Protein 6AE9 (pdb70)

Organism: Oryza sativa subsp. japonica (NCBI:txid39947)

B-factor: mean 22.37, std 12.93, range [8.94, 94.5]

Sequence (502 aa):
GLTIGTHLLIPHPRKAETGGEDAFFVNGDDGGVFAVADGVSGWAEKDVNPALFSRELMAHTSTFLKDEEVNHDPQLLLMKAHAATTSVGSATVIIAMLEKTGILKIASVGDCGLKVIRKGQVMFSTPQEHYFDPYQLSSEAIGQTYLDALVCTVNLMEGDMIVSGSDGFFDNIFDQEIVSVISESPGVDEAAKALAELARKHSVDVTFDSPYSMEARSRGFDVPSWKKFIGGKLIGGKMNDITVIVAQVKALGLTIGTHLLIPHPRKKAETGGEDAFFVNGDDGGVFAVADGVSGWAEKDVNPALFSRELMAHTSTFLKDEEVNHDPQLLLMKAHAATTSVGSATVIIAMLEKTGILKIASVGDCGLKVIRKGQVMFSTPQEHYFDPYQLSSEAIGQTYLDALVCTVNLMEGDMIVSGSDGFFDNIFDQEIVSVISESPGVDEAAKALAELARKHSVDVTFDSPYSMEARSRGFDVPSWKKFIGGKLIGGKMNDITVIVAQQVKAL

InterPro domains:
  IPR001932 PPM-type phosphatase-like domain [PS51746] (48-292)
  IPR001932 PPM-type phosphatase-like domain [SM00331] (46-292)
  IPR001932 PPM-type phosphatase-like domain [SM00332] (35-290)
  IPR036457 PPM-type phosphatase-like domain superfamily [G3DSA:3.60.40.10] (34-295)
  IPR036457 PPM-type phosphatase-like domain superfamily [SSF81606] (47-292)
  IPR039123 Protein phosphatase PTC7 homolog [PTHR12320] (38-293)

Foldseek 3Di:
DKDKAKDWDFQPVCVVVRHQKDKDWDPPPQIKMKIKGQAPPVVVVVFPSNQQNHQLRVQLVVCCPVVVPVVAQLVSQQRSLVPGQGFTKIWMKMWTADLQQKIKIKTFAPWKKFKDDPLATPDIDGADPDQRGQIRGPDPVGDHSVPIDIDIDGDDAFIKMKTKGCLQQQQDDRNRLSVLVVPAPDQNRSNVVSQVNSQVQQPFQARATNSLVVCVVVPCQPVVNQVVVPHRDGTHHRGIIMIMMIGDDDD/DKDKAKDWDFQVVCVVVPHQKDKDWDPPPQTKMKIKGWAPPCVVVVADSNLQNHQLRVQLVVCCPVVVPVVPQLVSQQRSLVPGDGFTKIWMKMWGADLQQKIKIKTFAAWKKFKDDPLATPDIDGADPDQPGQIRGPDPPGDHSVPIDIDIDGDDAFIKMKTKGCLQQQQDDRNRLSVLVVPAPDNNRSNVVSQVNSQVQQQFQQAATSSQVVCVVRPVWDDPVQCDVVRGSGGHHRGIIMIMMIGDDDD

Solvent-accessible surface area: 21679 Å² total

Secondary structure (DSSP, 8-state):
-EEEEEEEE--GGGGGGT-SEEEEEE-SSS-EEEEEEEPTTGGGGT--TTHHHHHHHHHHHHHTT-TTTTT-HHHHHHHHHHH--SS-EEEEEEEEE-TTSEEEEEEESS-EEEEEETTEEEEE----SS-----EESSTTSB-GGG-EEEEEE--TT-EEEEE-HHHHTT--HHHHHHHHHT-SSHHHHHHHHHHHHHHHHT-TT---HHHHHHHHHTTTSHHHHHHHTS---S-----EEEEEEEE---/-EEEEEEEE--GGGGGGT-SEEEEEE-SSS-EEEEEEE-GGGGGGT--HHHHHHHHHHHHHHHTT-TTTTT-HHHHHHHHHHH--SS-EEEEEEEEE-TTSEEEEEEESS-EEEEEETTEEEEE----SS-----EESSTTSB-GGG-EEEEEE--TT-EEEEE-HHHHTT--HHHHHHHHHT-SSHHHHHHHHHHHHHHHHT-TT---HHHHHHHHTT-PPPGGG--TTSSS-------EEEEEEEE---

Nearest PDB structures (foldseek):
  6ae9-assembly1_B  TM=9.694E-01  e=6.918E-51  Oryza sativa Japonica Group
  5d2u-assembly1_A  TM=7.121E-01  e=3.856E-13  Thermosynechococcus vestitus BP-1
  2j82-assembly1_A-2  TM=7.415E-01  e=1.240E-12  Synechococcus elongatus
  2j86-assembly1_A  TM=7.233E-01  e=1.906E-12  Synechococcus elongatus
  2pk0-assembly3_C  TM=6.674E-01  e=2.037E-10  Streptococcus agalactiae A909

Structure (mmCIF, N/CA/C/O backbone):
data_6AE9
#
_entry.id   6AE9
#
_cell.length_a   166.407
_cell.length_b   166.407
_cell.length_c   46.983
_cell.angle_alpha   90.00
_cell.angle_beta   90.00
_cell.angle_gamma   120.00
#
_symmetry.space_group_name_H-M   'H 3'
#
loop_
_entity.id
_entity.type
_entity.pdbx_description
1 polymer 'Probable protein phosphatase 2C 1'
2 non-polymer 'MAGNESIUM ION'
3 non-polymer 'PHOSPHATE ION'
4 non-polymer (20S)-2,5,8,11,14,17-HEXAMETHYL-3,6,9,12,15,18-HEXAOXAHENICOSANE-1,20-DIOL
5 non-polymer 'MANGANESE (II) ION'
6 water water
#
loop_
_atom_site.group_PDB
_atom_site.id
_atom_site.type_symbol
_atom_site.label_atom_id
_atom_site.label_alt_id
_atom_site.label_comp_id
_atom_site.label_asym_id
_atom_site.label_entity_id
_atom_site.label_seq_id
_atom_site.pdbx_PDB_ins_code
_atom_site.Cartn_x
_atom_site.Cartn_y
_atom_site.Cartn_z
_atom_site.occupancy
_atom_site.B_iso_or_equiv
_atom_site.auth_seq_id
_atom_site.auth_comp_id
_atom_site.auth_asym_id
_atom_site.auth_atom_id
_atom_site.pdbx_PDB_model_num
ATOM 1 N N . GLY A 1 1 ? 42.576 33.203 10.784 1.00 20.13 43 GLY A N 1
ATOM 2 C CA . GLY A 1 1 ? 43.704 32.677 10.034 1.00 17.29 43 GLY A CA 1
ATOM 3 C C . GLY A 1 1 ? 43.758 31.161 10.049 1.00 15.41 43 GLY A C 1
ATOM 4 O O . GLY A 1 1 ? 42.972 30.512 10.735 1.00 16.46 43 GLY A O 1
ATOM 5 N N . LEU A 1 2 ? 44.692 30.606 9.282 1.00 16.20 44 LEU A N 1
ATOM 6 C CA . LEU A 1 2 ? 44.906 29.170 9.207 1.00 16.26 44 LEU A CA 1
ATOM 7 C C . LEU A 1 2 ? 46.372 28.864 9.460 1.00 17.51 44 LEU A C 1
ATOM 8 O O . LEU A 1 2 ? 47.256 29.591 8.994 1.00 20.03 44 LEU A O 1
ATOM 13 N N . THR A 1 3 ? 46.623 27.784 10.193 1.00 14.97 45 THR A N 1
ATOM 14 C CA . THR A 1 3 ? 47.937 27.155 10.243 1.00 15.56 45 THR A CA 1
ATOM 15 C C . THR A 1 3 ? 47.858 25.947 9.319 1.00 15.55 45 THR A C 1
ATOM 16 O O . THR A 1 3 ? 46.999 25.079 9.512 1.00 17.10 45 THR A O 1
ATOM 20 N N . ILE A 1 4 ? 48.729 25.902 8.309 1.00 14.65 46 ILE A N 1
ATOM 21 C CA . ILE A 1 4 ? 48.575 24.995 7.172 1.00 13.10 46 ILE A CA 1
ATOM 22 C C . ILE A 1 4 ? 49.782 24.069 7.078 1.00 17.71 46 ILE A C 1
ATOM 23 O O . ILE A 1 4 ? 50.929 24.534 7.068 1.00 19.99 46 ILE A O 1
ATOM 28 N N . GLY A 1 5 ? 49.517 22.766 6.979 1.00 14.98 47 GLY A N 1
ATOM 29 C CA . GLY A 1 5 ? 50.541 21.788 6.650 1.00 15.79 47 GLY A CA 1
ATOM 30 C C . GLY A 1 5 ? 50.143 21.005 5.410 1.00 14.74 47 GLY A C 1
ATOM 31 O O . GLY A 1 5 ? 48.957 20.858 5.107 1.00 15.04 47 GLY A O 1
ATOM 32 N N . THR A 1 6 ? 51.145 20.505 4.683 1.00 13.64 48 THR A N 1
ATOM 33 C CA . THR A 1 6 ? 50.895 19.798 3.430 1.00 14.93 48 THR A CA 1
ATOM 34 C C . THR A 1 6 ? 51.812 18.586 3.318 1.00 15.00 48 THR A C 1
ATOM 35 O O . THR A 1 6 ? 52.898 18.542 3.899 1.00 17.49 48 THR A O 1
ATOM 39 N N . HIS A 1 7 ? 51.379 17.609 2.527 1.00 14.42 49 HIS A N 1
ATOM 40 C CA . HIS A 1 7 ? 52.249 16.494 2.176 1.00 14.36 49 HIS A CA 1
ATOM 41 C C . HIS A 1 7 ? 51.793 15.914 0.850 1.00 14.59 49 HIS A C 1
ATOM 42 O O . HIS A 1 7 ? 50.593 15.738 0.623 1.00 15.62 49 HIS A O 1
ATOM 49 N N . LEU A 1 8 ? 52.753 15.644 -0.032 1.00 16.06 50 LEU A N 1
ATOM 50 C CA A LEU A 1 8 ? 52.472 15.143 -1.372 0.48 14.76 50 LEU A CA 1
ATOM 51 C CA B LEU A 1 8 ? 52.470 15.138 -1.368 0.52 14.75 50 LEU A CA 1
ATOM 52 C C . LEU A 1 8 ? 53.255 13.858 -1.593 1.00 18.69 50 LEU A C 1
ATOM 53 O O . LEU A 1 8 ? 54.462 13.810 -1.327 1.00 20.53 50 LEU A O 1
ATOM 62 N N . ILE A 1 9 ? 52.570 12.827 -2.074 1.00 16.38 51 ILE A N 1
ATOM 63 C CA . ILE A 1 9 ? 53.215 11.562 -2.422 1.00 16.63 51 ILE A CA 1
ATOM 64 C C . ILE A 1 9 ? 52.815 11.213 -3.849 1.00 14.95 51 ILE A C 1
ATOM 65 O O . ILE A 1 9 ? 51.667 10.807 -4.090 1.00 17.08 51 ILE A O 1
ATOM 70 N N . PRO A 1 10 ? 53.714 11.349 -4.817 1.00 16.85 52 PRO A N 1
ATOM 71 C CA . PRO A 1 10 ? 53.365 11.004 -6.197 1.00 16.11 52 PRO A CA 1
ATOM 72 C C . PRO A 1 10 ? 53.108 9.516 -6.355 1.00 16.98 52 PRO A C 1
ATOM 73 O O . PRO A 1 10 ? 53.596 8.689 -5.579 1.00 19.51 52 PRO A O 1
ATOM 77 N N . HIS A 1 11 ? 52.316 9.188 -7.381 1.00 16.00 53 HIS A N 1
ATOM 78 C CA . HIS A 1 11 ? 52.119 7.825 -7.849 1.00 17.88 53 HIS A CA 1
ATOM 79 C C . HIS A 1 11 ? 53.487 7.160 -7.910 1.00 22.41 53 HIS A C 1
ATOM 80 O O . HIS A 1 11 ? 54.450 7.778 -8.383 1.0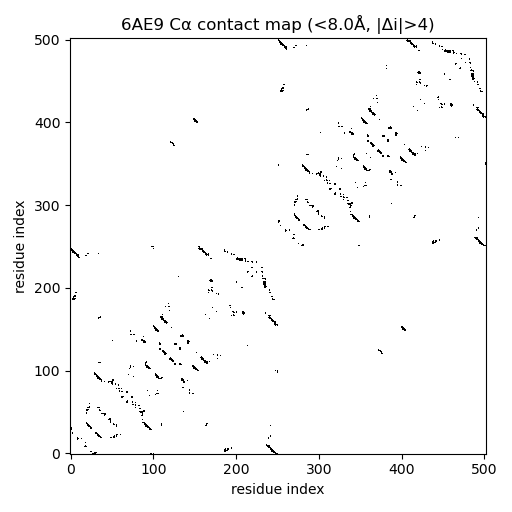0 23.49 53 HIS A O 1
ATOM 87 N N . PRO A 1 12 ? 53.621 5.928 -7.413 1.00 25.64 54 PRO A N 1
ATOM 88 C CA . PRO A 1 12 ? 54.949 5.292 -7.364 1.00 27.83 54 PRO A CA 1
ATOM 89 C C . PRO A 1 12 ? 55.699 5.307 -8.686 1.00 29.79 54 PRO A C 1
ATOM 90 O O . PRO A 1 12 ? 56.933 5.389 -8.687 1.00 35.98 54 PRO A O 1
ATOM 94 N N . ARG A 1 13 ? 54.996 5.262 -9.813 1.00 27.84 55 ARG A N 1
ATOM 95 C CA . ARG A 1 13 ? 55.636 5.244 -11.121 1.00 31.18 55 ARG A CA 1
ATOM 96 C C . ARG A 1 13 ? 55.795 6.631 -11.732 1.00 39.39 55 ARG A C 1
ATOM 97 O O . ARG A 1 13 ? 56.195 6.739 -12.896 1.00 37.27 55 ARG A O 1
ATOM 105 N N . LYS A 1 14 ? 55.490 7.693 -10.978 1.00 32.02 56 LYS A N 1
ATOM 106 C CA . LYS A 1 14 ? 55.651 9.062 -11.458 1.00 32.30 56 LYS A CA 1
ATOM 107 C C . LYS A 1 14 ? 56.443 9.917 -10.475 1.00 36.23 56 LYS A C 1
ATOM 108 O O . LYS A 1 14 ? 56.416 11.150 -10.569 1.00 37.01 56 LYS A O 1
ATOM 114 N N . ALA A 1 15 ? 57.159 9.286 -9.542 1.00 31.21 57 ALA A N 1
ATOM 115 C CA . ALA A 1 15 ? 57.853 10.036 -8.503 1.00 40.36 57 ALA A CA 1
ATOM 116 C C . ALA A 1 15 ? 59.039 10.816 -9.056 1.00 40.13 57 ALA A C 1
ATOM 117 O O . ALA A 1 15 ? 59.381 11.876 -8.521 1.00 39.86 57 ALA A O 1
ATOM 119 N N . GLU A 1 16 ? 59.672 10.317 -10.121 1.00 39.51 58 GLU A N 1
ATOM 120 C CA . GLU A 1 16 ? 60.847 10.994 -10.662 1.00 40.40 58 GLU A CA 1
ATOM 121 C C . GLU A 1 16 ? 60.512 12.393 -11.164 1.00 43.13 58 GLU A C 1
ATOM 122 O O . GLU A 1 16 ? 61.351 13.297 -11.083 1.00 42.47 58 GLU A O 1
ATOM 128 N N . THR A 1 17 ? 59.295 12.596 -11.666 1.00 40.22 59 THR A N 1
ATOM 129 C CA . THR A 1 17 ? 58.857 13.899 -12.148 1.00 40.25 59 THR A CA 1
ATOM 130 C C . THR A 1 17 ? 57.925 14.616 -11.178 1.00 34.38 59 THR A C 1
ATOM 131 O O . THR A 1 17 ? 57.445 15.709 -11.497 1.00 33.90 59 THR A O 1
ATOM 135 N N . GLY A 1 18 ? 57.655 14.031 -10.013 1.00 29.27 60 GLY A N 1
ATOM 136 C CA . GLY A 1 18 ? 56.835 14.666 -9.002 1.00 26.20 60 GLY A CA 1
ATOM 137 C C . GLY A 1 18 ? 55.341 14.476 -9.152 1.00 24.49 60 GLY A C 1
ATOM 138 O O . GLY A 1 18 ? 54.580 15.066 -8.372 1.00 27.55 60 GLY A O 1
ATOM 139 N N . GLY A 1 19 ? 54.893 13.687 -10.116 1.00 21.82 61 GLY A N 1
ATOM 140 C CA . GLY A 1 19 ? 53.478 13.464 -10.298 1.00 23.83 61 GLY A CA 1
ATOM 141 C C . GLY A 1 19 ? 52.790 14.639 -10.967 1.00 20.52 61 GLY A C 1
ATOM 142 O O . GLY A 1 19 ? 53.417 15.592 -11.443 1.00 20.86 61 GLY A O 1
ATOM 143 N N . GLU A 1 20 ? 51.459 14.563 -10.990 1.00 14.74 62 GLU A N 1
ATOM 144 C CA . GLU A 1 20 ? 50.641 15.512 -11.736 1.00 14.31 62 GLU A CA 1
ATOM 145 C C . GLU A 1 20 ? 49.633 16.254 -10.866 1.00 14.64 62 GLU A C 1
ATOM 146 O O . GLU A 1 20 ? 48.812 17.016 -11.397 1.00 15.14 62 GLU A O 1
ATOM 152 N N . ASP A 1 21 ? 49.664 16.043 -9.555 1.00 12.39 63 ASP A N 1
ATOM 153 C CA . ASP A 1 21 ? 48.962 16.911 -8.620 1.00 13.30 63 ASP A CA 1
ATOM 154 C C . ASP A 1 21 ? 49.806 18.160 -8.389 1.00 16.91 63 ASP A C 1
ATOM 155 O O . ASP A 1 21 ? 51.039 18.115 -8.424 1.00 18.79 63 ASP A O 1
ATOM 160 N N . ALA A 1 22 ? 49.136 19.282 -8.142 1.00 13.59 64 ALA A N 1
ATOM 161 C CA . ALA A 1 22 ? 49.817 20.521 -7.798 1.00 13.28 64 ALA A CA 1
ATOM 162 C C . ALA A 1 22 ? 49.015 21.234 -6.721 1.00 13.00 64 ALA A C 1
ATOM 163 O O . ALA A 1 22 ? 47.831 20.956 -6.523 1.00 13.97 64 ALA A O 1
ATOM 165 N N . PHE A 1 23 ? 49.665 22.146 -6.002 1.00 11.69 65 PHE A N 1
ATOM 166 C CA . PHE A 1 23 ? 48.957 22.858 -4.950 1.00 12.75 65 PHE A CA 1
ATOM 167 C C . PHE A 1 23 ? 49.591 24.221 -4.714 1.00 16.40 65 PHE A C 1
ATOM 168 O O . PHE A 1 23 ? 50.702 24.507 -5.164 1.00 16.20 65 PHE A O 1
ATOM 176 N N . PHE A 1 24 ? 48.859 25.059 -3.982 1.00 14.13 66 PHE A N 1
ATOM 177 C CA . PHE A 1 24 ? 49.329 26.355 -3.518 1.00 14.51 66 PHE A CA 1
ATOM 178 C C . PHE A 1 24 ? 48.758 26.577 -2.124 1.00 15.49 66 PHE A C 1
ATOM 179 O O . PHE A 1 24 ? 47.592 26.264 -1.878 1.00 15.72 66 PHE A O 1
ATOM 187 N N . VAL A 1 25 ? 49.574 27.101 -1.210 1.00 15.15 67 VAL A N 1
ATOM 188 C CA . VAL A 1 25 ? 49.106 27.463 0.124 1.00 14.58 67 VAL A CA 1
ATOM 189 C C . VAL A 1 25 ? 49.680 28.822 0.487 1.00 17.88 67 VAL A C 1
ATOM 190 O O . VAL A 1 25 ? 50.799 29.169 0.100 1.00 17.56 67 VAL A O 1
ATOM 194 N N . ASN A 1 26 ? 48.899 29.601 1.232 1.00 16.48 68 ASN A N 1
ATOM 195 C CA . ASN A 1 26 ? 49.388 30.847 1.817 1.00 16.20 68 ASN A CA 1
ATOM 196 C C . ASN A 1 26 ? 48.700 31.029 3.163 1.00 16.46 68 ASN A C 1
ATOM 197 O O . ASN A 1 26 ? 47.510 31.350 3.217 1.00 16.07 68 ASN A O 1
ATOM 202 N N . GLY A 1 27 ? 49.442 30.811 4.246 1.00 17.67 69 GLY A N 1
ATOM 203 C CA . GLY A 1 27 ? 48.892 30.980 5.578 1.00 17.91 69 GLY A CA 1
ATOM 204 C C . GLY A 1 27 ? 49.294 32.271 6.262 1.00 21.40 69 GLY A C 1
ATOM 205 O O . GLY A 1 27 ? 49.179 32.391 7.486 1.00 22.13 69 GLY A O 1
ATOM 206 N N . ASP A 1 28 ? 49.746 33.253 5.480 1.00 20.10 70 ASP A N 1
ATOM 207 C CA . ASP A 1 28 ? 50.290 34.480 6.059 1.00 25.17 70 ASP A CA 1
ATOM 208 C C . ASP A 1 28 ? 49.215 35.433 6.567 1.00 23.96 70 ASP A C 1
ATOM 209 O O . ASP A 1 28 ? 49.462 36.170 7.529 1.00 25.01 70 ASP A O 1
ATOM 214 N N . ASP A 1 29 ? 48.035 35.450 5.941 1.00 21.55 71 ASP A N 1
ATOM 215 C CA . ASP A 1 29 ? 46.977 36.385 6.318 1.00 22.28 71 ASP A CA 1
ATOM 216 C C . ASP A 1 29 ? 45.766 35.583 6.758 1.00 22.77 71 ASP A C 1
ATOM 217 O O . ASP A 1 29 ? 45.843 34.871 7.755 1.00 21.15 71 ASP A O 1
ATOM 222 N N . GLY A 1 30 ? 44.640 35.688 6.044 1.00 18.95 72 GLY A N 1
ATOM 223 C CA . GLY A 1 30 ? 43.444 34.983 6.461 1.00 19.53 72 GLY A CA 1
ATOM 224 C C . GLY A 1 30 ? 43.519 33.497 6.203 1.00 15.90 72 GLY A C 1
ATOM 225 O O . GLY A 1 30 ? 42.887 32.709 6.913 1.00 18.45 72 GLY A O 1
ATOM 226 N N . GLY A 1 31 ? 44.298 33.091 5.200 1.00 16.04 73 GLY A N 1
ATOM 227 C CA . GLY A 1 31 ? 44.472 31.687 4.888 1.00 15.02 73 GLY A CA 1
ATOM 228 C C . GLY A 1 31 ? 43.807 31.299 3.587 1.00 12.21 73 GLY A C 1
ATOM 229 O O . GLY A 1 31 ? 42.609 31.534 3.398 1.00 13.55 73 GLY A O 1
ATOM 230 N N . VAL A 1 32 ? 44.576 30.706 2.678 1.00 12.04 74 VAL A N 1
ATOM 231 C CA . VAL A 1 32 ? 44.058 30.280 1.384 1.00 12.51 74 VAL A CA 1
ATOM 232 C C . VAL A 1 32 ? 44.874 29.085 0.915 1.00 13.62 74 VAL A C 1
ATOM 233 O O . VAL A 1 32 ? 46.076 28.993 1.183 1.00 14.43 74 VAL A O 1
ATOM 237 N N . PHE A 1 33 ? 44.211 28.147 0.245 1.00 12.28 75 PHE A N 1
ATOM 238 C CA . PHE A 1 33 ? 44.935 27.063 -0.397 1.00 12.16 75 PHE A CA 1
ATOM 239 C C . PHE A 1 33 ? 44.160 26.593 -1.614 1.00 11.99 75 PHE A C 1
ATOM 240 O O . PHE A 1 33 ? 42.972 26.889 -1.781 1.00 11.84 75 PHE A O 1
ATOM 248 N N . ALA A 1 34 ? 44.858 25.853 -2.468 1.00 11.72 76 ALA A N 1
ATOM 249 C CA . ALA A 1 34 ? 44.251 25.301 -3.664 1.00 11.46 76 ALA A CA 1
ATOM 250 C C . ALA A 1 34 ? 44.981 24.018 -4.026 1.00 12.47 76 ALA A C 1
ATOM 251 O O . ALA A 1 34 ? 46.173 23.865 -3.742 1.00 13.35 76 ALA A O 1
ATOM 253 N N . VAL A 1 35 ? 44.244 23.090 -4.635 1.00 11.77 77 VAL A N 1
ATOM 254 C CA . VAL A 1 35 ? 44.787 21.833 -5.131 1.00 13.10 77 VAL A CA 1
ATOM 255 C C . VAL A 1 35 ? 44.267 21.638 -6.544 1.00 12.95 77 VAL A C 1
ATOM 256 O O . VAL A 1 35 ? 43.099 21.926 -6.829 1.00 13.22 77 VAL A O 1
ATOM 260 N N . ALA A 1 36 ? 45.129 21.147 -7.428 1.00 12.66 78 ALA A N 1
ATOM 261 C CA . ALA A 1 36 ? 44.729 20.766 -8.775 1.00 12.47 78 ALA A CA 1
ATOM 262 C C . ALA A 1 36 ? 45.310 19.401 -9.104 1.00 14.08 78 ALA A C 1
ATOM 263 O O . ALA A 1 36 ? 46.478 19.127 -8.818 1.00 18.05 78 ALA A O 1
ATOM 265 N N . ASP A 1 37 ? 44.489 18.548 -9.694 1.00 11.46 79 ASP A N 1
ATOM 266 C CA . ASP A 1 37 ? 44.871 17.179 -10.032 1.00 12.07 79 ASP A CA 1
ATOM 267 C C . ASP A 1 37 ? 44.843 17.060 -11.554 1.00 10.76 79 ASP A C 1
ATOM 268 O O . ASP A 1 37 ? 43.769 16.972 -12.156 1.00 11.88 79 ASP A O 1
ATOM 273 N N . GLY A 1 38 ? 46.024 17.041 -12.169 1.00 12.51 80 GLY A N 1
ATOM 274 C CA . GLY A 1 38 ? 46.113 16.831 -13.602 1.00 13.01 80 GLY A CA 1
ATOM 275 C C . GLY A 1 38 ? 45.562 15.472 -13.983 1.00 14.72 80 GLY A C 1
ATOM 276 O O . GLY A 1 38 ? 45.885 14.472 -13.337 1.00 15.27 80 GLY A O 1
ATOM 277 N N . VAL A 1 39 ? 44.720 15.422 -15.011 1.00 13.70 81 VAL A N 1
ATOM 278 C CA . VAL A 1 39 ? 43.958 14.213 -15.324 1.00 15.30 81 VAL A CA 1
ATOM 279 C C . VAL A 1 39 ? 44.864 13.186 -15.997 1.00 19.16 81 VAL A C 1
ATOM 280 O O . VAL A 1 39 ? 45.480 13.465 -17.033 1.00 17.42 81 VAL A O 1
ATOM 284 N N . SER A 1 40 ? 44.948 11.998 -15.401 1.00 18.48 82 SER A N 1
ATOM 285 C CA . SER A 1 40 ? 45.646 10.887 -16.030 1.00 17.82 82 SER A CA 1
ATOM 286 C C . SER A 1 40 ? 45.017 10.593 -17.383 1.00 22.00 82 SER A C 1
ATOM 287 O O . SER A 1 40 ? 43.795 10.642 -17.550 1.00 25.14 82 SER A O 1
ATOM 290 N N . GLY A 1 41 ? 45.856 10.278 -18.352 1.00 26.41 83 GLY A N 1
ATOM 291 C CA . GLY A 1 41 ? 45.409 10.002 -19.699 1.00 22.79 83 GLY A CA 1
ATOM 292 C C . GLY A 1 41 ? 45.913 10.988 -20.720 1.00 24.81 83 GLY A C 1
ATOM 293 O O . GLY A 1 41 ? 45.992 10.642 -21.904 1.00 25.40 83 GLY A O 1
ATOM 294 N N . TRP A 1 42 ? 46.272 12.208 -20.306 1.00 19.56 84 TRP A N 1
ATOM 295 C CA . TRP A 1 42 ? 46.895 13.132 -21.248 1.00 19.88 84 TRP A CA 1
ATOM 296 C C . TRP A 1 42 ? 48.230 12.608 -21.751 1.00 23.98 84 TRP A C 1
ATOM 297 O O . TRP A 1 42 ? 48.663 12.982 -22.844 1.00 20.03 84 TRP A O 1
ATOM 308 N N . ALA A 1 43 ? 48.893 11.743 -20.979 1.00 25.03 85 ALA A N 1
ATOM 309 C CA . ALA A 1 43 ? 50.130 11.134 -21.456 1.00 33.15 85 ALA A CA 1
ATOM 310 C C . ALA A 1 43 ? 49.907 10.356 -22.747 1.00 32.99 85 ALA A C 1
ATOM 311 O O . ALA A 1 43 ? 50.839 10.198 -23.545 1.00 34.13 85 ALA A O 1
ATOM 313 N N . GLU A 1 44 ? 48.681 9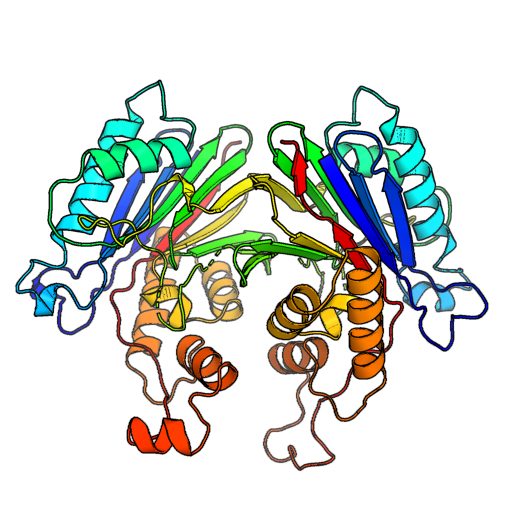.877 -22.979 1.00 33.69 86 GLU A N 1
ATOM 314 C CA . GLU A 1 44 ? 48.363 9.191 -24.228 1.00 28.29 86 GLU A CA 1
ATOM 315 C C . GLU A 1 44 ? 48.302 10.140 -25.417 1.00 34.94 86 GLU A C 1
ATOM 316 O O . GLU A 1 44 ? 48.441 9.689 -26.559 1.00 38.36 86 GLU A O 1
ATOM 322 N N . LYS A 1 45 ? 48.085 11.430 -25.184 1.00 29.03 87 LYS A N 1
ATOM 323 C CA . LYS A 1 45 ? 48.186 12.445 -26.222 1.00 28.59 87 LYS A CA 1
ATOM 324 C C . LYS A 1 45 ? 49.619 12.917 -26.420 1.00 21.69 87 LYS A C 1
ATOM 325 O O . LYS A 1 45 ? 49.859 13.845 -27.199 1.00 27.03 87 LYS A O 1
ATOM 331 N N . ASP A 1 46 ? 50.580 12.294 -25.734 1.00 21.16 88 ASP A N 1
ATOM 332 C CA . ASP A 1 46 ? 51.959 12.771 -25.739 1.00 22.34 88 ASP A CA 1
ATOM 333 C C . ASP A 1 46 ? 52.033 14.214 -25.243 1.00 24.24 88 ASP A C 1
ATOM 334 O O . ASP A 1 46 ? 52.744 15.056 -25.794 1.00 24.74 88 ASP A O 1
ATOM 339 N N . VAL A 1 47 ? 51.274 14.481 -24.183 1.00 28.62 89 VAL A N 1
ATOM 340 C CA . VAL A 1 47 ? 51.190 15.782 -23.534 1.00 31.07 89 VAL A CA 1
ATOM 341 C C . VAL A 1 47 ? 51.785 15.622 -22.143 1.00 34.10 89 VAL A C 1
ATOM 342 O O . VAL A 1 47 ? 51.462 14.655 -21.444 1.00 33.66 89 VAL A O 1
ATOM 346 N N . ASN A 1 48 ? 52.670 16.555 -21.747 1.00 30.70 90 ASN A N 1
ATOM 347 C CA . ASN A 1 48 ? 53.189 16.557 -20.380 1.00 32.00 90 ASN A CA 1
ATOM 348 C C . ASN A 1 48 ? 52.024 16.705 -19.412 1.00 26.48 90 ASN A C 1
ATOM 349 O O . ASN A 1 48 ? 51.445 17.790 -19.275 1.00 22.92 90 ASN A O 1
ATOM 354 N N . PRO A 1 49 ? 51.662 15.635 -18.712 1.00 22.34 91 PRO A N 1
ATOM 355 C CA . PRO A 1 49 ? 50.418 15.648 -17.937 1.00 18.33 91 PRO A CA 1
ATOM 356 C C . PRO A 1 49 ? 50.455 16.538 -16.694 1.00 22.72 91 PRO A C 1
ATOM 357 O O . PRO A 1 49 ? 49.397 16.796 -16.109 1.00 24.57 91 PRO A O 1
ATOM 361 N N . ALA A 1 50 ? 51.620 17.037 -16.290 1.00 21.15 92 ALA A N 1
ATOM 362 C CA . ALA A 1 50 ? 51.727 17.857 -15.090 1.00 18.61 92 ALA A CA 1
ATOM 363 C C . ALA A 1 50 ? 51.610 19.351 -15.366 1.00 15.52 92 ALA A C 1
ATOM 364 O O . ALA A 1 50 ? 51.444 20.129 -14.424 1.00 15.08 92 ALA A O 1
ATOM 366 N N . LEU A 1 51 ? 51.705 19.777 -16.625 1.00 14.15 93 LEU A N 1
ATOM 367 C CA . LEU A 1 51 ? 51.854 21.205 -16.892 1.00 14.27 93 LEU A CA 1
ATOM 368 C C . LEU A 1 51 ? 50.575 21.981 -16.603 1.00 13.12 93 LEU A C 1
ATOM 369 O O . LEU A 1 51 ? 50.634 23.087 -16.056 1.00 14.67 93 LEU A O 1
ATOM 374 N N . PHE A 1 52 ? 49.416 21.443 -16.985 1.00 13.03 94 PHE A N 1
ATOM 375 C CA . PHE A 1 52 ? 48.170 22.186 -16.802 1.00 14.32 94 PHE A CA 1
ATOM 376 C C . PHE A 1 52 ? 47.892 22.446 -15.322 1.00 12.36 94 PHE A C 1
ATOM 377 O O . PHE A 1 52 ? 47.592 23.578 -14.927 1.00 12.03 94 PHE A O 1
ATOM 385 N N . SER A 1 53 ? 48.005 21.414 -14.479 1.00 11.31 95 SER A N 1
ATOM 386 C CA . SER A 1 53 ? 47.734 21.624 -13.055 1.00 10.99 95 SER A CA 1
ATOM 387 C C . SER A 1 53 ? 48.738 22.577 -12.419 1.00 12.51 95 SER A C 1
ATOM 388 O O . SER A 1 53 ? 48.354 23.443 -11.620 1.00 12.33 95 SER A O 1
ATOM 391 N N . ARG A 1 54 ? 50.027 22.434 -12.746 1.00 11.81 96 ARG A N 1
ATOM 392 C CA . ARG A 1 54 ? 51.036 23.328 -12.185 1.00 13.74 96 ARG A CA 1
ATOM 393 C C . ARG A 1 54 ? 50.813 24.768 -12.631 1.00 12.87 96 ARG A C 1
ATOM 394 O O . ARG A 1 54 ? 50.914 25.699 -11.822 1.00 13.54 96 ARG A O 1
ATOM 402 N N . GLU A 1 55 ? 50.500 24.973 -13.911 1.00 11.75 97 GLU A N 1
ATOM 403 C CA . GLU A 1 55 ? 50.266 26.330 -14.394 1.00 13.10 97 GLU A CA 1
ATOM 404 C C . GLU A 1 55 ? 49.007 26.933 -13.776 1.00 12.90 97 GLU A C 1
ATOM 405 O O . GLU A 1 55 ? 49.002 28.108 -13.381 1.00 13.21 97 GLU A O 1
ATOM 411 N N . LEU A 1 56 ? 47.934 26.141 -13.680 1.00 11.90 98 LEU A N 1
ATOM 412 C CA . LEU A 1 56 ? 46.698 26.622 -13.071 1.00 13.29 98 LEU A CA 1
ATOM 413 C C . LEU A 1 56 ? 46.945 27.111 -11.649 1.00 11.74 98 LEU A C 1
ATOM 414 O O . LEU A 1 56 ? 46.420 28.154 -11.240 1.00 12.01 98 LEU A O 1
ATOM 419 N N . MET A 1 57 ? 47.761 26.382 -10.883 1.00 11.84 99 MET A N 1
ATOM 420 C CA . MET A 1 57 ? 48.085 26.828 -9.529 1.00 11.75 99 MET A CA 1
ATOM 421 C C . MET A 1 57 ? 48.930 28.093 -9.538 1.00 11.92 99 MET A C 1
ATOM 422 O O . MET A 1 57 ? 48.722 28.984 -8.704 1.00 13.46 99 MET A O 1
ATOM 427 N N . ALA A 1 58 ? 49.891 28.189 -10.465 1.00 12.71 100 ALA A N 1
ATOM 428 C CA . ALA A 1 58 ? 50.703 29.398 -10.558 1.00 13.81 100 ALA A CA 1
ATOM 429 C C . ALA A 1 58 ? 49.834 30.624 -10.817 1.00 12.95 100 ALA A C 1
ATOM 430 O O . ALA A 1 58 ? 49.991 31.661 -10.160 1.00 14.82 100 ALA A O 1
ATOM 432 N N . HIS A 1 59 ? 48.901 30.521 -11.766 1.00 12.59 101 HIS A N 1
ATOM 433 C CA . HIS A 1 59 ? 48.028 31.656 -12.055 1.00 10.04 101 HIS A CA 1
ATOM 434 C C . HIS A 1 59 ? 47.067 31.944 -10.912 1.00 12.62 101 HIS A C 1
ATOM 435 O O . HIS A 1 59 ? 46.710 33.106 -10.685 1.00 12.76 101 HIS A O 1
ATOM 442 N N . THR A 1 60 ? 46.630 30.908 -10.188 1.00 13.74 102 THR A N 1
ATOM 443 C CA . THR A 1 60 ? 45.805 31.139 -9.008 1.00 14.69 102 THR A CA 1
ATOM 444 C C . THR A 1 60 ? 46.525 32.043 -8.014 1.00 13.37 102 THR A C 1
ATOM 445 O O . THR A 1 60 ? 45.941 32.997 -7.486 1.00 14.50 102 THR A O 1
ATOM 449 N N . SER A 1 61 ? 47.808 31.770 -7.764 1.00 13.69 103 SER A N 1
ATOM 450 C CA . SER A 1 61 ? 48.581 32.616 -6.861 1.00 15.12 103 SER A CA 1
ATOM 451 C C . SER A 1 61 ? 48.690 34.048 -7.380 1.00 14.29 103 SER A C 1
ATOM 452 O O . SER A 1 61 ? 48.641 35.001 -6.595 1.00 16.90 103 SER A O 1
ATOM 455 N N . THR A 1 62 ? 48.838 34.225 -8.693 1.00 14.43 104 THR A N 1
ATOM 456 C CA . THR A 1 62 ? 48.929 35.573 -9.250 1.00 13.85 104 THR A CA 1
ATOM 457 C C . THR A 1 62 ? 47.607 36.318 -9.111 1.00 15.32 104 THR A C 1
ATOM 458 O O . THR A 1 62 ? 47.577 37.484 -8.693 1.00 14.11 104 THR A O 1
ATOM 462 N N . PHE A 1 63 ? 46.498 35.667 -9.467 1.00 13.26 105 PHE A N 1
ATOM 463 C CA . PHE A 1 63 ? 45.211 36.343 -9.378 1.00 14.68 105 PHE A CA 1
ATOM 464 C C . PHE A 1 63 ? 44.750 36.570 -7.943 1.00 13.18 105 PHE A C 1
ATOM 465 O O . PHE A 1 63 ? 43.838 37.378 -7.723 1.00 13.47 105 PHE A O 1
ATOM 473 N N . LEU A 1 64 ? 45.378 35.913 -6.964 1.00 14.39 106 LEU A N 1
ATOM 474 C CA . LEU A 1 64 ? 45.150 36.275 -5.572 1.00 14.77 106 LEU A CA 1
ATOM 475 C C . LEU A 1 64 ? 45.602 37.698 -5.265 1.00 14.56 106 LEU A C 1
ATOM 476 O O . LEU A 1 64 ? 45.239 38.238 -4.213 1.00 16.69 106 LEU A O 1
ATOM 481 N N . LYS A 1 65 ? 46.353 38.331 -6.169 1.00 12.75 107 LYS A N 1
ATOM 482 C CA . LYS A 1 65 ? 46.726 39.731 -6.038 1.00 13.96 107 LYS A CA 1
ATOM 483 C C . LYS A 1 65 ? 45.898 40.642 -6.940 1.00 15.84 107 LYS A C 1
ATOM 484 O O . LYS A 1 65 ? 46.253 41.812 -7.124 1.00 20.23 107 LYS A O 1
ATOM 490 N N . ASP A 1 66 ? 44.814 40.124 -7.512 1.00 13.02 108 ASP A N 1
ATOM 491 C CA . ASP A 1 66 ? 43.885 40.891 -8.335 1.00 12.87 108 ASP A CA 1
ATOM 492 C C . ASP A 1 66 ? 42.668 41.209 -7.475 1.00 16.30 108 ASP A C 1
ATOM 493 O O . ASP A 1 66 ? 41.871 40.318 -7.165 1.00 14.54 108 ASP A O 1
ATOM 498 N N . GLU A 1 67 ? 42.514 42.483 -7.110 1.00 18.11 109 GLU A N 1
ATOM 499 C CA . GLU A 1 67 ? 41.462 42.870 -6.176 1.00 18.33 109 GLU A CA 1
ATOM 500 C C . GLU A 1 67 ? 40.061 42.665 -6.739 1.00 17.35 109 GLU A C 1
ATOM 501 O O . GLU A 1 67 ? 39.094 42.660 -5.967 1.00 22.99 109 GLU A O 1
ATOM 507 N N . GLU A 1 68 ? 39.929 42.486 -8.053 1.00 15.87 110 GLU A N 1
ATOM 508 C CA . GLU A 1 68 ? 38.612 42.251 -8.632 1.00 18.35 110 GLU A CA 1
ATOM 509 C C . GLU A 1 68 ? 38.086 40.856 -8.309 1.00 19.29 110 GLU A C 1
ATOM 510 O O . GLU A 1 68 ? 36.867 40.654 -8.275 1.00 24.39 110 GLU A O 1
ATOM 516 N N . VAL A 1 69 ? 38.972 39.883 -8.082 1.00 16.22 111 VAL A N 1
ATOM 517 C CA . VAL A 1 69 ? 38.541 38.491 -7.939 1.00 14.59 111 VAL A CA 1
ATOM 518 C C . VAL A 1 69 ? 39.065 37.809 -6.680 1.00 14.77 111 VAL A C 1
ATOM 519 O O . VAL A 1 69 ? 38.678 36.672 -6.386 1.00 14.76 111 VAL A O 1
ATOM 523 N N . ASN A 1 70 ? 39.944 38.469 -5.927 1.00 14.96 112 ASN A N 1
ATOM 524 C CA . ASN A 1 70 ? 40.700 37.733 -4.914 1.00 14.68 112 ASN A CA 1
ATOM 525 C C . ASN A 1 70 ? 39.931 37.460 -3.627 1.00 16.60 112 ASN A C 1
ATOM 526 O O . ASN A 1 70 ? 40.516 36.911 -2.691 1.00 17.05 112 ASN A O 1
ATOM 531 N N . HIS A 1 71 ? 38.651 37.810 -3.553 1.00 15.08 113 HIS A N 1
ATOM 532 C CA . HIS A 1 71 ? 37.803 37.360 -2.457 1.00 15.32 113 HIS A CA 1
ATOM 533 C C . HIS A 1 71 ? 36.715 36.405 -2.924 1.00 16.61 113 HIS A C 1
ATOM 534 O O . HIS A 1 71 ? 35.784 36.118 -2.164 1.00 17.28 113 HIS A O 1
ATOM 541 N N . ASP A 1 72 ? 36.826 35.882 -4.145 1.00 14.37 114 ASP A N 1
ATOM 542 C CA . ASP A 1 72 ? 35.807 35.011 -4.727 1.00 15.03 114 ASP A CA 1
ATOM 543 C C . ASP A 1 72 ? 36.498 33.832 -5.396 1.00 14.25 114 ASP A C 1
ATOM 544 O O . ASP A 1 72 ? 36.942 33.939 -6.550 1.00 15.35 114 ASP A O 1
ATOM 549 N N . PRO A 1 73 ? 36.604 32.694 -4.708 1.00 11.92 115 PRO A N 1
ATOM 550 C CA . PRO A 1 73 ? 37.214 31.502 -5.327 1.00 11.50 115 PRO A CA 1
ATOM 551 C C . PRO A 1 73 ? 36.716 31.168 -6.731 1.00 13.03 115 PRO A C 1
ATOM 552 O O . PRO A 1 73 ? 37.525 30.762 -7.574 1.00 11.95 115 PRO A O 1
ATOM 556 N N . GLN A 1 74 ? 35.419 31.327 -7.013 1.00 11.64 116 GLN A N 1
ATOM 557 C CA . GLN A 1 74 ? 34.914 30.998 -8.343 1.00 11.03 116 GLN A CA 1
ATOM 558 C C . GLN A 1 74 ? 35.492 31.923 -9.411 1.00 13.39 116 GLN A C 1
ATOM 559 O O . GLN A 1 74 ? 35.821 31.473 -10.516 1.00 12.77 116 GLN A O 1
ATOM 565 N N . LEU A 1 75 ? 35.614 33.220 -9.102 1.00 13.29 117 LEU A N 1
ATOM 566 C CA . LEU A 1 75 ? 36.203 34.164 -10.050 1.00 12.27 117 LEU A CA 1
ATOM 567 C C . LEU A 1 75 ? 37.710 33.966 -10.172 1.00 14.67 117 LEU A C 1
ATOM 568 O O . LEU A 1 75 ? 38.282 34.218 -11.242 1.00 12.20 117 LEU A O 1
ATOM 573 N N . LEU A 1 76 ? 38.370 33.531 -9.095 1.00 14.11 118 LEU A N 1
ATOM 574 C CA . LEU A 1 76 ? 39.775 33.145 -9.192 1.00 11.46 118 LEU A CA 1
ATOM 575 C C . LEU A 1 76 ? 39.952 32.003 -10.183 1.00 13.93 118 LEU A C 1
ATOM 576 O O . LEU A 1 76 ? 40.867 32.017 -11.013 1.00 13.55 118 LEU A O 1
ATOM 581 N N . LEU A 1 77 ? 39.086 30.991 -10.102 1.00 12.42 119 LEU A N 1
ATOM 582 C CA . LEU A 1 77 ? 39.130 29.901 -11.070 1.00 12.07 119 LEU A CA 1
ATOM 583 C C . LEU A 1 77 ? 38.926 30.420 -12.484 1.00 14.34 119 LEU A C 1
ATOM 584 O O . LEU A 1 77 ? 39.630 30.009 -13.415 1.00 13.89 119 LEU A O 1
ATOM 589 N N . MET A 1 78 ? 37.945 31.309 -12.668 1.00 13.04 120 MET A N 1
ATOM 590 C CA . MET A 1 78 ? 37.679 31.879 -13.983 1.00 11.66 120 MET A CA 1
ATOM 591 C C . MET A 1 78 ? 38.941 32.491 -14.580 1.00 13.04 120 MET A C 1
ATOM 592 O O . MET A 1 78 ? 39.309 32.198 -15.722 1.00 14.46 120 MET A O 1
ATOM 597 N N . LYS A 1 79 ? 39.632 33.332 -13.807 1.00 12.45 121 LYS A N 1
ATOM 598 C CA . LYS A 1 79 ? 40.812 34.011 -14.342 1.00 12.32 121 LYS A CA 1
ATOM 599 C C . LYS A 1 79 ? 41.967 33.040 -14.538 1.00 12.37 121 LYS A C 1
ATOM 600 O O . LYS A 1 79 ? 42.656 33.076 -15.564 1.00 12.56 121 LYS A O 1
ATOM 606 N N . ALA A 1 80 ? 42.220 32.186 -13.546 1.00 11.36 122 ALA A N 1
ATOM 607 C CA . ALA A 1 80 ? 43.345 31.263 -13.645 1.00 13.05 122 ALA A CA 1
ATOM 608 C C . ALA A 1 80 ? 43.181 30.314 -14.824 1.00 13.10 122 ALA A C 1
ATOM 609 O O . ALA A 1 80 ? 44.139 30.060 -15.565 1.00 12.97 122 ALA A O 1
ATOM 611 N N . HIS A 1 81 ? 41.969 29.789 -15.021 1.00 12.24 123 HIS A N 1
ATOM 612 C CA . HIS A 1 81 ? 41.716 28.889 -16.138 1.00 12.65 123 HIS A CA 1
ATOM 613 C C . HIS A 1 81 ? 41.947 29.592 -17.472 1.00 12.67 123 HIS A C 1
ATOM 614 O O . HIS A 1 81 ? 42.633 29.062 -18.357 1.00 12.98 123 HIS A O 1
ATOM 621 N N . ALA A 1 82 ? 41.402 30.802 -17.625 1.00 12.98 124 ALA A N 1
ATOM 622 C CA . ALA A 1 82 ? 41.537 31.502 -18.899 1.00 14.40 124 ALA A CA 1
ATOM 623 C C . ALA A 1 82 ? 42.985 31.876 -19.190 1.00 13.62 124 ALA A C 1
ATOM 624 O O . ALA A 1 82 ? 43.359 32.009 -20.358 1.00 16.28 124 ALA A O 1
ATOM 626 N N . ALA A 1 83 ? 43.811 32.041 -18.157 1.00 12.65 125 ALA A N 1
ATOM 627 C CA . ALA A 1 83 ? 45.217 32.372 -18.356 1.00 13.77 125 ALA A CA 1
ATOM 628 C C . ALA A 1 83 ? 46.092 31.151 -18.615 1.00 15.58 125 ALA A C 1
ATOM 629 O O . ALA A 1 83 ? 47.275 31.317 -18.939 1.00 14.32 125 ALA A O 1
ATOM 631 N N . THR A 1 84 ? 45.559 29.939 -18.484 1.00 14.41 126 THR A N 1
ATOM 632 C CA . THR A 1 84 ? 46.368 28.731 -18.590 1.00 12.37 126 THR A CA 1
ATOM 633 C C . THR A 1 84 ? 46.473 28.314 -20.054 1.00 14.66 126 THR A C 1
ATOM 634 O O . THR A 1 84 ? 45.457 28.029 -20.700 1.00 15.42 126 THR A O 1
ATOM 638 N N . THR A 1 85 ? 47.700 28.296 -20.584 1.00 13.50 127 THR A N 1
ATOM 639 C CA . THR A 1 85 ? 47.919 27.947 -21.985 1.00 13.98 127 THR A CA 1
ATOM 640 C C . THR A 1 85 ? 48.431 26.528 -22.195 1.00 13.98 127 THR A C 1
ATOM 641 O O . THR A 1 85 ? 48.397 26.042 -23.332 1.00 17.06 127 THR A O 1
ATOM 645 N N . SER A 1 86 ? 48.909 25.859 -21.146 1.00 13.82 128 SER A N 1
ATOM 646 C CA . SER A 1 86 ? 49.369 24.484 -21.291 1.00 15.62 128 SER A CA 1
ATOM 647 C C . SER A 1 86 ? 48.223 23.593 -21.749 1.00 16.96 128 SER A C 1
ATOM 648 O O . SER A 1 86 ? 47.073 23.762 -21.330 1.00 16.46 128 SER A O 1
ATOM 651 N N . VAL A 1 87 ? 48.542 22.627 -22.608 1.00 15.31 129 VAL A N 1
ATOM 652 C CA . VAL A 1 87 ? 47.560 21.622 -22.997 1.00 14.94 129 VAL A CA 1
ATOM 653 C C . VAL A 1 87 ? 47.367 20.645 -21.844 1.00 15.11 129 VAL A C 1
ATOM 654 O O . VAL A 1 87 ? 48.338 20.198 -21.221 1.00 15.86 129 VAL A O 1
ATOM 658 N N . GLY A 1 88 ? 46.116 20.325 -21.538 1.00 13.56 130 GLY A N 1
ATOM 659 C CA . GLY A 1 88 ? 45.817 19.361 -20.497 1.00 14.36 130 GLY A CA 1
ATOM 660 C C . GLY A 1 88 ? 44.513 19.702 -19.801 1.00 12.99 130 GLY A C 1
ATOM 661 O O . GLY A 1 88 ? 43.705 20.474 -20.310 1.00 14.11 130 GLY A O 1
ATOM 662 N N . SER A 1 89 ? 44.321 19.091 -18.632 1.00 12.89 131 SER A N 1
ATOM 663 C CA . SER A 1 89 ? 43.121 19.329 -17.839 1.00 13.35 131 SER A CA 1
ATOM 664 C C . SER A 1 89 ? 43.381 18.927 -16.394 1.00 13.26 131 SER A C 1
ATOM 665 O O . SER A 1 89 ? 44.338 18.205 -16.088 1.00 13.05 131 SER A O 1
ATOM 668 N N . ALA A 1 90 ? 42.500 19.397 -15.509 1.00 12.87 132 ALA A N 1
ATOM 669 C CA . ALA A 1 90 ? 42.652 19.135 -14.085 1.00 10.70 132 ALA A CA 1
ATOM 670 C C . ALA A 1 90 ? 41.329 19.343 -13.362 1.00 12.29 132 ALA A C 1
ATOM 671 O O . ALA A 1 90 ? 40.513 20.186 -13.745 1.00 12.61 132 ALA A O 1
ATOM 673 N N . THR A 1 91 ? 41.140 18.565 -12.304 1.00 11.58 133 THR A N 1
ATOM 674 C CA . THR A 1 91 ? 40.181 18.921 -11.273 1.00 10.85 133 THR A CA 1
ATOM 675 C C . THR A 1 91 ? 40.850 19.918 -10.331 1.00 10.90 133 THR A C 1
ATOM 676 O O . THR A 1 91 ? 42.077 20.000 -10.263 1.00 11.44 133 THR A O 1
ATOM 680 N N . VAL A 1 92 ? 40.045 20.704 -9.614 1.00 11.81 134 VAL A N 1
ATOM 681 C CA . VAL A 1 92 ? 40.614 21.786 -8.821 1.00 10.97 134 VAL A CA 1
ATOM 682 C C . VAL A 1 92 ? 39.662 22.173 -7.703 1.00 12.71 134 VAL A C 1
ATOM 683 O O . VAL A 1 92 ? 38.437 22.123 -7.856 1.00 13.23 134 VAL A O 1
ATOM 687 N N . ILE A 1 93 ? 40.235 22.571 -6.573 1.00 11.05 135 ILE A N 1
ATOM 688 C CA . ILE A 1 93 ? 39.484 23.180 -5.485 1.00 11.78 135 ILE A CA 1
ATOM 689 C C . ILE A 1 93 ? 40.294 24.360 -4.962 1.00 11.89 135 ILE A C 1
ATOM 690 O O . ILE A 1 93 ? 41.524 24.279 -4.849 1.00 11.73 135 ILE A O 1
ATOM 695 N N . ILE A 1 94 ? 39.605 25.470 -4.682 1.00 12.34 136 ILE A N 1
ATOM 696 C CA . ILE A 1 94 ? 40.172 26.633 -4.001 1.00 11.39 136 ILE A CA 1
ATOM 697 C C . ILE A 1 94 ? 39.349 26.888 -2.744 1.00 12.69 136 ILE A C 1
ATOM 698 O O . ILE A 1 94 ? 38.113 26.908 -2.804 1.00 12.99 136 ILE A O 1
ATOM 703 N N . ALA A 1 95 ? 40.027 27.110 -1.618 1.00 11.28 137 ALA A N 1
ATOM 704 C CA . ALA A 1 95 ? 39.370 27.457 -0.361 1.00 12.55 137 ALA A CA 1
ATOM 705 C C . ALA A 1 95 ? 40.061 28.657 0.264 1.00 13.73 137 ALA A C 1
ATOM 706 O O . ALA A 1 95 ? 41.292 28.730 0.296 1.00 13.69 137 ALA A O 1
ATOM 708 N N . MET A 1 96 ? 39.260 29.580 0.792 1.00 12.15 138 MET A N 1
ATOM 709 C CA . MET A 1 96 ? 39.758 30.841 1.316 1.00 13.77 138 MET A CA 1
ATOM 710 C C . MET A 1 96 ? 39.013 31.167 2.606 1.00 11.33 138 MET A C 1
ATOM 711 O O . MET A 1 96 ? 37.778 31.146 2.632 1.00 11.91 138 MET A O 1
ATOM 716 N N . LEU A 1 97 ? 39.744 31.468 3.679 1.00 12.13 139 LEU A N 1
ATOM 717 C CA . LEU A 1 97 ? 39.125 31.763 4.967 1.00 13.49 139 LEU A CA 1
ATOM 718 C C . LEU A 1 97 ? 39.108 33.267 5.196 1.00 15.69 139 LEU A C 1
ATOM 719 O O . LEU A 1 97 ? 40.163 33.909 5.213 1.00 17.08 139 LEU A O 1
ATOM 724 N N . GLU A 1 98 ? 37.919 33.823 5.383 1.00 15.59 140 GLU A N 1
ATOM 725 C CA . GLU A 1 98 ? 37.836 35.212 5.801 1.00 18.19 140 GLU A CA 1
ATOM 726 C C . GLU A 1 98 ? 38.058 35.328 7.310 1.00 20.81 140 GLU A C 1
ATOM 727 O O . GLU A 1 98 ? 37.941 34.355 8.059 1.00 20.19 140 GLU A O 1
ATOM 733 N N . LYS A 1 99 ? 38.394 36.543 7.754 1.00 31.32 141 LYS A N 1
ATOM 734 C CA . LYS A 1 99 ? 38.739 36.752 9.158 1.00 28.49 141 LYS A CA 1
ATOM 735 C C . LYS A 1 99 ? 37.562 36.500 10.092 1.00 27.29 141 LYS A C 1
ATOM 736 O O . LYS A 1 99 ? 37.772 36.276 11.292 1.00 30.41 141 LYS A O 1
ATOM 742 N N . THR A 1 100 ? 36.338 36.534 9.562 1.00 25.00 142 THR A N 1
ATOM 743 C CA . THR A 1 100 ? 35.144 36.152 10.303 1.00 25.34 142 THR A CA 1
ATOM 744 C C . THR A 1 100 ? 35.077 34.656 10.564 1.00 27.45 142 THR A C 1
ATOM 745 O O . THR A 1 100 ? 34.308 34.218 11.429 1.00 26.51 142 THR A O 1
ATOM 749 N N . GLY A 1 101 ? 35.851 33.860 9.839 1.00 18.16 143 GLY A N 1
ATOM 750 C CA . GLY A 1 101 ? 35.728 32.426 9.914 1.00 16.87 143 GLY A CA 1
ATOM 751 C C . GLY A 1 101 ? 34.888 31.816 8.815 1.00 12.99 143 GLY A C 1
ATOM 752 O O . GLY A 1 101 ? 34.691 30.596 8.820 1.00 15.98 143 GLY A O 1
ATOM 753 N N . ILE A 1 102 ? 34.402 32.611 7.867 1.00 12.94 144 ILE A N 1
ATOM 754 C CA . ILE A 1 102 ? 33.677 32.047 6.735 1.00 12.08 144 ILE A CA 1
ATOM 755 C C . ILE A 1 102 ? 34.689 31.466 5.755 1.00 11.61 144 ILE A C 1
ATOM 756 O O . ILE A 1 102 ? 35.542 32.189 5.229 1.00 13.97 144 ILE A O 1
ATOM 761 N N . LEU A 1 103 ? 34.597 30.158 5.514 1.00 10.67 145 LEU A N 1
ATOM 762 C CA . LEU A 1 103 ? 35.417 29.484 4.518 1.00 10.93 145 LEU A CA 1
ATOM 763 C C . LEU A 1 103 ? 34.660 29.467 3.199 1.00 12.00 145 LEU A C 1
ATOM 764 O O . LEU A 1 103 ? 33.567 28.895 3.116 1.00 11.90 145 LEU A O 1
ATOM 769 N N . LYS A 1 104 ? 35.231 30.103 2.182 1.00 10.29 146 LYS A N 1
ATOM 770 C CA . LYS A 1 104 ? 34.654 30.139 0.842 1.00 9.82 146 LYS A CA 1
ATOM 771 C C . LYS A 1 104 ? 35.337 29.094 -0.028 1.00 11.76 146 LYS A C 1
ATOM 772 O O . LYS A 1 104 ? 36.570 29.020 -0.061 1.00 12.49 146 LYS A O 1
ATOM 778 N N . ILE A 1 105 ? 34.539 28.312 -0.756 1.00 10.58 147 ILE A N 1
ATOM 779 C CA . ILE A 1 105 ? 35.041 27.193 -1.551 1.00 11.16 147 ILE A CA 1
ATOM 780 C C . ILE A 1 105 ? 34.502 27.283 -2.975 1.00 10.45 147 ILE A C 1
ATOM 781 O O . ILE A 1 105 ? 33.334 27.624 -3.193 1.00 11.89 147 ILE A O 1
ATOM 786 N N . ALA A 1 106 ? 35.354 26.980 -3.951 1.00 10.13 148 ALA A N 1
ATOM 787 C CA . ALA A 1 106 ? 34.905 26.691 -5.307 1.00 10.43 148 ALA A CA 1
ATOM 788 C C . ALA A 1 106 ? 35.620 25.440 -5.789 1.00 11.08 148 ALA A C 1
ATOM 789 O O . ALA A 1 106 ? 36.841 25.324 -5.643 1.00 12.19 148 ALA A O 1
ATOM 791 N N . SER A 1 107 ? 34.860 24.501 -6.352 1.00 11.08 149 SER A N 1
ATOM 792 C CA . SER A 1 107 ? 35.410 23.205 -6.724 1.00 11.24 149 SER A CA 1
ATOM 793 C C . SER A 1 107 ? 34.905 22.789 -8.099 1.00 13.60 149 SER A C 1
ATOM 794 O O . SER A 1 107 ? 33.720 22.934 -8.404 1.00 13.06 149 SER A O 1
ATOM 797 N N . VAL A 1 108 ? 35.809 22.259 -8.921 1.00 11.58 150 VAL A N 1
ATOM 798 C CA . VAL A 1 108 ? 35.451 21.612 -10.185 1.00 12.09 150 VAL A CA 1
ATOM 799 C C . VAL A 1 108 ? 36.058 20.216 -10.177 1.00 12.27 150 VAL A C 1
ATOM 800 O O . VAL A 1 108 ? 37.286 20.070 -10.208 1.00 12.36 150 VAL A O 1
ATOM 804 N N . GLY A 1 109 ? 35.207 19.192 -10.135 1.00 11.63 151 GLY A N 1
ATOM 805 C CA . GLY A 1 109 ? 35.701 17.832 -10.198 1.00 11.20 151 GLY A CA 1
ATOM 806 C C . GLY A 1 109 ? 35.700 17.082 -8.883 1.00 10.02 151 GLY A C 1
ATOM 807 O O . GLY A 1 109 ? 34.768 17.220 -8.082 1.00 12.61 151 GLY A O 1
ATOM 808 N N . ASP A 1 110 ? 36.735 16.272 -8.658 1.00 11.22 152 ASP A N 1
ATOM 809 C CA . ASP A 1 110 ? 36.746 15.333 -7.543 1.00 10.91 152 ASP A CA 1
ATOM 810 C C . ASP A 1 110 ? 37.945 15.502 -6.615 1.00 13.40 152 ASP A C 1
ATOM 811 O O . ASP A 1 110 ? 38.347 14.554 -5.938 1.00 13.82 152 ASP A O 1
ATOM 816 N N . CYS A 1 111 ? 38.526 16.700 -6.559 1.00 11.93 153 CYS A N 1
ATOM 817 C CA . CYS A 1 111 ? 39.211 17.056 -5.333 1.00 11.80 153 CYS A CA 1
ATOM 818 C C . CYS A 1 111 ? 38.167 17.155 -4.228 1.00 14.10 153 CYS A C 1
ATOM 819 O O . CYS A 1 111 ? 36.959 17.073 -4.474 1.00 15.95 153 CYS A O 1
ATOM 822 N N . GLY A 1 112 ? 38.628 17.304 -2.993 1.00 13.36 154 GLY A N 1
ATOM 823 C CA . GLY A 1 112 ? 37.706 17.255 -1.877 1.00 14.57 154 GLY A CA 1
ATOM 824 C C . GLY A 1 112 ? 38.163 18.115 -0.722 1.00 10.65 154 GLY A C 1
ATOM 825 O O . GLY A 1 112 ? 39.329 18.512 -0.627 1.00 11.93 154 GLY A O 1
ATOM 826 N N . LEU A 1 113 ? 37.209 18.402 0.157 1.00 12.45 155 LEU A N 1
ATOM 827 C CA . LEU A 1 113 ? 37.480 19.136 1.382 1.00 10.47 155 LEU A CA 1
ATOM 828 C C . LEU A 1 113 ? 36.507 18.672 2.454 1.00 12.25 155 LEU A C 1
ATOM 829 O O . LEU A 1 113 ? 35.302 18.563 2.199 1.00 13.49 155 LEU A O 1
ATOM 834 N N . LYS A 1 114 ? 37.031 18.405 3.646 1.00 10.64 156 LYS A N 1
ATOM 835 C CA . LYS A 1 114 ? 36.216 18.076 4.800 1.00 10.28 156 LYS A CA 1
ATOM 836 C C . LYS A 1 114 ? 36.580 19.009 5.945 1.00 10.49 156 LYS A C 1
ATOM 837 O O . LYS A 1 114 ? 37.718 19.481 6.043 1.00 12.62 156 LYS A O 1
ATOM 843 N N . VAL A 1 115 ? 35.599 19.296 6.798 1.00 10.60 157 VAL A N 1
ATOM 844 C CA . VAL A 1 115 ? 35.821 20.031 8.039 1.00 10.79 157 VAL A CA 1
ATOM 845 C C . VAL A 1 115 ? 35.501 19.091 9.187 1.00 10.87 157 VAL A C 1
ATOM 846 O O . VAL A 1 115 ? 34.413 18.504 9.228 1.00 13.04 157 VAL A O 1
ATOM 850 N N . ILE A 1 116 ? 36.451 18.938 10.104 1.00 11.63 158 ILE A N 1
ATOM 851 C CA . ILE A 1 116 ? 36.285 18.105 11.288 1.00 12.61 158 ILE A CA 1
ATOM 852 C C . ILE A 1 116 ? 36.153 19.027 12.493 1.00 11.90 158 ILE A C 1
ATOM 853 O O . ILE A 1 116 ? 37.033 19.857 12.754 1.00 14.55 158 ILE A O 1
ATOM 858 N N . ARG A 1 117 ? 35.034 18.901 13.204 1.00 11.08 159 ARG A N 1
ATOM 859 C CA . ARG A 1 117 ? 34.763 19.679 14.406 1.00 12.34 159 ARG A CA 1
ATOM 860 C C . ARG A 1 117 ? 34.265 18.723 15.477 1.00 12.89 159 ARG A C 1
ATOM 861 O O . ARG A 1 117 ? 33.384 17.899 15.211 1.00 15.13 159 ARG A O 1
ATOM 869 N N . LYS A 1 118 ? 34.842 18.825 16.674 1.00 14.39 160 LYS A N 1
ATOM 870 C CA . LYS A 1 118 ? 34.418 18.021 17.821 1.00 17.75 160 LYS A CA 1
ATOM 871 C C . LYS A 1 118 ? 34.286 16.536 17.477 1.00 16.01 160 LYS A C 1
ATOM 872 O O . LYS A 1 118 ? 33.270 15.893 17.756 1.00 19.39 160 LYS A O 1
ATOM 878 N N . GLY A 1 119 ? 35.322 15.997 16.833 1.00 18.49 161 GLY A N 1
ATOM 879 C CA . GLY A 1 119 ? 35.442 14.569 16.622 1.00 18.53 161 GLY A CA 1
ATOM 880 C C . GLY A 1 119 ? 34.609 13.984 15.504 1.00 16.28 161 GLY A C 1
ATOM 881 O O . GLY A 1 119 ? 34.433 12.762 15.460 1.00 19.46 161 GLY A O 1
ATOM 882 N N . GLN A 1 120 ? 34.078 14.805 14.602 1.00 13.57 162 GLN A N 1
ATOM 883 C CA . GLN A 1 120 ? 33.303 14.261 13.497 1.00 15.60 162 GLN A CA 1
ATOM 884 C C . GLN A 1 120 ? 33.415 15.179 12.291 1.00 13.56 162 GLN A C 1
ATOM 885 O O . GLN A 1 120 ? 33.708 16.372 12.414 1.00 13.96 162 GLN A O 1
ATOM 891 N N . VAL A 1 121 ? 33.166 14.601 11.118 1.00 12.56 163 VAL A N 1
ATOM 892 C CA . VAL A 1 121 ? 33.089 15.384 9.888 1.00 12.22 163 VAL A CA 1
ATOM 893 C C . VAL A 1 121 ? 31.771 16.149 9.884 1.00 12.50 163 VAL A C 1
ATOM 894 O O . VAL A 1 121 ? 30.687 15.556 9.927 1.00 14.84 163 VAL A O 1
ATOM 898 N N . MET A 1 122 ? 31.854 17.476 9.859 1.00 11.27 164 MET A N 1
ATOM 899 C CA . MET A 1 122 ? 30.655 18.295 9.845 1.00 12.28 164 MET A CA 1
ATOM 900 C C . MET A 1 122 ? 30.404 18.963 8.509 1.00 11.54 164 MET A C 1
ATOM 901 O O . MET A 1 122 ? 29.340 19.552 8.328 1.00 13.28 164 MET A O 1
ATOM 906 N N . PHE A 1 123 ? 31.340 18.874 7.570 1.00 11.95 165 PHE A N 1
ATOM 907 C CA . PHE A 1 123 ? 31.134 19.419 6.238 1.00 11.97 165 PHE A CA 1
ATOM 908 C C . PHE A 1 123 ? 31.990 18.601 5.289 1.00 11.69 165 PHE A C 1
ATOM 909 O O . PHE A 1 123 ? 33.125 18.249 5.622 1.00 12.86 165 PHE A O 1
ATOM 917 N N . SER A 1 124 ? 31.447 18.292 4.111 1.00 10.49 166 SER A N 1
ATOM 918 C CA . SER A 1 124 ? 32.190 17.505 3.130 1.00 11.02 166 SER A CA 1
ATOM 919 C C . SER A 1 124 ? 31.698 17.850 1.738 1.00 12.67 166 SER A C 1
ATOM 920 O O . SER A 1 124 ? 30.498 17.752 1.460 1.00 14.22 166 SER A O 1
ATOM 923 N N . THR A 1 125 ? 32.621 18.234 0.871 1.00 12.03 167 THR A N 1
ATOM 924 C CA . THR A 1 125 ? 32.266 18.524 -0.512 1.00 11.69 167 THR A CA 1
ATOM 925 C C . THR A 1 125 ? 31.894 17.252 -1.255 1.00 13.20 167 THR A C 1
ATOM 926 O O . THR A 1 125 ? 32.334 16.154 -0.908 1.00 17.27 167 THR A O 1
ATOM 939 N N . PRO A 1 127 ? 31.883 15.224 -4.902 1.00 11.99 169 PRO A N 1
ATOM 940 C CA . PRO A 1 127 ? 32.560 15.184 -6.209 1.00 12.61 169 PRO A CA 1
ATOM 941 C C . PRO A 1 127 ? 31.605 15.364 -7.385 1.00 15.30 169 PRO A C 1
ATOM 942 O O . PRO A 1 127 ? 30.436 14.977 -7.298 1.00 17.25 169 PRO A O 1
ATOM 946 N N . GLN A 1 128 ? 32.098 15.942 -8.479 1.00 13.21 170 GLN A N 1
ATOM 947 C CA . GLN A 1 128 ? 31.321 16.112 -9.702 1.00 14.32 170 GLN A CA 1
ATOM 948 C C . GLN A 1 128 ? 31.919 15.235 -10.789 1.00 12.68 170 GLN A C 1
ATOM 949 O O . GLN A 1 128 ? 33.130 15.286 -11.031 1.00 12.88 170 GLN A O 1
ATOM 955 N N . GLU A 1 129 ? 31.077 14.465 -11.471 1.00 13.65 171 GLU A N 1
ATOM 956 C CA . GLU A 1 129 ? 31.595 13.657 -12.565 1.00 14.50 171 GLU A CA 1
ATOM 957 C C . GLU A 1 129 ? 30.556 13.489 -13.663 1.00 15.84 171 GLU A C 1
ATOM 958 O O . GLU A 1 129 ? 29.350 13.650 -13.448 1.00 18.54 171 GLU A O 1
ATOM 964 N N . HIS A 1 130 ? 31.060 13.172 -14.859 1.00 14.58 172 HIS A N 1
ATOM 965 C CA . HIS A 1 130 ? 30.197 12.824 -15.982 1.00 15.47 172 HIS A CA 1
ATOM 966 C C . HIS A 1 130 ? 29.745 11.376 -15.906 1.00 21.46 172 HIS A C 1
ATOM 967 O O . HIS A 1 130 ? 28.632 11.050 -16.337 1.00 21.84 172 HIS A O 1
ATOM 974 N N . TYR A 1 131 ? 30.604 10.511 -15.385 1.00 18.89 173 TYR A N 1
ATOM 975 C CA . TYR A 1 131 ? 30.323 9.114 -15.067 1.00 19.51 173 TYR A CA 1
ATOM 976 C C . TYR A 1 131 ? 31.477 8.660 -14.184 1.00 18.97 173 TYR A C 1
ATOM 977 O O . TYR A 1 131 ? 32.387 9.442 -13.893 1.00 18.06 173 TYR A O 1
ATOM 986 N N . PHE A 1 132 ? 31.444 7.397 -13.757 1.00 21.03 174 PHE A N 1
ATOM 987 C CA . PHE A 1 132 ? 32.395 6.946 -12.747 1.00 19.32 174 PHE A CA 1
ATOM 988 C C . PHE A 1 132 ? 33.834 7.173 -13.201 1.00 17.28 174 PHE A C 1
ATOM 989 O O . PHE A 1 132 ? 34.248 6.689 -14.259 1.00 18.59 174 PHE A O 1
ATOM 997 N N . ASP A 1 133 ? 34.588 7.917 -12.392 1.00 19.63 175 ASP A N 1
ATOM 998 C CA . ASP A 1 133 ? 36.013 8.197 -12.619 1.00 18.58 175 ASP A CA 1
ATOM 999 C C . ASP A 1 133 ? 36.302 9.089 -13.832 1.00 17.95 175 ASP A C 1
ATOM 1000 O O . ASP A 1 133 ? 37.419 9.094 -14.356 1.00 23.34 175 ASP A O 1
ATOM 1014 N N . PRO A 1 135 ? 35.787 12.838 -14.068 1.00 12.63 177 PRO A N 1
ATOM 1015 C CA . PRO A 1 135 ? 35.327 14.022 -13.328 1.00 12.50 177 PRO A CA 1
ATOM 1016 C C . PRO A 1 135 ? 35.091 15.254 -14.196 1.00 14.08 177 PRO A C 1
ATOM 1017 O O . PRO A 1 135 ? 35.643 15.375 -15.296 1.00 12.05 177 PRO A O 1
ATOM 1021 N N . TYR A 1 136 ? 34.270 16.179 -13.701 1.00 13.10 178 TYR A N 1
ATOM 1022 C CA . TYR A 1 136 ? 34.301 17.527 -14.249 1.00 11.39 178 TYR A CA 1
ATOM 1023 C C . TYR A 1 136 ? 35.734 18.031 -14.171 1.00 11.52 178 TYR A C 1
ATOM 1024 O O . TYR A 1 136 ? 36.458 17.747 -13.207 1.00 11.72 178 TYR A O 1
ATOM 1033 N N . GLN A 1 137 ? 36.158 18.778 -15.186 1.00 11.91 179 GLN A N 1
ATOM 1034 C CA . GLN A 1 137 ? 37.557 19.179 -15.234 1.00 12.28 179 GLN A CA 1
ATOM 1035 C C . GLN A 1 137 ? 37.692 20.433 -16.083 1.00 13.72 179 GLN A C 1
ATOM 1036 O O . GLN A 1 137 ? 37.013 20.563 -17.103 1.00 13.78 179 GLN A O 1
ATOM 1042 N N . LEU A 1 138 ? 38.556 21.353 -15.648 1.00 11.01 180 LEU A N 1
ATOM 1043 C CA . LEU A 1 138 ? 38.927 22.504 -16.461 1.00 10.89 180 LEU A CA 1
ATOM 1044 C C . LEU A 1 138 ? 40.028 22.067 -17.413 1.00 12.84 180 LEU A C 1
ATOM 1045 O O . LEU A 1 138 ? 40.924 21.315 -17.024 1.00 14.62 180 LEU A O 1
ATOM 1050 N N . SER A 1 139 ? 39.966 22.538 -18.659 1.00 12.10 181 SER A N 1
ATOM 1051 C CA . SER A 1 139 ? 40.790 21.967 -19.713 1.00 14.49 181 SER A CA 1
ATOM 1052 C C . SER A 1 139 ? 41.255 23.028 -20.695 1.00 17.26 181 SER A C 1
ATOM 1053 O O . SER A 1 139 ? 40.724 24.139 -20.766 1.00 14.72 181 SER A O 1
ATOM 1056 N N . SER A 1 140 ? 42.268 22.641 -21.466 1.00 16.02 182 SER A N 1
ATOM 1057 C CA . SER A 1 140 ? 42.643 23.344 -22.684 1.00 16.61 182 SER A CA 1
ATOM 1058 C C . SER A 1 140 ? 41.668 23.093 -23.825 1.00 18.59 182 SER A C 1
ATOM 1059 O O . SER A 1 140 ? 41.733 23.804 -24.832 1.00 25.24 182 SER A O 1
ATOM 1062 N N . GLU A 1 141 ? 40.772 22.118 -23.699 1.00 18.80 183 GLU A N 1
ATOM 1063 C CA . GLU A 1 141 ? 39.877 21.723 -24.779 1.00 19.65 183 GLU A CA 1
ATOM 1064 C C . GLU A 1 141 ? 38.455 22.210 -24.520 1.00 22.51 183 GLU A C 1
ATOM 1065 O O . GLU A 1 141 ? 38.014 22.316 -23.371 1.00 19.93 183 GLU A O 1
ATOM 1071 N N . ALA A 1 142 ? 37.736 22.503 -25.612 1.00 17.10 184 ALA A N 1
ATOM 1072 C CA . ALA A 1 142 ? 36.379 23.032 -25.501 1.00 18.30 184 ALA A CA 1
ATOM 1073 C C . ALA A 1 142 ? 35.435 22.069 -24.784 1.00 18.33 184 ALA A C 1
ATOM 1074 O O . ALA A 1 142 ? 34.444 22.506 -24.187 1.00 20.27 184 ALA A O 1
ATOM 1076 N N . ILE A 1 143 ? 35.726 20.765 -24.814 1.00 18.28 185 ILE A N 1
ATOM 1077 C CA . ILE A 1 143 ? 34.820 19.792 -24.213 1.00 16.77 185 ILE A CA 1
ATOM 1078 C C . ILE A 1 143 ? 34.837 19.845 -22.685 1.00 19.17 185 ILE A C 1
ATOM 1079 O O . ILE A 1 143 ? 33.928 19.310 -22.037 1.00 23.01 185 ILE A O 1
ATOM 1084 N N . GLY A 1 144 ? 35.840 20.478 -22.090 1.00 15.54 186 GLY A N 1
ATOM 1085 C CA . GLY A 1 144 ? 35.929 20.552 -20.644 1.00 17.23 186 GLY A CA 1
ATOM 1086 C C . GLY A 1 144 ? 34.921 21.522 -20.041 1.00 17.30 186 GLY A C 1
ATOM 1087 O O . GLY A 1 144 ? 34.108 22.150 -20.718 1.00 16.93 186 GLY A O 1
ATOM 1088 N N . GLN A 1 145 ? 34.987 21.637 -18.718 1.00 13.90 187 GLN A N 1
ATOM 1089 C CA . GLN A 1 145 ? 34.098 22.506 -17.968 1.00 13.60 187 GLN A CA 1
ATOM 1090 C C . GLN A 1 145 ? 34.729 23.884 -17.784 1.00 14.00 187 GLN A C 1
ATOM 1091 O O . GLN A 1 145 ? 35.895 24.114 -18.117 1.00 14.41 187 GLN A O 1
ATOM 1097 N N . THR A 1 146 ? 33.932 24.818 -17.263 1.00 12.99 188 THR A N 1
ATOM 1098 C CA . THR A 1 146 ? 34.400 26.168 -16.968 1.00 13.21 188 THR A CA 1
ATOM 1099 C C . THR A 1 146 ? 34.028 26.532 -15.535 1.00 13.69 188 THR A C 1
ATOM 1100 O O . THR A 1 146 ? 33.393 25.754 -14.817 1.00 13.25 188 THR A O 1
ATOM 1104 N N . TYR A 1 147 ? 34.425 27.738 -15.121 1.00 12.75 189 TYR A N 1
ATOM 1105 C CA . TYR A 1 147 ? 34.081 28.208 -13.782 1.00 11.56 189 TYR A CA 1
ATOM 1106 C C . TYR A 1 147 ? 32.576 28.210 -13.552 1.00 12.48 189 TYR A C 1
ATOM 1107 O O . TYR A 1 147 ? 32.125 28.120 -12.403 1.00 13.75 189 TYR A O 1
ATOM 1116 N N . LEU A 1 148 ? 31.782 28.321 -14.622 1.00 12.73 190 LEU A N 1
ATOM 1117 C CA . LEU A 1 148 ? 30.334 28.293 -14.468 1.00 14.04 190 LEU A CA 1
ATOM 1118 C C . LEU A 1 148 ? 29.842 26.955 -13.939 1.00 13.75 190 LEU A C 1
ATOM 1119 O O . LEU A 1 148 ? 28.734 26.887 -13.394 1.00 16.12 190 LEU A O 1
ATOM 1124 N N . ASP A 1 149 ? 30.641 25.899 -14.077 1.00 13.22 191 ASP A N 1
ATOM 1125 C CA . ASP A 1 149 ? 30.278 24.567 -13.612 1.00 12.66 191 ASP A CA 1
ATOM 1126 C C . ASP A 1 149 ? 30.757 24.273 -12.198 1.00 11.83 191 ASP A C 1
ATOM 1127 O O . ASP A 1 149 ? 30.504 23.174 -11.692 1.00 15.11 191 ASP A O 1
ATOM 1132 N N . ALA A 1 150 ? 31.455 25.207 -11.563 1.00 10.06 192 ALA A N 1
ATOM 1133 C CA . ALA A 1 150 ? 31.966 24.969 -10.219 1.00 13.09 192 ALA A CA 1
ATOM 1134 C C . ALA A 1 150 ? 30.827 24.835 -9.217 1.00 12.45 192 ALA A C 1
ATOM 1135 O O . ALA A 1 150 ? 29.793 25.505 -9.321 1.00 13.21 192 ALA A O 1
ATOM 1137 N N . LEU A 1 151 ? 31.020 23.955 -8.248 1.00 11.60 193 LEU A N 1
ATOM 1138 C CA . LEU A 1 151 ? 30.205 23.995 -7.045 1.00 13.53 193 LEU A CA 1
ATOM 1139 C C . LEU A 1 151 ? 30.806 25.057 -6.137 1.00 11.10 193 LEU A C 1
ATOM 1140 O O . LEU A 1 151 ? 31.988 24.989 -5.787 1.00 13.31 193 LEU A O 1
ATOM 1145 N N . VAL A 1 152 ? 30.008 26.062 -5.800 1.00 9.76 194 VAL A N 1
ATOM 1146 C CA . VAL A 1 152 ? 30.454 27.205 -5.014 1.00 9.15 194 VAL A CA 1
ATOM 1147 C C . VAL A 1 152 ? 29.652 27.207 -3.720 1.00 12.12 194 VAL A C 1
ATOM 1148 O O . VAL A 1 152 ? 28.416 27.163 -3.753 1.00 11.54 194 VAL A O 1
ATOM 1152 N N . CYS A 1 153 ? 30.350 27.238 -2.589 1.00 10.39 195 CYS A N 1
ATOM 1153 C CA . CYS A 1 153 ? 29.685 27.128 -1.295 1.00 10.17 195 CYS A CA 1
ATOM 1154 C C . CYS A 1 153 ? 30.543 27.797 -0.230 1.00 11.40 195 CYS A C 1
ATOM 1155 O O . CYS A 1 153 ? 31.693 28.172 -0.477 1.00 11.55 195 CYS A O 1
ATOM 1158 N N . THR A 1 154 ? 29.961 27.976 0.959 1.00 10.56 196 THR A N 1
ATOM 1159 C CA . THR A 1 154 ? 30.716 28.450 2.110 1.00 10.34 196 THR A CA 1
ATOM 1160 C C . THR A 1 154 ? 30.325 27.633 3.328 1.00 10.50 196 THR A C 1
ATOM 1161 O O . THR A 1 154 ? 29.268 27.006 3.364 1.00 11.08 196 THR A O 1
ATOM 1165 N N . VAL A 1 155 ? 31.191 27.654 4.341 1.00 10.03 197 VAL A N 1
ATOM 1166 C CA . VAL A 1 155 ? 30.887 27.053 5.636 1.00 11.64 197 VAL A CA 1
ATOM 1167 C C . VAL A 1 155 ? 31.516 27.920 6.719 1.00 11.73 197 VAL A C 1
ATOM 1168 O O . VAL A 1 155 ? 32.657 28.371 6.582 1.00 11.38 197 VAL A O 1
ATOM 1172 N N . ASN A 1 156 ? 30.760 28.185 7.782 1.00 10.56 198 ASN A N 1
ATOM 1173 C CA . ASN A 1 156 ? 31.252 29.028 8.863 1.00 9.63 198 ASN A CA 1
ATOM 1174 C C . ASN A 1 156 ? 32.058 28.182 9.834 1.00 11.27 198 ASN A C 1
ATOM 1175 O O . ASN A 1 156 ? 31.559 27.179 10.352 1.00 12.21 198 ASN A O 1
ATOM 1180 N N . LEU A 1 157 ? 33.292 28.596 10.086 1.00 11.24 199 LEU A N 1
ATOM 1181 C CA . LEU A 1 157 ? 34.214 27.830 10.904 1.00 11.85 199 LEU A CA 1
ATOM 1182 C C . LEU A 1 157 ? 34.411 28.481 12.267 1.00 12.84 199 LEU A C 1
ATOM 1183 O O . LEU A 1 157 ? 34.131 29.665 12.475 1.00 14.16 199 LEU A O 1
ATOM 1188 N N . MET A 1 158 ? 34.910 27.676 13.197 1.00 13.97 200 MET A N 1
ATOM 1189 C CA . MET A 1 158 ? 35.201 28.118 14.549 1.00 15.94 200 MET A CA 1
ATOM 1190 C C . MET A 1 158 ? 36.648 27.777 14.857 1.00 15.24 200 MET A C 1
ATOM 1191 O O . MET A 1 158 ? 37.234 26.877 14.253 1.00 15.40 200 MET A O 1
ATOM 1196 N N . GLU A 1 159 ? 37.220 28.498 15.817 1.00 16.68 201 GLU A N 1
ATOM 1197 C CA . GLU A 1 159 ? 38.584 28.210 16.231 1.00 15.55 201 GLU A CA 1
ATOM 1198 C C . GLU A 1 159 ? 38.714 26.745 16.632 1.00 15.33 201 GLU A C 1
ATOM 1199 O O . GLU A 1 159 ? 37.842 26.181 17.300 1.00 16.99 201 GLU A O 1
ATOM 1205 N N . GLY A 1 160 ? 39.791 26.116 16.169 1.00 15.49 202 GLY A N 1
ATOM 1206 C CA . GLY A 1 160 ? 40.033 24.719 16.428 1.00 17.03 202 GLY A CA 1
ATOM 1207 C C . GLY A 1 160 ? 39.546 23.774 15.350 1.00 15.87 202 GLY A C 1
ATOM 1208 O O . GLY A 1 160 ? 39.992 22.622 15.312 1.00 16.58 202 GLY A O 1
ATOM 1209 N N . ASP A 1 161 ? 38.650 24.227 14.473 1.00 12.85 203 ASP A N 1
ATOM 1210 C CA . ASP A 1 161 ? 38.202 23.393 13.368 1.00 13.10 203 ASP A CA 1
ATOM 1211 C C . ASP A 1 161 ? 39.403 22.944 12.542 1.00 12.69 203 ASP A C 1
ATOM 1212 O O . ASP A 1 161 ? 40.375 23.688 12.369 1.00 14.87 203 ASP A O 1
ATOM 1217 N N . MET A 1 162 ? 39.332 21.721 12.029 1.00 12.75 204 MET A N 1
ATOM 1218 C CA . MET A 1 162 ? 40.386 21.156 11.197 1.00 12.36 204 MET A CA 1
ATOM 1219 C C . MET A 1 162 ? 39.854 20.956 9.785 1.00 13.43 204 MET A C 1
ATOM 1220 O O . MET A 1 162 ? 38.861 20.250 9.585 1.00 17.21 204 MET A O 1
ATOM 1225 N N . ILE A 1 163 ? 40.521 21.563 8.811 1.00 11.19 205 ILE A N 1
ATOM 1226 C CA . ILE A 1 163 ? 40.182 21.388 7.403 1.00 11.45 205 ILE A CA 1
ATOM 1227 C C . ILE A 1 163 ? 41.141 20.368 6.807 1.00 11.62 205 ILE A C 1
ATOM 1228 O O . ILE A 1 163 ? 42.360 20.475 6.989 1.00 13.41 205 ILE A O 1
ATOM 1233 N N . VAL A 1 164 ? 40.599 19.376 6.101 1.00 11.73 206 VAL A N 1
ATOM 1234 C CA . VAL A 1 164 ? 41.390 18.371 5.396 1.00 10.92 206 VAL A CA 1
ATOM 1235 C C . VAL A 1 164 ? 40.974 18.417 3.933 1.00 11.13 206 VAL A C 1
ATOM 1236 O O . VAL A 1 164 ? 39.804 18.195 3.611 1.00 12.80 206 VAL A O 1
ATOM 1240 N N . SER A 1 165 ? 41.919 18.711 3.051 1.00 10.94 207 SER A N 1
ATOM 1241 C CA . SER A 1 165 ? 41.615 18.842 1.636 1.00 11.44 207 SER A CA 1
ATOM 1242 C C . SER A 1 165 ? 42.675 18.102 0.835 1.00 12.24 207 SER A C 1
ATOM 1243 O O . SER A 1 165 ? 43.761 17.818 1.332 1.00 13.21 207 SER A O 1
ATOM 1246 N N . GLY A 1 166 ? 42.359 17.778 -0.411 1.00 11.46 208 GLY A N 1
ATOM 1247 C CA . GLY A 1 166 ? 43.317 17.053 -1.214 1.00 12.73 208 GLY A CA 1
ATOM 1248 C C . GLY A 1 166 ? 42.699 16.572 -2.508 1.00 10.42 208 GLY A C 1
ATOM 1249 O O . GLY A 1 166 ? 41.555 16.891 -2.841 1.00 11.49 208 GLY A O 1
ATOM 1250 N N . SER A 1 167 ? 43.486 15.781 -3.220 1.00 11.79 209 SER A N 1
ATOM 1251 C CA . SER A 1 167 ? 43.074 15.232 -4.495 1.00 11.36 209 SER A CA 1
ATOM 1252 C C . SER A 1 167 ? 42.320 13.920 -4.292 1.00 12.31 209 SER A C 1
ATOM 1253 O O . SER A 1 167 ? 42.270 13.364 -3.193 1.00 12.65 209 SER A O 1
ATOM 1256 N N . ASP A 1 168 ? 41.715 13.426 -5.379 1.00 12.90 210 ASP A N 1
ATOM 1257 C CA . ASP A 1 168 ? 41.029 12.137 -5.293 1.00 13.07 210 ASP A CA 1
ATOM 1258 C C . ASP A 1 168 ? 41.965 10.996 -4.908 1.00 13.15 210 ASP A C 1
ATOM 1259 O O . ASP A 1 168 ? 41.502 9.990 -4.361 1.00 13.77 210 ASP A O 1
ATOM 1264 N N . GLY A 1 169 ? 43.268 11.125 -5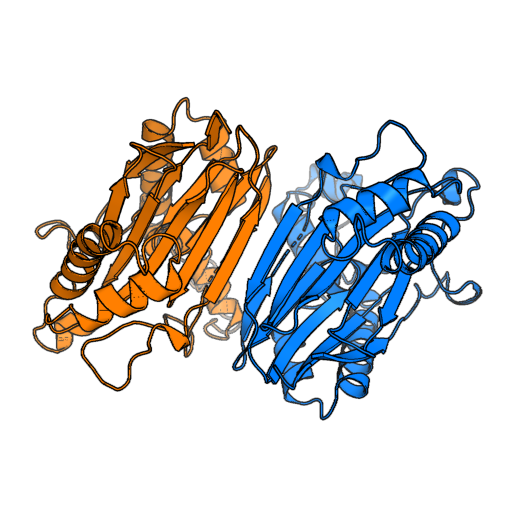.159 1.00 13.05 211 GLY A N 1
ATOM 1265 C CA . GLY A 1 169 ? 44.182 10.073 -4.744 1.00 13.46 211 GLY A CA 1
ATOM 1266 C C . GLY A 1 169 ? 44.180 9.883 -3.245 1.00 14.61 211 GLY A C 1
ATOM 1267 O O . GLY A 1 169 ? 44.424 8.780 -2.749 1.00 14.36 211 GLY A O 1
ATOM 1268 N N . PHE A 1 170 ? 43.902 10.953 -2.505 1.00 12.83 212 PHE A N 1
ATOM 1269 C CA . PHE A 1 170 ? 43.730 10.850 -1.064 1.00 12.22 212 PHE A CA 1
ATOM 1270 C C . PHE A 1 170 ? 42.373 10.247 -0.717 1.00 13.23 212 PHE A C 1
ATOM 1271 O O . PHE A 1 170 ? 42.300 9.176 -0.107 1.00 13.16 212 PHE A O 1
ATOM 1279 N N . PHE A 1 171 ? 41.285 10.903 -1.136 1.00 11.37 213 PHE A N 1
ATOM 1280 C CA . PHE A 1 171 ? 39.959 10.510 -0.660 1.00 14.02 213 PHE A CA 1
ATOM 1281 C C . PHE A 1 171 ? 39.517 9.149 -1.188 1.00 15.03 213 PHE A C 1
ATOM 1282 O O . PHE A 1 171 ? 38.738 8.463 -0.520 1.00 16.38 213 PHE A O 1
ATOM 1290 N N . ASP A 1 172 ? 40.008 8.726 -2.354 1.00 13.57 214 ASP A N 1
ATOM 1291 C CA . ASP A 1 172 ? 39.639 7.402 -2.852 1.00 15.16 214 ASP A CA 1
ATOM 1292 C C . ASP A 1 172 ? 40.270 6.277 -2.047 1.00 15.62 214 ASP A C 1
ATOM 1293 O O . ASP A 1 172 ? 39.883 5.114 -2.233 1.00 16.47 214 ASP A O 1
ATOM 1298 N N . ASN A 1 173 ? 41.219 6.593 -1.164 1.00 14.12 215 ASN A N 1
ATOM 1299 C CA . ASN A 1 173 ? 42.035 5.598 -0.481 1.00 13.24 215 ASN A CA 1
ATOM 1300 C C . ASN A 1 173 ? 41.977 5.729 1.037 1.00 13.24 215 ASN A C 1
ATOM 1301 O O . ASN A 1 173 ? 42.840 5.190 1.728 1.00 16.28 215 ASN A O 1
ATOM 1306 N N . ILE A 1 174 ? 40.986 6.434 1.575 1.00 14.86 216 ILE A N 1
ATOM 1307 C CA . ILE A 1 174 ? 40.891 6.627 3.020 1.00 15.42 216 ILE A CA 1
ATOM 1308 C C . ILE A 1 174 ? 39.438 6.890 3.386 1.00 15.76 216 ILE A C 1
ATOM 1309 O O . ILE A 1 174 ? 38.720 7.599 2.676 1.00 15.93 216 ILE A O 1
ATOM 1314 N N . PHE A 1 175 ? 39.002 6.303 4.496 1.00 15.55 217 PHE A N 1
ATOM 1315 C CA . PHE A 1 175 ? 37.643 6.497 4.976 1.00 15.47 217 PHE A CA 1
ATOM 1316 C C . PHE A 1 175 ? 37.596 7.652 5.969 1.00 15.49 217 PHE A C 1
ATOM 1317 O O . PHE A 1 175 ? 38.592 7.969 6.624 1.00 15.19 217 PHE A O 1
ATOM 1325 N N . ASP A 1 176 ? 36.418 8.275 6.077 1.00 15.53 218 ASP A N 1
ATOM 1326 C CA . ASP A 1 176 ? 36.273 9.448 6.937 1.00 16.10 218 ASP A CA 1
ATOM 1327 C C . ASP A 1 176 ? 36.695 9.147 8.371 1.00 16.81 218 ASP A C 1
ATOM 1328 O O . ASP A 1 176 ? 37.315 9.985 9.034 1.00 15.77 218 ASP A O 1
ATOM 1333 N N . GLN A 1 177 ? 36.385 7.946 8.867 1.00 17.67 219 GLN A N 1
ATOM 1334 C CA . GLN A 1 177 ? 36.742 7.650 10.251 1.00 15.51 219 GLN A CA 1
ATOM 1335 C C . GLN A 1 177 ? 38.241 7.512 10.435 1.00 16.45 219 GLN A C 1
ATOM 1336 O O . GLN A 1 177 ? 38.750 7.806 11.519 1.00 17.52 219 GLN A O 1
ATOM 1342 N N . GLU A 1 178 ? 38.967 7.103 9.392 1.00 16.13 220 GLU A N 1
ATOM 1343 C CA . GLU A 1 178 ? 40.423 7.097 9.476 1.00 15.43 220 GLU A CA 1
ATOM 1344 C C . GLU A 1 178 ? 40.961 8.517 9.518 1.00 13.45 220 GLU A C 1
ATOM 1345 O O . GLU A 1 178 ? 41.889 8.818 10.280 1.00 14.77 220 GLU A O 1
ATOM 1351 N N . ILE A 1 179 ? 40.360 9.415 8.733 1.00 13.18 221 ILE A N 1
ATOM 1352 C CA . ILE A 1 179 ? 40.758 10.819 8.788 1.00 14.99 221 ILE A CA 1
ATOM 1353 C C . ILE A 1 179 ? 40.553 11.374 10.192 1.00 13.95 221 ILE A C 1
ATOM 1354 O O . ILE A 1 179 ? 41.452 11.997 10.766 1.00 14.74 221 ILE A O 1
ATOM 1359 N N . VAL A 1 180 ? 39.366 11.150 10.766 1.00 14.35 222 VAL A N 1
ATOM 1360 C CA . VAL A 1 180 ? 39.081 11.639 12.114 1.00 15.83 222 VAL A CA 1
ATOM 1361 C C . VAL A 1 180 ? 40.049 11.037 13.126 1.00 15.22 222 VAL A C 1
ATOM 1362 O O . VAL A 1 180 ? 40.572 11.739 14.000 1.00 18.07 222 VAL A O 1
ATOM 1366 N N . SER A 1 181 ? 40.315 9.731 13.015 1.00 14.05 223 SER A N 1
ATOM 1367 C CA . SER A 1 181 ? 41.219 9.076 13.961 1.00 16.15 223 SER A CA 1
ATOM 1368 C C . SER A 1 181 ? 42.630 9.652 13.875 1.00 18.63 223 SER A C 1
ATOM 1369 O O . SER A 1 181 ? 43.258 9.942 14.899 1.00 19.00 223 SER A O 1
ATOM 1372 N N . VAL A 1 182 ? 43.148 9.827 12.658 1.00 15.26 224 VAL A N 1
ATOM 1373 C CA . VAL A 1 182 ? 44.508 10.336 12.509 1.00 16.08 224 VAL A CA 1
ATOM 1374 C C . VAL A 1 182 ? 44.602 11.778 12.992 1.00 19.06 224 VAL A C 1
ATOM 1375 O O . VAL A 1 182 ? 45.581 12.166 13.638 1.00 17.14 224 VAL A O 1
ATOM 1379 N N . ILE A 1 183 ? 43.600 12.598 12.666 1.00 16.24 225 ILE A N 1
ATOM 1380 C CA . ILE A 1 183 ? 43.582 13.982 13.134 1.00 14.72 225 ILE A CA 1
ATOM 1381 C C . ILE A 1 183 ? 43.583 14.023 14.656 1.00 21.63 225 ILE A C 1
ATOM 1382 O O . ILE A 1 183 ? 44.301 14.820 15.274 1.00 20.14 225 ILE A O 1
ATOM 1387 N N . SER A 1 184 ? 42.808 13.135 15.283 1.00 18.57 226 SER A N 1
ATOM 1388 C CA . SER A 1 184 ? 42.697 13.131 16.738 1.00 20.05 226 SER A CA 1
ATOM 1389 C C . SER A 1 184 ? 44.034 12.858 17.408 1.00 26.69 226 SER A C 1
ATOM 1390 O O . SER A 1 184 ? 44.311 13.401 18.483 1.00 27.14 226 SER A O 1
ATOM 1393 N N . GLU A 1 185 ? 44.875 12.027 16.800 1.00 20.51 227 GLU A N 1
ATOM 1394 C CA . GLU A 1 185 ? 46.128 11.638 17.429 1.00 29.18 227 GLU A CA 1
ATOM 1395 C C . GLU A 1 185 ? 47.324 12.424 16.914 1.00 23.09 227 GLU A C 1
ATOM 1396 O O . GLU A 1 185 ? 48.459 12.111 17.285 1.00 22.75 227 GLU A O 1
ATOM 1402 N N . SER A 1 186 ? 47.098 13.455 16.083 1.00 20.20 228 SER A N 1
ATOM 1403 C CA . SER A 1 186 ? 48.202 14.232 15.527 1.00 21.03 228 SER A CA 1
ATOM 1404 C C . SER A 1 186 ? 48.436 15.479 16.363 1.00 22.99 228 SER A C 1
ATOM 1405 O O . SER A 1 186 ? 47.473 16.181 16.699 1.00 24.11 228 SER A O 1
ATOM 1408 N N . PRO A 1 187 ? 49.688 15.794 16.708 1.00 17.37 229 PRO A N 1
ATOM 1409 C CA . PRO A 1 187 ? 49.955 16.984 17.530 1.00 20.64 229 PRO A CA 1
ATOM 1410 C C . PRO A 1 187 ? 50.029 18.293 16.759 1.00 27.31 229 PRO A C 1
ATOM 1411 O O . PRO A 1 187 ? 50.120 19.353 17.395 1.00 27.45 229 PRO A O 1
ATOM 1415 N N . GLY A 1 188 ? 49.995 18.265 15.430 1.00 19.18 230 GLY A N 1
ATOM 1416 C CA . GLY A 1 188 ? 50.123 19.478 14.639 1.00 19.95 230 GLY A CA 1
ATOM 1417 C C . GLY A 1 188 ? 49.746 19.207 13.200 1.00 17.80 230 GLY A C 1
ATOM 1418 O O . GLY A 1 188 ? 49.583 18.054 12.788 1.00 18.73 230 GLY A O 1
ATOM 1419 N N . VAL A 1 189 ? 49.630 20.297 12.430 1.00 15.77 231 VAL A N 1
ATOM 1420 C CA . VAL A 1 189 ? 49.134 20.188 11.056 1.00 14.68 231 VAL A CA 1
ATOM 1421 C C . VAL A 1 189 ? 50.145 19.488 10.151 1.00 18.95 231 VAL A C 1
ATOM 1422 O O . VAL A 1 189 ? 49.762 18.765 9.225 1.00 16.47 231 VAL A O 1
ATOM 1426 N N . ASP A 1 190 ? 51.444 19.718 10.365 1.00 17.83 232 ASP A N 1
ATOM 1427 C CA . ASP A 1 190 ? 52.438 19.046 9.534 1.00 18.27 232 ASP A CA 1
ATOM 1428 C C . ASP A 1 190 ? 52.406 17.544 9.774 1.00 17.44 232 ASP A C 1
ATOM 1429 O O . ASP A 1 190 ? 52.453 16.746 8.826 1.00 16.29 232 ASP A O 1
ATOM 1434 N N . GLU A 1 191 ? 52.320 17.147 11.043 1.00 17.51 233 GLU A N 1
ATOM 1435 C CA . GLU A 1 191 ? 52.276 15.733 11.391 1.00 16.60 233 GLU A CA 1
ATOM 1436 C C . GLU A 1 191 ? 51.007 15.079 10.863 1.00 16.83 233 GLU A C 1
ATOM 1437 O O . GLU A 1 191 ? 51.036 13.940 10.381 1.00 17.27 233 GLU A O 1
ATOM 1443 N N . ALA A 1 192 ? 49.882 15.791 10.934 1.00 14.76 234 ALA A N 1
ATOM 1444 C CA . ALA A 1 192 ? 48.630 15.248 10.418 1.00 15.73 234 ALA A CA 1
ATOM 1445 C C . ALA A 1 192 ? 48.690 15.060 8.908 1.00 13.67 234 ALA A C 1
ATOM 1446 O O . ALA A 1 192 ? 48.269 14.022 8.386 1.00 14.73 234 ALA A O 1
ATOM 1448 N N . ALA A 1 193 ? 49.204 16.060 8.185 1.00 14.12 235 ALA A N 1
ATOM 1449 C CA . ALA A 1 193 ? 49.250 15.951 6.731 1.00 13.66 235 ALA A CA 1
ATOM 1450 C C . ALA A 1 193 ? 50.121 14.783 6.293 1.00 13.07 235 ALA A C 1
ATOM 1451 O O . ALA A 1 193 ? 49.753 14.032 5.383 1.00 14.17 235 ALA A O 1
ATOM 1453 N N . LYS A 1 194 ? 51.276 14.602 6.940 1.00 14.79 236 LYS A N 1
ATOM 1454 C CA . LYS A 1 194 ? 52.155 13.496 6.570 1.00 14.19 236 LYS A CA 1
ATOM 1455 C C . LYS A 1 194 ? 51.542 12.150 6.936 1.00 13.60 236 LYS A C 1
ATOM 1456 O O . LYS A 1 194 ? 51.575 11.210 6.133 1.00 15.95 236 LYS A O 1
ATOM 1462 N N . ALA A 1 195 ? 50.976 12.033 8.139 1.00 13.46 237 ALA A N 1
ATOM 1463 C CA . ALA A 1 195 ? 50.384 10.763 8.549 1.00 15.41 237 ALA A CA 1
ATOM 1464 C C . ALA A 1 195 ? 49.195 10.398 7.669 1.00 15.72 237 ALA A C 1
ATOM 1465 O O . ALA A 1 195 ? 49.025 9.230 7.293 1.00 16.09 237 ALA A O 1
ATOM 1467 N N . LEU A 1 196 ? 48.365 11.388 7.318 1.00 14.76 238 LEU A N 1
ATOM 1468 C CA . LEU A 1 196 ? 47.221 11.131 6.448 1.00 14.89 238 LEU A CA 1
ATOM 1469 C C . LEU A 1 196 ? 47.669 10.696 5.057 1.00 11.59 238 LEU A C 1
ATOM 1470 O O . LEU A 1 196 ? 47.139 9.730 4.495 1.00 14.01 238 LEU A O 1
ATOM 1475 N N . ALA A 1 197 ? 48.632 11.416 4.476 1.00 12.98 239 ALA A N 1
ATOM 1476 C CA . ALA A 1 197 ? 49.118 11.057 3.146 1.00 13.08 239 ALA A CA 1
ATOM 1477 C C . ALA A 1 197 ? 49.735 9.665 3.143 1.00 15.01 239 ALA A C 1
ATOM 1478 O O . ALA A 1 197 ? 49.498 8.879 2.218 1.00 15.85 239 ALA A O 1
ATOM 1480 N N . GLU A 1 198 ? 50.526 9.342 4.171 1.00 15.30 240 GLU A N 1
ATOM 1481 C CA . GLU A 1 198 ? 51.188 8.040 4.204 1.00 17.40 240 GLU A CA 1
ATOM 1482 C C . GLU A 1 198 ? 50.188 6.903 4.374 1.00 15.98 240 GLU A C 1
ATOM 1483 O O . GLU A 1 198 ? 50.376 5.820 3.809 1.00 18.12 240 GLU A O 1
ATOM 1489 N N . LEU A 1 199 ? 49.117 7.126 5.139 1.00 16.46 241 LEU A N 1
ATOM 1490 C CA . LEU A 1 199 ? 48.106 6.087 5.300 1.00 16.67 241 LEU A CA 1
ATOM 1491 C C . LEU A 1 199 ? 47.369 5.844 3.991 1.00 17.11 241 LEU A C 1
ATOM 1492 O O . LEU A 1 199 ? 47.152 4.694 3.587 1.00 17.55 241 LEU A O 1
ATOM 1497 N N . ALA A 1 200 ? 46.978 6.920 3.311 1.00 14.84 242 ALA A N 1
ATOM 1498 C CA . ALA A 1 200 ? 46.360 6.773 1.999 1.00 13.57 242 ALA A CA 1
ATOM 1499 C C . ALA A 1 200 ? 47.300 6.079 1.019 1.00 12.00 242 ALA A C 1
ATOM 1500 O O . ALA A 1 200 ? 46.859 5.263 0.199 1.00 15.05 242 ALA A O 1
ATOM 1502 N N . ARG A 1 201 ? 48.595 6.404 1.073 1.00 14.88 243 ARG A N 1
ATOM 1503 C CA . ARG A 1 201 ? 49.564 5.761 0.186 1.00 15.88 243 ARG A CA 1
ATOM 1504 C C . ARG A 1 201 ? 49.642 4.263 0.457 1.00 15.14 243 ARG A C 1
ATOM 1505 O O . ARG A 1 201 ? 49.638 3.450 -0.475 1.00 18.02 243 ARG A O 1
ATOM 1513 N N . LYS A 1 202 ? 49.711 3.884 1.735 1.00 17.24 244 LYS A N 1
ATOM 1514 C CA . LYS A 1 202 ? 49.728 2.471 2.102 1.00 17.79 244 LYS A CA 1
ATOM 1515 C C . LYS A 1 202 ? 48.500 1.753 1.559 1.00 18.42 244 LYS A C 1
ATOM 1516 O O . LYS A 1 202 ? 48.609 0.664 0.985 1.00 20.67 244 LYS A O 1
ATOM 1522 N N . HIS A 1 203 ? 47.326 2.376 1.683 1.00 15.98 245 HIS A N 1
ATOM 1523 C CA . HIS A 1 203 ? 46.103 1.777 1.166 1.00 17.23 245 HIS A CA 1
ATOM 1524 C C . HIS A 1 203 ? 46.123 1.696 -0.354 1.00 16.60 245 HIS A C 1
ATOM 1525 O O . HIS A 1 203 ? 45.632 0.721 -0.939 1.00 16.47 245 HIS A O 1
ATOM 1532 N N . SER A 1 204 ? 46.673 2.723 -1.010 1.00 15.89 246 SER A N 1
ATOM 1533 C CA . SER A 1 204 ? 46.560 2.835 -2.464 1.00 16.17 246 SER A CA 1
ATOM 1534 C C . SER A 1 204 ? 47.257 1.687 -3.183 1.00 17.19 246 SER A C 1
ATOM 1535 O O . SER A 1 204 ? 46.839 1.303 -4.281 1.00 18.96 246 SER A O 1
ATOM 1538 N N . VAL A 1 205 ? 48.313 1.131 -2.589 1.00 18.41 247 VAL A N 1
ATOM 1539 C CA . VAL A 1 205 ? 49.083 0.055 -3.206 1.00 24.53 247 VAL A CA 1
ATOM 1540 C C . VAL A 1 205 ? 48.684 -1.316 -2.669 1.00 29.39 247 VAL A C 1
ATOM 1541 O O . VAL A 1 205 ? 49.357 -2.312 -2.956 1.00 25.46 247 VAL A O 1
ATOM 1545 N N . ASP A 1 206 ? 47.599 -1.391 -1.903 1.00 20.73 248 ASP A N 1
ATOM 1546 C CA . ASP A 1 206 ? 47.200 -2.602 -1.193 1.00 20.79 248 ASP A CA 1
ATOM 1547 C C . ASP A 1 206 ? 46.014 -3.231 -1.916 1.00 20.09 248 ASP A C 1
ATOM 1548 O O . ASP A 1 206 ? 44.891 -2.726 -1.838 1.00 18.17 248 ASP A O 1
ATOM 1553 N N . VAL A 1 207 ? 46.255 -4.354 -2.599 1.00 20.72 249 VAL A N 1
ATOM 1554 C CA . VAL A 1 207 ? 45.166 -5.039 -3.288 1.00 19.85 249 VAL A CA 1
ATOM 1555 C C . VAL A 1 207 ? 44.143 -5.620 -2.319 1.00 18.37 249 VAL A C 1
ATOM 1556 O O . VAL A 1 207 ? 43.023 -5.937 -2.731 1.00 17.49 249 VAL A O 1
ATOM 1560 N N . THR A 1 208 ? 44.490 -5.753 -1.038 1.00 18.78 250 THR A N 1
ATOM 1561 C CA . THR A 1 208 ? 43.583 -6.317 -0.045 1.00 21.81 250 THR A CA 1
ATOM 1562 C C . THR A 1 208 ? 42.703 -5.277 0.643 1.00 27.80 250 THR A C 1
ATOM 1563 O O . THR A 1 208 ? 41.803 -5.655 1.400 1.00 22.36 250 THR A O 1
ATOM 1567 N N . PHE A 1 209 ? 42.928 -3.989 0.392 1.00 20.50 251 PHE A N 1
ATOM 1568 C CA . PHE A 1 209 ? 42.186 -2.921 1.055 1.00 20.77 251 PHE A CA 1
ATOM 1569 C C . PHE A 1 209 ? 40.939 -2.603 0.240 1.00 19.13 251 PHE A C 1
ATOM 1570 O O . PHE A 1 209 ? 41.041 -2.197 -0.922 1.00 20.11 251 PHE A O 1
ATOM 1578 N N . ASP A 1 210 ? 39.766 -2.786 0.844 1.00 18.44 252 ASP A N 1
ATOM 1579 C CA . ASP A 1 210 ? 38.503 -2.465 0.181 1.00 22.04 252 ASP A CA 1
ATOM 1580 C C . ASP A 1 210 ? 38.316 -0.953 0.254 1.00 20.07 252 ASP A C 1
ATOM 1581 O O . ASP A 1 210 ? 37.642 -0.409 1.133 1.00 23.40 252 ASP A O 1
ATOM 1586 N N . SER A 1 211 ? 38.929 -0.268 -0.706 1.00 18.29 253 SER A N 1
ATOM 1587 C CA . SER A 1 211 ? 39.025 1.178 -0.669 1.00 20.74 253 SER A CA 1
ATOM 1588 C C . SER A 1 211 ? 37.669 1.823 -0.943 1.00 20.61 253 SER A C 1
ATOM 1589 O O . SER A 1 211 ? 36.769 1.194 -1.505 1.00 20.93 253 SER A O 1
ATOM 1592 N N . PRO A 1 212 ? 37.498 3.089 -0.549 1.00 18.73 254 PRO A N 1
ATOM 1593 C CA . PRO A 1 212 ? 36.290 3.816 -0.968 1.00 17.14 254 PRO A CA 1
ATOM 1594 C C . PRO A 1 212 ? 36.068 3.765 -2.469 1.00 16.82 254 PRO A C 1
ATOM 1595 O O . PRO A 1 212 ? 34.925 3.630 -2.922 1.00 19.31 254 PRO A O 1
ATOM 1599 N N . TYR A 1 213 ? 37.149 3.851 -3.250 1.00 18.66 255 TYR A N 1
ATOM 1600 C CA . TYR A 1 213 ? 37.049 3.768 -4.703 1.00 17.99 255 TYR A CA 1
ATOM 1601 C C . TYR A 1 213 ? 36.434 2.445 -5.140 1.00 21.60 255 TYR A C 1
ATOM 1602 O O . TYR A 1 213 ? 35.484 2.421 -5.931 1.00 18.84 255 TYR A O 1
ATOM 1611 N N . SER A 1 214 ? 36.962 1.327 -4.632 1.00 20.15 256 SER A N 1
ATOM 1612 C CA . SER A 1 214 ? 36.468 0.023 -5.068 1.00 21.34 256 SER A CA 1
ATOM 1613 C C . SER A 1 214 ? 35.047 -0.230 -4.578 1.00 24.73 256 SER A C 1
ATOM 1614 O O . SER A 1 214 ? 34.230 -0.812 -5.303 1.00 24.06 256 SER A O 1
ATOM 1617 N N . MET A 1 215 ? 34.732 0.204 -3.354 1.00 21.52 257 MET A N 1
ATOM 1618 C CA . MET A 1 215 ? 33.363 0.091 -2.857 1.00 22.80 257 MET A CA 1
ATOM 1619 C C . MET A 1 215 ? 32.402 0.913 -3.704 1.00 30.75 257 MET A C 1
ATOM 1620 O O . MET A 1 215 ? 31.293 0.463 -4.014 1.00 28.48 257 MET A O 1
ATOM 1625 N N . GLU A 1 216 ? 32.807 2.126 -4.080 1.00 22.65 258 GLU A N 1
ATOM 1626 C CA . GLU A 1 216 ? 31.948 2.964 -4.909 1.00 19.50 258 GLU A CA 1
ATOM 1627 C C . GLU A 1 216 ? 31.714 2.336 -6.277 1.00 21.64 258 GLU A C 1
ATOM 1628 O O . GLU A 1 216 ? 30.598 2.387 -6.808 1.00 25.40 258 GLU A O 1
ATOM 1634 N N . ALA A 1 217 ? 32.758 1.751 -6.868 1.00 19.91 259 ALA A N 1
ATOM 1635 C CA . ALA A 1 217 ? 32.617 1.120 -8.176 1.00 27.26 259 ALA A CA 1
ATOM 1636 C C . ALA A 1 217 ? 31.628 -0.037 -8.123 1.00 38.35 259 ALA A C 1
ATOM 1637 O O . ALA A 1 217 ? 30.817 -0.215 -9.040 1.00 37.54 259 ALA A O 1
ATOM 1639 N N . ARG A 1 218 ? 31.671 -0.827 -7.048 1.00 35.80 260 ARG A N 1
ATOM 1640 C CA . ARG A 1 218 ? 30.734 -1.938 -6.906 1.00 40.23 260 ARG A CA 1
ATOM 1641 C C . ARG A 1 218 ? 29.302 -1.439 -6.761 1.00 44.46 260 ARG A C 1
ATOM 1642 O O . ARG A 1 218 ? 28.373 -2.025 -7.331 1.00 41.07 260 ARG A O 1
ATOM 1650 N N . SER A 1 219 ? 29.105 -0.350 -6.014 1.00 35.47 261 SER A N 1
ATOM 1651 C CA . SER A 1 219 ? 27.781 0.237 -5.846 1.00 37.90 261 SER A CA 1
ATOM 1652 C C . SER A 1 219 ? 27.216 0.821 -7.135 1.00 39.92 261 SER A C 1
ATOM 1653 O O . SER A 1 219 ? 26.018 1.120 -7.182 1.00 46.12 261 SER A O 1
ATOM 1656 N N . ARG A 1 220 ? 28.038 1.001 -8.169 1.00 31.76 262 ARG A N 1
ATOM 1657 C CA . ARG A 1 220 ? 27.545 1.467 -9.458 1.00 35.35 262 ARG A CA 1
ATOM 1658 C C . ARG A 1 220 ? 27.124 0.330 -10.376 1.00 56.30 262 ARG A C 1
ATOM 1659 O O . ARG A 1 220 ? 26.353 0.562 -11.314 1.00 72.10 262 ARG A O 1
ATOM 1667 N N . GLY A 1 221 ? 27.610 -0.878 -10.136 1.00 56.20 263 GLY A N 1
ATOM 1668 C CA . GLY A 1 221 ? 27.305 -2.018 -10.965 1.00 56.12 263 GLY A CA 1
ATOM 1669 C C . GLY A 1 221 ? 28.461 -2.578 -11.774 1.00 67.02 263 GLY A C 1
ATOM 1670 O O . GLY A 1 221 ? 28.213 -3.303 -12.745 1.00 63.83 263 GLY A O 1
ATOM 1671 N N . PHE A 1 222 ? 29.703 -2.262 -11.415 1.00 49.44 264 PHE A N 1
ATOM 1672 C CA . PHE A 1 222 ? 30.857 -2.818 -12.107 1.00 54.65 264 PHE A CA 1
ATOM 1673 C C . PHE A 1 222 ? 31.249 -4.198 -11.589 1.00 49.99 264 PHE A C 1
ATOM 1674 O O . PHE A 1 222 ? 32.198 -4.794 -12.111 1.00 47.36 264 PHE A O 1
ATOM 1682 N N . ASP A 1 223 ? 30.539 -4.712 -10.584 1.00 39.42 265 ASP A N 1
ATOM 1683 C CA . ASP A 1 223 ? 30.740 -6.060 -10.073 1.00 50.85 265 ASP A CA 1
ATOM 1684 C C . ASP A 1 223 ? 29.792 -7.074 -10.700 1.00 52.07 265 ASP A C 1
ATOM 1685 O O . ASP A 1 223 ? 29.907 -8.270 -10.414 1.00 59.21 265 ASP A O 1
ATOM 1690 N N . VAL A 1 224 ? 28.857 -6.628 -11.534 1.00 51.39 266 VAL A N 1
ATOM 1691 C CA . VAL A 1 224 ? 27.918 -7.527 -12.201 1.00 62.92 266 VAL A CA 1
ATOM 1692 C C . VAL A 1 224 ? 28.693 -8.388 -13.194 1.00 68.87 266 VAL A C 1
ATOM 1693 O O . VAL A 1 224 ? 29.765 -7.973 -13.661 1.00 49.53 266 VAL A O 1
ATOM 1697 N N . PRO A 1 225 ? 28.203 -9.586 -13.534 1.00 70.72 267 PRO A N 1
ATOM 1698 C CA . PRO A 1 225 ? 29.011 -10.493 -14.372 1.00 58.22 267 PRO A CA 1
ATOM 1699 C C . PRO A 1 225 ? 29.429 -9.913 -15.714 1.00 59.82 267 PRO A C 1
ATOM 1700 O O . PRO A 1 225 ? 30.546 -10.184 -16.170 1.00 53.56 267 PRO A O 1
ATOM 1704 N N . SER A 1 226 ? 28.572 -9.119 -16.361 1.00 48.51 268 SER A N 1
ATOM 1705 C CA . SER A 1 226 ? 28.916 -8.596 -17.681 1.00 51.47 268 SER A CA 1
ATOM 1706 C C . SER A 1 226 ? 30.090 -7.626 -17.612 1.00 55.92 268 SER A C 1
ATOM 1707 O O . SER A 1 226 ? 30.985 -7.664 -18.465 1.00 46.75 268 SER A O 1
ATOM 1710 N N . TRP A 1 227 ? 30.110 -6.753 -16.602 1.00 60.03 269 TRP A N 1
ATOM 1711 C CA . TRP A 1 227 ? 31.207 -5.799 -16.475 1.00 53.57 269 TRP A CA 1
ATOM 1712 C C . TRP A 1 227 ? 32.449 -6.448 -15.875 1.00 50.84 269 TRP A C 1
ATOM 1713 O O . TRP A 1 227 ? 33.574 -6.128 -16.276 1.00 38.37 269 TRP A O 1
ATOM 1724 N N . LYS A 1 228 ? 32.267 -7.358 -14.914 1.00 54.19 270 LYS A N 1
ATOM 1725 C CA . LYS A 1 228 ? 33.410 -8.058 -14.334 1.00 58.56 270 LYS A CA 1
ATOM 1726 C C . LYS A 1 228 ? 34.122 -8.908 -15.380 1.00 63.75 270 LYS A C 1
ATOM 1727 O O . LYS A 1 228 ? 35.357 -8.928 -15.439 1.00 49.30 270 LYS A O 1
ATOM 1733 N N . LYS A 1 229 ? 33.358 -9.615 -16.216 1.00 63.98 271 LYS A N 1
ATOM 1734 C CA . LYS A 1 229 ? 33.960 -10.392 -17.294 1.00 64.46 271 LYS A CA 1
ATOM 1735 C C . LYS A 1 229 ? 34.645 -9.492 -18.315 1.00 60.71 271 LYS A C 1
ATOM 1736 O O . LYS A 1 229 ? 35.683 -9.864 -18.875 1.00 51.91 271 LYS A O 1
ATOM 1742 N N . PHE A 1 230 ? 34.087 -8.305 -18.560 1.00 47.99 272 PHE A N 1
ATOM 1743 C CA . PHE A 1 230 ? 34.667 -7.401 -19.549 1.00 53.65 272 PHE A CA 1
ATOM 1744 C C . PHE A 1 230 ? 36.011 -6.853 -19.086 1.00 54.20 272 PHE A C 1
ATOM 1745 O O . PHE A 1 230 ? 36.957 -6.765 -19.877 1.00 45.59 272 PHE A O 1
ATOM 1753 N N . ILE A 1 231 ? 36.119 -6.476 -17.810 1.00 44.78 273 ILE A N 1
ATOM 1754 C CA . ILE A 1 231 ? 37.381 -5.932 -17.320 1.00 57.08 273 ILE A CA 1
ATOM 1755 C C . ILE A 1 231 ? 38.381 -7.025 -16.952 1.00 48.13 273 ILE A C 1
ATOM 1756 O O . ILE A 1 231 ? 39.575 -6.736 -16.800 1.00 32.00 273 ILE A O 1
ATOM 1761 N N . GLY A 1 232 ? 37.932 -8.274 -16.822 1.00 48.03 274 GLY A N 1
ATOM 1762 C CA . GLY A 1 232 ? 38.816 -9.399 -16.591 1.00 34.15 274 GLY A CA 1
ATOM 1763 C C . GLY A 1 232 ? 38.883 -9.897 -15.164 1.00 41.24 274 GLY A C 1
ATOM 1764 O O . GLY A 1 232 ? 39.659 -10.821 -14.888 1.00 24.73 274 GLY A O 1
ATOM 1765 N N . GLY A 1 233 ? 38.107 -9.324 -14.258 1.00 36.73 275 GLY A N 1
ATOM 1766 C CA . GLY A 1 233 ? 38.137 -9.730 -12.867 1.00 32.67 275 GLY A CA 1
ATOM 1767 C C . GLY A 1 233 ? 37.513 -8.671 -11.991 1.00 39.53 275 GLY A C 1
ATOM 1768 O O . GLY A 1 233 ? 37.179 -7.575 -12.437 1.00 35.95 275 GLY A O 1
ATOM 1769 N N . LYS A 1 234 ? 37.355 -9.025 -10.719 1.00 32.89 276 LYS A N 1
ATOM 1770 C CA . LYS A 1 234 ? 36.750 -8.110 -9.761 1.00 26.59 276 LYS A CA 1
ATOM 1771 C C . LYS A 1 234 ? 37.597 -6.851 -9.622 1.00 32.63 276 LYS A C 1
ATOM 1772 O O . LYS A 1 234 ? 38.830 -6.907 -9.629 1.00 34.58 276 LYS A O 1
ATOM 1778 N N . LEU A 1 235 ? 36.926 -5.706 -9.522 1.00 33.83 277 LEU A N 1
ATOM 1779 C CA . LEU A 1 235 ? 37.597 -4.441 -9.241 1.00 27.25 277 LEU A CA 1
ATOM 1780 C C . LEU A 1 235 ? 37.802 -4.357 -7.733 1.00 28.63 277 LEU A C 1
ATOM 1781 O O . LEU A 1 235 ? 36.830 -4.270 -6.974 1.00 26.40 277 LEU A O 1
ATOM 1786 N N . ILE A 1 236 ? 39.064 -4.393 -7.292 1.00 21.28 278 ILE A N 1
ATOM 1787 C CA . ILE A 1 236 ? 39.393 -4.513 -5.876 1.00 19.65 278 ILE A CA 1
ATOM 1788 C C . ILE A 1 236 ? 40.594 -3.644 -5.535 1.00 18.30 278 ILE A C 1
ATOM 1789 O O . ILE A 1 236 ? 41.354 -3.211 -6.405 1.00 20.14 278 ILE A O 1
ATOM 1794 N N . GLY A 1 237 ? 40.768 -3.412 -4.232 1.00 16.81 279 GLY A N 1
ATOM 1795 C CA . GLY A 1 237 ? 41.996 -2.842 -3.716 1.00 19.65 279 GLY A CA 1
ATOM 1796 C C . GLY A 1 237 ? 42.003 -1.327 -3.664 1.00 18.51 279 GLY A C 1
ATOM 1797 O O . GLY A 1 237 ? 41.028 -0.635 -3.975 1.00 18.98 279 GLY A O 1
ATOM 1798 N N . GLY A 1 238 ? 43.147 -0.813 -3.236 1.00 18.68 280 GLY A N 1
ATOM 1799 C CA . GLY A 1 238 ? 43.412 0.606 -3.331 1.00 17.25 280 GLY A CA 1
ATOM 1800 C C . GLY A 1 238 ? 43.552 1.054 -4.772 1.00 18.53 280 GLY A C 1
ATOM 1801 O O . GLY A 1 238 ? 43.669 0.259 -5.710 1.00 19.83 280 GLY A O 1
ATOM 1802 N N . LYS A 1 239 ? 43.525 2.372 -4.949 1.00 17.42 281 LYS A N 1
ATOM 1803 C CA . LYS A 1 239 ? 43.587 3.002 -6.262 1.00 17.11 281 LYS A CA 1
ATOM 1804 C C . LYS A 1 239 ? 44.899 3.769 -6.344 1.00 17.06 281 LYS A C 1
ATOM 1805 O O . LYS A 1 239 ? 45.072 4.786 -5.666 1.00 15.93 281 LYS A O 1
ATOM 1811 N N . MET A 1 240 ? 45.837 3.273 -7.145 1.00 17.19 282 MET A N 1
ATOM 1812 C CA . MET A 1 240 ? 47.124 3.943 -7.252 1.00 16.97 282 MET A CA 1
ATOM 1813 C C . MET A 1 240 ? 46.941 5.311 -7.894 1.00 15.92 282 MET A C 1
ATOM 1814 O O . MET A 1 240 ? 46.224 5.456 -8.886 1.00 17.49 282 MET A O 1
ATOM 1819 N N . ASN A 1 241 ? 47.579 6.324 -7.305 1.00 15.64 283 ASN A N 1
ATOM 1820 C CA . ASN A 1 241 ? 47.300 7.695 -7.711 1.00 15.15 283 ASN A CA 1
ATOM 1821 C C . ASN A 1 241 ? 48.250 8.642 -6.995 1.00 14.78 283 ASN A C 1
ATOM 1822 O O . ASN A 1 241 ? 48.761 8.316 -5.916 1.00 15.22 283 ASN A O 1
ATOM 1827 N N . ASP A 1 242 ? 48.506 9.804 -7.593 1.00 15.00 284 ASP A N 1
ATOM 1828 C CA . ASP A 1 242 ? 49.138 10.887 -6.856 1.00 13.96 284 ASP A CA 1
ATOM 1829 C C . ASP A 1 242 ? 48.269 11.234 -5.652 1.00 13.63 284 ASP A C 1
ATOM 1830 O O . ASP A 1 242 ? 47.037 11.221 -5.731 1.00 13.07 284 ASP A O 1
ATOM 1835 N N . ILE A 1 243 ? 48.914 11.531 -4.529 1.00 13.67 285 ILE A N 1
ATOM 1836 C CA . ILE A 1 243 ? 48.224 11.859 -3.288 1.00 12.71 285 ILE A CA 1
ATOM 1837 C C . ILE A 1 243 ? 48.687 13.232 -2.820 1.00 14.57 285 ILE A C 1
ATOM 1838 O O . ILE A 1 243 ? 49.889 13.463 -2.653 1.00 16.34 285 ILE A O 1
ATOM 1843 N N . THR A 1 244 ? 47.733 14.138 -2.607 1.00 12.95 286 THR A N 1
ATOM 1844 C CA . THR A 1 244 ? 48.009 15.462 -2.064 1.00 13.80 286 THR A CA 1
ATOM 1845 C C . THR A 1 244 ? 47.104 15.662 -0.861 1.00 12.21 286 THR A C 1
ATOM 1846 O O . THR A 1 244 ? 45.895 15.429 -0.954 1.00 13.32 286 THR A O 1
ATOM 1850 N N . VAL A 1 245 ? 47.689 16.074 0.263 1.00 11.63 287 VAL A N 1
ATOM 1851 C CA . VAL A 1 245 ? 46.953 16.329 1.499 1.00 12.20 287 VAL A CA 1
ATOM 1852 C C . VAL A 1 245 ? 47.296 17.721 2.010 1.00 13.24 287 VAL A C 1
ATOM 1853 O O . VAL A 1 245 ? 48.475 18.059 2.161 1.00 12.57 287 VAL A O 1
ATOM 1857 N N . ILE A 1 246 ? 46.265 18.514 2.303 1.00 11.23 288 ILE A N 1
ATOM 1858 C CA . ILE A 1 246 ? 46.405 19.793 2.989 1.00 11.55 288 ILE A CA 1
ATOM 1859 C C . ILE A 1 246 ? 45.615 19.696 4.285 1.00 10.97 288 ILE A C 1
ATOM 1860 O O . ILE A 1 246 ? 44.446 19.298 4.271 1.00 12.38 288 ILE A O 1
ATOM 1865 N N . VAL A 1 247 ? 46.253 20.034 5.404 1.00 12.08 289 VAL A N 1
ATOM 1866 C CA . VAL A 1 247 ? 45.583 20.111 6.697 1.00 10.88 289 VAL A CA 1
ATOM 1867 C C . VAL A 1 247 ? 45.731 21.534 7.210 1.00 13.22 289 VAL A C 1
ATOM 1868 O O . VAL A 1 247 ? 46.846 22.065 7.255 1.00 14.27 289 VAL A O 1
ATOM 1872 N N . ALA A 1 248 ? 44.612 22.158 7.572 1.00 12.91 290 ALA A N 1
ATOM 1873 C CA . ALA A 1 248 ? 44.615 23.539 8.035 1.00 17.51 290 ALA A CA 1
ATOM 1874 C C . ALA A 1 248 ? 43.796 23.647 9.308 1.00 14.70 290 ALA A C 1
ATOM 1875 O O . ALA A 1 248 ? 42.659 23.170 9.357 1.00 19.35 290 ALA A O 1
ATOM 1877 N N . GLN A 1 249 ? 44.364 24.292 10.323 1.00 13.34 291 GLN A N 1
ATOM 1878 C CA . GLN A 1 249 ? 43.716 24.480 11.613 1.00 14.02 291 GLN A CA 1
ATOM 1879 C C . GLN A 1 249 ? 43.298 25.938 11.737 1.00 14.25 291 GLN A C 1
ATOM 1880 O O . GLN A 1 249 ? 44.100 26.839 11.470 1.00 14.21 291 GLN A O 1
ATOM 1886 N N . VAL A 1 250 ? 42.042 26.164 12.116 1.00 13.05 292 VAL A N 1
ATOM 1887 C CA . VAL A 1 250 ? 41.501 27.517 12.228 1.00 12.24 292 VAL A CA 1
ATOM 1888 C C . VAL A 1 250 ? 41.986 28.170 13.519 1.00 16.20 292 VAL A C 1
ATOM 1889 O O . VAL A 1 250 ? 41.842 27.602 14.607 1.00 17.09 292 VAL A O 1
ATOM 1893 N N . LYS A 1 251 ? 42.529 29.384 13.401 1.00 16.60 293 LYS A N 1
ATOM 1894 C CA . LYS A 1 251 ? 43.051 30.121 14.544 1.00 20.12 293 LYS A CA 1
ATOM 1895 C C . LYS A 1 251 ? 42.662 31.592 14.455 1.00 24.66 293 LYS A C 1
ATOM 1896 O O . LYS A 1 251 ? 42.384 32.124 13.376 1.00 23.56 293 LYS A O 1
ATOM 1902 N N . ALA A 1 252 ? 42.636 32.238 15.623 1.00 24.88 294 ALA A N 1
ATOM 1903 C CA . ALA A 1 252 ? 42.650 33.698 15.759 1.00 27.02 294 ALA A CA 1
ATOM 1904 C C . ALA A 1 252 ? 41.571 34.389 14.922 1.00 18.88 294 ALA A C 1
ATOM 1905 O O . ALA A 1 252 ? 41.845 35.276 14.111 1.00 25.81 294 ALA A O 1
ATOM 1907 N N . LEU A 1 253 ? 40.325 33.990 15.147 1.00 19.64 295 LEU A N 1
ATOM 1908 C CA . LEU A 1 253 ? 39.215 34.596 14.415 1.00 22.39 295 LEU A CA 1
ATOM 1909 C C . LEU A 1 253 ? 38.820 35.933 15.031 1.00 30.18 295 LEU A C 1
ATOM 1910 O O . LEU A 1 253 ? 38.887 36.107 16.249 1.00 27.11 295 LEU A O 1
ATOM 1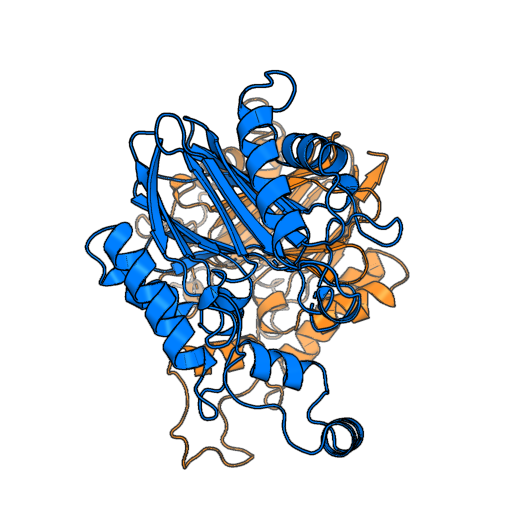915 N N . GLY B 1 1 ? 13.611 32.438 -6.708 1.00 25.64 43 GLY B N 1
ATOM 1916 C CA . GLY B 1 1 ? 12.540 31.846 -5.932 1.00 18.08 43 GLY B CA 1
ATOM 1917 C C . GLY B 1 1 ? 12.576 30.330 -5.948 1.00 17.85 43 GLY B C 1
ATOM 1918 O O . GLY B 1 1 ? 13.392 29.721 -6.634 1.00 18.80 43 GLY B O 1
ATOM 1919 N N . LEU B 1 2 ? 11.679 29.719 -5.186 1.00 17.75 44 LEU B N 1
ATOM 1920 C CA . LEU B 1 2 ? 11.567 28.273 -5.121 1.00 15.00 44 LEU B CA 1
ATOM 1921 C C . LEU B 1 2 ? 10.124 27.870 -5.364 1.00 16.45 44 LEU B C 1
ATOM 1922 O O . LEU B 1 2 ? 9.196 28.520 -4.869 1.00 22.50 44 LEU B O 1
ATOM 1927 N N . THR B 1 3 ? 9.944 26.795 -6.123 1.00 16.41 45 THR B N 1
ATOM 1928 C CA . THR B 1 3 ? 8.680 26.076 -6.194 1.00 14.32 45 THR B CA 1
ATOM 1929 C C . THR B 1 3 ? 8.817 24.872 -5.271 1.00 14.57 45 THR B C 1
ATOM 1930 O O . THR B 1 3 ? 9.712 24.044 -5.464 1.00 15.57 45 THR B O 1
ATOM 1934 N N . ILE B 1 4 ? 7.949 24.782 -4.265 1.00 16.46 46 ILE B N 1
ATOM 1935 C CA . ILE B 1 4 ? 8.170 23.892 -3.127 1.00 15.35 46 ILE B CA 1
ATOM 1936 C C . ILE B 1 4 ? 7.032 22.890 -3.022 1.00 17.33 46 ILE B C 1
ATOM 1937 O O . ILE B 1 4 ? 5.857 23.274 -3.023 1.00 18.36 46 ILE B O 1
ATOM 1942 N N . GLY B 1 5 ? 7.389 21.612 -2.910 1.00 14.89 47 GLY B N 1
ATOM 1943 C CA . GLY B 1 5 ? 6.437 20.565 -2.592 1.00 14.14 47 GLY B CA 1
ATOM 1944 C C . GLY B 1 5 ? 6.848 19.869 -1.308 1.00 14.95 47 GLY B C 1
ATOM 1945 O O . GLY B 1 5 ? 8.031 19.836 -0.956 1.00 14.95 47 GLY B O 1
ATOM 1946 N N . THR B 1 6 ? 5.861 19.321 -0.597 1.00 13.23 48 THR B N 1
ATOM 1947 C CA . THR B 1 6 ? 6.111 18.697 0.699 1.00 13.80 48 THR B CA 1
ATOM 1948 C C . THR B 1 6 ? 5.288 17.424 0.846 1.00 16.44 48 THR B C 1
ATOM 1949 O O . THR B 1 6 ? 4.217 17.279 0.249 1.00 17.06 48 THR B O 1
ATOM 1953 N N . HIS B 1 7 ? 5.794 16.500 1.659 1.00 14.84 49 HIS B N 1
ATOM 1954 C CA . HIS B 1 7 ? 4.982 15.372 2.084 1.00 15.23 49 HIS B CA 1
ATOM 1955 C C . HIS B 1 7 ? 5.509 14.844 3.408 1.00 17.83 49 HIS B C 1
ATOM 1956 O O . HIS B 1 7 ? 6.715 14.880 3.671 1.00 17.95 49 HIS B O 1
ATOM 1963 N N . LEU B 1 8 ? 4.588 14.365 4.244 1.00 15.20 50 LEU B N 1
ATOM 1964 C CA A LEU B 1 8 ? 4.929 13.824 5.552 0.58 15.25 50 LEU B CA 1
ATOM 1965 C CA B LEU B 1 8 ? 4.902 13.834 5.566 0.42 15.18 50 LEU B CA 1
ATOM 1966 C C . LEU B 1 8 ? 4.195 12.505 5.743 1.00 15.11 50 LEU B C 1
ATOM 1967 O O . LEU B 1 8 ? 2.999 12.396 5.445 1.00 19.90 50 LEU B O 1
ATOM 1976 N N . ILE B 1 9 ? 4.919 11.503 6.228 1.00 13.37 51 ILE B N 1
ATOM 1977 C CA . ILE B 1 9 ? 4.344 10.199 6.542 1.00 12.91 51 ILE B CA 1
ATOM 1978 C C . ILE B 1 9 ? 4.790 9.864 7.959 1.00 14.96 51 ILE B C 1
ATOM 1979 O O . ILE B 1 9 ? 5.970 9.554 8.177 1.00 16.43 51 ILE B O 1
ATOM 1984 N N . PRO B 1 10 ? 3.902 9.935 8.944 1.00 11.70 52 PRO B N 1
ATOM 1985 C CA . PRO B 1 10 ? 4.301 9.617 10.319 1.00 11.51 52 PRO B CA 1
ATOM 1986 C C . PRO B 1 10 ? 4.638 8.146 10.483 1.00 13.72 52 PRO B C 1
ATOM 1987 O O . PRO B 1 10 ? 4.151 7.284 9.746 1.00 15.88 52 PRO B O 1
ATOM 1991 N N . HIS B 1 11 ? 5.488 7.872 11.469 1.00 12.87 53 HIS B N 1
ATOM 1992 C CA . HIS B 1 11 ? 5.695 6.513 11.935 1.00 13.47 53 HIS B CA 1
ATOM 1993 C C . HIS B 1 11 ? 4.330 5.863 12.141 1.00 20.27 53 HIS B C 1
ATOM 1994 O O . HIS B 1 11 ? 3.446 6.484 12.746 1.00 17.26 53 HIS B O 1
ATOM 2001 N N . PRO B 1 12 ? 4.112 4.642 11.633 1.00 19.90 54 PRO B N 1
ATOM 2002 C CA . PRO B 1 12 ? 2.762 4.051 11.674 1.00 22.59 54 PRO B CA 1
ATOM 2003 C C . PRO B 1 12 ? 2.138 4.059 13.053 1.00 19.08 54 PRO B C 1
ATOM 2004 O O . PRO B 1 12 ? 0.922 4.254 13.181 1.00 25.52 54 PRO B O 1
ATOM 2008 N N . ARG B 1 13 ? 2.946 3.872 14.095 1.00 20.39 55 ARG B N 1
ATOM 2009 C CA . ARG B 1 13 ? 2.410 3.840 15.450 1.00 22.11 55 ARG B CA 1
ATOM 2010 C C . ARG B 1 13 ? 2.010 5.222 15.944 1.00 32.61 55 ARG B C 1
ATOM 2011 O O . ARG B 1 13 ? 1.172 5.328 16.846 1.00 28.65 55 ARG B O 1
ATOM 2019 N N . LYS B 1 14 ? 2.569 6.282 15.365 1.00 21.36 56 LYS B N 1
ATOM 2020 C CA A LYS B 1 14 ? 2.305 7.642 15.816 0.50 25.68 56 LYS B CA 1
ATOM 2021 C CA B LYS B 1 14 ? 2.315 7.645 15.811 0.50 25.69 56 LYS B CA 1
ATOM 2022 C C . LYS B 1 14 ? 1.391 8.411 14.872 1.00 20.36 56 LYS B C 1
ATOM 2023 O O . LYS B 1 14 ? 1.173 9.613 15.077 1.00 20.89 56 LYS B O 1
ATOM 2034 N N . ALA B 1 15 ? 0.836 7.739 13.860 1.00 22.81 57 ALA B N 1
ATOM 2035 C CA . ALA B 1 15 ? 0.031 8.413 12.847 1.00 21.76 57 ALA B CA 1
ATOM 2036 C C . ALA B 1 15 ? -1.201 9.081 13.446 1.00 18.94 57 ALA B C 1
ATOM 2037 O O . ALA B 1 15 ? -1.603 10.160 12.997 1.00 18.92 57 ALA B O 1
ATOM 2039 N N . GLU B 1 16 ? -1.805 8.458 14.465 1.00 23.78 58 GLU B N 1
ATOM 2040 C CA . GLU B 1 16 ? -3.050 8.971 15.038 1.00 23.93 58 GLU B CA 1
ATOM 2041 C C . GLU B 1 16 ? -2.915 10.403 15.529 1.00 21.58 58 GLU B C 1
ATOM 2042 O O . GLU B 1 16 ? -3.890 11.160 15.496 1.00 23.12 58 GLU B O 1
ATOM 2048 N N . THR B 1 17 ? -1.736 10.784 16.017 1.00 18.71 59 THR B N 1
ATOM 2049 C CA . THR B 1 17 ? -1.501 12.128 16.520 1.00 17.47 59 THR B CA 1
ATOM 2050 C C . THR B 1 17 ? -0.638 12.961 15.579 1.00 19.18 59 THR B C 1
ATOM 2051 O O . THR B 1 17 ? -0.189 14.046 15.965 1.00 21.61 59 THR B O 1
ATOM 2055 N N . GLY B 1 18 ? -0.383 12.474 14.368 1.00 15.87 60 GLY B N 1
ATOM 2056 C CA . GLY B 1 18 ? 0.364 13.225 13.375 1.00 16.19 60 GLY B CA 1
ATOM 2057 C C . GLY B 1 18 ? 1.870 13.072 13.410 1.00 15.90 60 GLY B C 1
ATOM 2058 O O . GLY B 1 18 ? 2.560 13.757 12.643 1.00 16.36 60 GLY B O 1
ATOM 2059 N N . GLY B 1 19 ? 2.402 12.204 14.258 1.00 17.12 61 GLY B N 1
ATOM 2060 C CA . GLY B 1 19 ? 3.837 12.064 14.353 1.00 17.02 61 GLY B CA 1
ATOM 2061 C C . GLY B 1 19 ? 4.466 13.228 15.098 1.00 13.21 61 GLY B C 1
ATOM 2062 O O . GLY B 1 19 ? 3.797 14.103 15.648 1.00 15.58 61 GLY B O 1
ATOM 2063 N N . GLU B 1 20 ? 5.795 13.222 15.103 1.00 11.53 62 GLU B N 1
ATOM 2064 C CA . GLU B 1 20 ? 6.564 14.184 15.874 1.00 12.04 62 GLU B CA 1
ATOM 2065 C C . GLU B 1 20 ? 7.508 15.030 15.026 1.00 12.61 62 GLU B C 1
ATOM 2066 O O . GLU B 1 20 ? 8.238 15.859 15.581 1.00 12.80 62 GLU B O 1
ATOM 2072 N N . ASP B 1 21 ? 7.501 14.853 13.705 1.00 11.56 63 ASP B N 1
ATOM 2073 C CA . ASP B 1 21 ? 8.143 15.787 12.792 1.00 10.94 63 ASP B CA 1
ATOM 2074 C C . ASP B 1 21 ? 7.199 16.960 12.538 1.00 11.95 63 ASP B C 1
ATOM 2075 O O . ASP B 1 21 ? 5.974 16.804 12.532 1.00 15.07 63 ASP B O 1
ATOM 2080 N N . ALA B 1 22 ? 7.778 18.137 12.305 1.00 11.95 64 ALA B N 1
ATOM 2081 C CA . ALA B 1 22 ? 7.012 19.322 11.929 1.00 10.38 64 ALA B CA 1
ATOM 2082 C C . ALA B 1 22 ? 7.804 20.098 10.889 1.00 11.48 64 ALA B C 1
ATOM 2083 O O . ALA B 1 22 ? 9.016 19.919 10.751 1.00 12.20 64 ALA B O 1
ATOM 2085 N N . PHE B 1 23 ? 7.112 20.939 10.124 1.00 10.89 65 PHE B N 1
ATOM 2086 C CA . PHE B 1 23 ? 7.795 21.694 9.081 1.00 10.12 65 PHE B CA 1
ATOM 2087 C C . PHE B 1 23 ? 7.145 23.058 8.881 1.00 11.10 65 PHE B C 1
ATOM 2088 O O . PHE B 1 23 ? 6.059 23.348 9.394 1.00 11.73 65 PHE B O 1
ATOM 2096 N N . PHE B 1 24 ? 7.845 23.894 8.120 1.00 11.49 66 PHE B N 1
ATOM 2097 C CA . PHE B 1 24 ? 7.395 25.216 7.720 1.00 10.77 66 PHE B CA 1
ATOM 2098 C C . PHE B 1 24 ? 7.858 25.455 6.290 1.00 12.22 66 PHE B C 1
ATOM 2099 O O . PHE B 1 24 ? 9.000 25.143 5.947 1.00 13.40 66 PHE B O 1
ATOM 2107 N N . VAL B 1 25 ? 6.982 26.030 5.467 1.00 11.01 67 VAL B N 1
ATOM 2108 C CA . VAL B 1 25 ? 7.305 26.388 4.088 1.00 13.80 67 VAL B CA 1
ATOM 2109 C C . VAL B 1 25 ? 6.698 27.749 3.778 1.00 15.01 67 VAL B C 1
ATOM 2110 O O . VAL B 1 25 ? 5.553 28.023 4.149 1.00 14.46 67 VAL B O 1
ATOM 2114 N N . ASN B 1 26 ? 7.462 28.601 3.097 1.00 15.01 68 ASN B N 1
ATOM 2115 C CA . ASN B 1 26 ? 6.907 29.809 2.487 1.00 15.15 68 ASN B CA 1
ATOM 2116 C C . ASN B 1 26 ? 7.577 29.999 1.132 1.00 17.17 68 ASN B C 1
ATOM 2117 O O . ASN B 1 26 ? 8.758 30.352 1.065 1.00 17.00 68 ASN B O 1
ATOM 2122 N N . GLY B 1 27 ? 6.831 29.758 0.055 1.00 16.76 69 GLY B N 1
ATOM 2123 C CA . GLY B 1 27 ? 7.361 29.942 -1.284 1.00 17.22 69 GLY B CA 1
ATOM 2124 C C . GLY B 1 27 ? 6.920 31.227 -1.959 1.00 21.85 69 GLY B C 1
ATOM 2125 O O . GLY B 1 27 ? 7.055 31.362 -3.180 1.00 25.48 69 GLY B O 1
ATOM 2126 N N . ASP B 1 28 ? 6.411 32.184 -1.179 1.00 20.57 70 ASP B N 1
ATOM 2127 C CA . ASP B 1 28 ? 5.832 33.390 -1.767 1.00 24.18 70 ASP B CA 1
ATOM 2128 C C . ASP B 1 28 ? 6.885 34.358 -2.290 1.00 25.57 70 ASP B C 1
ATOM 2129 O O . ASP B 1 28 ? 6.641 35.040 -3.294 1.00 23.87 70 ASP B O 1
ATOM 2134 N N . ASP B 1 29 ? 8.043 34.442 -1.635 1.00 21.99 71 ASP B N 1
ATOM 2135 C CA . ASP B 1 29 ? 9.085 35.378 -2.047 1.00 22.47 71 ASP B CA 1
ATOM 2136 C C . ASP B 1 29 ? 10.328 34.641 -2.534 1.00 22.28 71 ASP B C 1
ATOM 2137 O O . ASP B 1 29 ? 10.280 33.956 -3.559 1.00 21.59 71 ASP B O 1
ATOM 2142 N N . GLY B 1 30 ? 11.446 34.772 -1.812 1.00 19.44 72 GLY B N 1
ATOM 2143 C CA . GLY B 1 30 ? 12.666 34.104 -2.235 1.00 19.23 72 GLY B CA 1
ATOM 2144 C C . GLY B 1 30 ? 12.646 32.604 -2.011 1.00 17.72 72 GLY B C 1
ATOM 2145 O O . GLY B 1 30 ? 13.323 31.857 -2.723 1.00 16.81 72 GLY B O 1
ATOM 2146 N N . GLY B 1 31 ? 11.873 32.142 -1.029 1.00 16.74 73 GLY B N 1
ATOM 2147 C CA . GLY B 1 31 ? 11.797 30.729 -0.714 1.00 14.55 73 GLY B CA 1
ATOM 2148 C C . GLY B 1 31 ? 12.460 30.411 0.610 1.00 12.38 73 GLY B C 1
ATOM 2149 O O . GLY B 1 31 ? 13.647 30.687 0.799 1.00 14.00 73 GLY B O 1
ATOM 2150 N N . VAL B 1 32 ? 11.696 29.855 1.542 1.00 12.23 74 VAL B N 1
ATOM 2151 C CA . VAL B 1 32 ? 12.204 29.508 2.868 1.00 13.27 74 VAL B CA 1
ATOM 2152 C C . VAL B 1 32 ? 11.495 28.243 3.322 1.00 13.59 74 VAL B C 1
ATOM 2153 O O . VAL B 1 32 ? 10.293 28.075 3.093 1.00 13.61 74 VAL B O 1
ATOM 2157 N N . PHE B 1 33 ? 12.234 27.358 3.984 1.00 12.24 75 PHE B N 1
ATOM 2158 C CA . PHE B 1 33 ? 11.598 26.202 4.591 1.00 12.85 75 PHE B CA 1
ATOM 2159 C C . PHE B 1 33 ? 12.395 25.750 5.803 1.00 12.61 75 PHE B C 1
ATOM 2160 O O . PHE B 1 33 ? 13.559 26.116 5.984 1.00 12.24 75 PHE B O 1
ATOM 2168 N N . ALA B 1 34 ? 11.739 24.950 6.638 1.00 11.72 76 ALA B N 1
ATOM 2169 C CA . ALA B 1 34 ? 12.371 24.408 7.830 1.00 10.84 76 ALA B CA 1
ATOM 2170 C C . ALA B 1 34 ? 11.723 23.077 8.168 1.00 11.25 76 ALA B C 1
ATOM 2171 O O . ALA B 1 34 ? 10.552 22.837 7.850 1.00 11.81 76 ALA B O 1
ATOM 2173 N N . VAL B 1 35 ? 12.509 22.206 8.803 1.00 11.37 77 VAL B N 1
ATOM 2174 C CA . VAL B 1 35 ? 12.044 20.917 9.300 1.00 11.33 77 VAL B CA 1
ATOM 2175 C C . VAL B 1 35 ? 12.552 20.768 10.724 1.00 12.07 77 VAL B C 1
ATOM 2176 O O . VAL B 1 35 ? 13.700 21.117 11.022 1.00 13.15 77 VAL B O 1
ATOM 2180 N N . ALA B 1 36 ? 11.701 20.258 11.607 1.00 10.72 78 ALA B N 1
ATOM 2181 C CA . ALA B 1 36 ? 12.110 19.939 12.969 1.00 10.03 78 ALA B CA 1
ATOM 2182 C C . ALA B 1 36 ? 11.627 18.542 13.311 1.00 12.44 78 ALA B C 1
ATOM 2183 O O . ALA B 1 36 ? 10.471 18.194 13.039 1.00 14.07 78 ALA B O 1
ATOM 2185 N N . ASP B 1 37 ? 12.513 17.739 13.890 1.00 9.84 79 ASP B N 1
ATOM 2186 C CA . ASP B 1 37 ? 12.229 16.343 14.211 1.00 11.39 79 ASP B CA 1
ATOM 2187 C C . ASP B 1 37 ? 12.265 16.226 15.733 1.00 10.34 79 ASP B C 1
ATOM 2188 O O . ASP B 1 37 ? 13.344 16.179 16.333 1.00 10.55 79 ASP B O 1
ATOM 2193 N N . GLY B 1 38 ? 11.087 16.155 16.347 1.00 10.98 80 GLY B N 1
ATOM 2194 C CA . GLY B 1 38 ? 11.035 15.944 17.785 1.00 11.45 80 GLY B CA 1
ATOM 2195 C C . GLY B 1 38 ? 11.622 14.593 18.157 1.00 12.30 80 GLY B C 1
ATOM 2196 O O . GLY B 1 38 ? 11.360 13.581 17.503 1.00 12.08 80 GLY B O 1
ATOM 2197 N N . VAL B 1 39 ? 12.422 14.579 19.229 1.00 12.58 81 VAL B N 1
ATOM 2198 C CA . VAL B 1 39 ? 13.254 13.420 19.561 1.00 12.29 81 VAL B CA 1
ATOM 2199 C C . VAL B 1 39 ? 12.410 12.346 20.242 1.00 13.91 81 VAL B C 1
ATOM 2200 O O . VAL B 1 39 ? 11.739 12.611 21.247 1.00 14.88 81 VAL B O 1
ATOM 2204 N N . SER B 1 40 ? 12.470 11.120 19.708 1.00 13.64 82 SER B N 1
ATOM 2205 C CA . SER B 1 40 ? 11.569 10.046 20.140 1.00 15.50 82 SER B CA 1
ATOM 2206 C C . SER B 1 40 ? 11.624 9.764 21.644 1.00 26.35 82 SER B C 1
ATOM 2207 O O . SER B 1 40 ? 10.613 9.385 22.243 1.00 25.37 82 SER B O 1
ATOM 2210 N N . GLY B 1 41 ? 12.784 9.937 22.273 1.00 23.54 83 GLY B N 1
ATOM 2211 C CA . GLY B 1 41 ? 12.953 9.489 23.658 1.00 22.78 83 GLY B CA 1
ATOM 2212 C C . GLY B 1 41 ? 12.026 10.129 24.692 1.00 27.21 83 GLY B C 1
ATOM 2213 O O . GLY B 1 41 ? 11.943 9.613 25.815 1.00 24.15 83 GLY B O 1
ATOM 2214 N N . TRP B 1 42 ? 11.330 11.222 24.359 1.00 22.01 84 TRP B N 1
ATOM 2215 C CA . TRP B 1 42 ? 10.598 11.979 25.377 1.00 20.90 84 TRP B CA 1
ATOM 2216 C C . TRP B 1 42 ? 9.336 11.286 25.878 1.00 26.86 84 TRP B C 1
ATOM 2217 O O . TRP B 1 42 ? 8.814 11.674 26.931 1.00 21.24 84 TRP B O 1
ATOM 2228 N N . ALA B 1 43 ? 8.822 10.288 25.154 1.00 26.78 85 ALA B N 1
ATOM 2229 C CA . ALA B 1 43 ? 7.642 9.580 25.644 1.00 27.37 85 ALA B CA 1
ATOM 2230 C C . ALA B 1 43 ? 7.896 8.934 27.001 1.00 24.88 85 ALA B C 1
ATOM 2231 O O . ALA B 1 43 ? 6.955 8.735 27.776 1.00 35.57 85 ALA B O 1
ATOM 2233 N N . GLU B 1 44 ? 9.154 8.608 27.306 1.00 36.70 86 GLU B N 1
ATOM 2234 C CA . GLU B 1 44 ? 9.493 7.986 28.581 1.00 32.16 86 GLU B CA 1
ATOM 2235 C C . GLU B 1 44 ? 9.392 8.945 29.763 1.00 44.14 86 GLU B C 1
ATOM 2236 O O . GLU B 1 44 ? 9.415 8.488 30.911 1.00 37.07 86 GLU B O 1
ATOM 2242 N N . LYS B 1 45 ? 9.287 10.249 29.514 1.00 27.16 87 LYS B N 1
ATOM 2243 C CA . LYS B 1 45 ? 9.065 11.253 30.546 1.00 19.54 87 LYS B CA 1
ATOM 2244 C C . LYS B 1 45 ? 7.598 11.628 30.661 1.00 22.01 87 LYS B C 1
ATOM 2245 O O . LYS B 1 45 ? 7.258 12.588 31.360 1.00 24.99 87 LYS B O 1
ATOM 2251 N N . ASP B 1 46 ? 6.713 10.885 29.996 1.00 26.69 88 ASP B N 1
ATOM 2252 C CA . ASP B 1 46 ? 5.332 11.319 29.826 1.00 23.55 88 ASP B CA 1
ATOM 2253 C C . ASP B 1 46 ? 5.291 12.705 29.192 1.00 24.92 88 ASP B C 1
ATOM 2254 O O . ASP B 1 46 ? 4.517 13.575 29.597 1.00 29.56 88 ASP B O 1
ATOM 2259 N N . VAL B 1 47 ? 6.161 12.912 28.203 1.00 26.00 89 VAL B N 1
ATOM 2260 C CA . VAL B 1 47 ? 6.222 14.139 27.422 1.00 25.87 89 VAL B CA 1
ATOM 2261 C C . VAL B 1 47 ? 5.957 13.785 25.966 1.00 24.18 89 VAL B C 1
ATOM 2262 O O . VAL B 1 47 ? 6.504 12.809 25.440 1.00 21.85 89 VAL B O 1
ATOM 2266 N N . ASN B 1 48 ? 5.108 14.575 25.325 1.00 23.23 90 ASN B N 1
ATOM 2267 C CA . ASN B 1 48 ? 4.774 14.424 23.916 1.00 21.55 90 ASN B CA 1
ATOM 2268 C C . ASN B 1 48 ? 5.858 15.089 23.081 1.00 21.60 90 ASN B C 1
ATOM 2269 O O . ASN B 1 48 ? 5.980 16.320 23.097 1.00 22.07 90 ASN B O 1
ATOM 2274 N N . PRO B 1 49 ? 6.650 14.313 22.334 1.00 17.94 91 PRO B N 1
ATOM 2275 C CA . PRO B 1 49 ? 7.769 14.901 21.581 1.00 26.38 91 PRO B CA 1
ATOM 2276 C C . PRO B 1 49 ? 7.335 15.842 20.484 1.00 16.87 91 PRO B C 1
ATOM 2277 O O . PRO B 1 49 ? 8.185 16.567 19.951 1.00 27.74 91 PRO B O 1
ATOM 2281 N N . ALA B 1 50 ? 6.045 15.875 20.141 1.00 24.57 92 ALA B N 1
ATOM 2282 C CA . ALA B 1 50 ? 5.589 16.719 19.043 1.00 17.74 92 ALA B CA 1
ATOM 2283 C C . ALA B 1 50 ? 5.398 18.170 19.447 1.00 16.18 92 ALA B C 1
ATOM 2284 O O . ALA B 1 50 ? 5.417 19.041 18.575 1.00 14.33 92 ALA B O 1
ATOM 2286 N N . LEU B 1 51 ? 5.203 18.460 20.735 1.00 14.27 93 LEU B N 1
ATOM 2287 C CA . LEU B 1 51 ? 4.932 19.841 21.113 1.00 14.00 93 LEU B CA 1
ATOM 2288 C C . LEU B 1 51 ? 6.129 20.742 20.837 1.00 13.58 93 LEU B C 1
ATOM 2289 O O . LEU B 1 51 ? 5.963 21.863 20.341 1.00 14.84 93 LEU B O 1
ATOM 2294 N N . PHE B 1 52 ? 7.340 20.267 21.141 1.00 13.93 94 PHE B N 1
ATOM 2295 C CA . PHE B 1 52 ? 8.527 21.102 20.969 1.00 13.42 94 PHE B CA 1
ATOM 2296 C C . PHE B 1 52 ? 8.801 21.376 19.495 1.00 12.12 94 PHE B C 1
ATOM 2297 O O . PHE B 1 52 ? 9.059 22.520 19.108 1.00 12.41 94 PHE B O 1
ATOM 2305 N N . SER B 1 53 ? 8.754 20.342 18.654 1.00 11.75 95 SER B N 1
ATOM 2306 C CA . SER B 1 53 ? 9.038 20.562 17.238 1.00 10.54 95 SER B CA 1
ATOM 2307 C C . SER B 1 53 ? 7.990 21.458 16.595 1.00 11.92 95 SER B C 1
ATOM 2308 O O . SER B 1 53 ? 8.328 22.339 15.791 1.00 11.85 95 SER B O 1
ATOM 2311 N N . ARG B 1 54 ? 6.715 21.258 16.939 1.00 11.54 96 ARG B N 1
ATOM 2312 C CA . ARG B 1 54 ? 5.662 22.096 16.377 1.00 13.64 96 ARG B CA 1
ATOM 2313 C C . ARG B 1 54 ? 5.811 23.540 16.830 1.00 12.57 96 ARG B C 1
ATOM 2314 O O . ARG B 1 54 ? 5.663 24.467 16.026 1.00 12.75 96 ARG B O 1
ATOM 2322 N N . GLU B 1 55 ? 6.129 23.754 18.109 1.00 12.88 97 GLU B N 1
ATOM 2323 C CA . GLU B 1 55 ? 6.281 25.122 18.597 1.00 13.53 97 GLU B CA 1
ATOM 2324 C C . GLU B 1 55 ? 7.495 25.796 17.969 1.00 14.34 97 GLU B C 1
ATOM 2325 O O . GLU B 1 55 ? 7.440 26.980 17.615 1.00 14.09 97 GLU B O 1
ATOM 2331 N N . LEU B 1 56 ? 8.588 25.049 17.793 1.00 13.45 98 LEU B N 1
ATOM 2332 C CA . LEU B 1 56 ? 9.773 25.612 17.160 1.00 13.21 98 LEU B CA 1
ATOM 2333 C C . LEU B 1 56 ? 9.453 26.123 15.760 1.00 12.16 98 LEU B C 1
ATOM 2334 O O . LEU B 1 56 ? 9.915 27.201 15.360 1.00 12.37 98 LEU B O 1
ATOM 2339 N N . MET B 1 57 ? 8.641 25.375 15.007 1.00 11.30 99 MET B N 1
ATOM 2340 C CA . MET B 1 57 ? 8.262 25.818 13.669 1.00 10.29 99 MET B CA 1
ATOM 2341 C C . MET B 1 57 ? 7.345 27.031 13.721 1.00 12.34 99 MET B C 1
ATOM 2342 O O . MET B 1 57 ? 7.463 27.934 12.890 1.00 12.80 99 MET B O 1
ATOM 2347 N N . ALA B 1 58 ? 6.431 27.075 14.692 1.00 12.26 100 ALA B N 1
ATOM 2348 C CA . ALA B 1 58 ? 5.557 28.235 14.819 1.00 12.61 100 ALA B CA 1
ATOM 2349 C C . ALA B 1 58 ? 6.354 29.504 15.102 1.00 12.52 100 ALA B C 1
ATOM 2350 O O . ALA B 1 58 ? 6.071 30.563 14.530 1.00 14.37 100 ALA B O 1
ATOM 2352 N N . HIS B 1 59 ? 7.357 29.421 15.979 1.00 11.91 101 HIS B N 1
ATOM 2353 C CA . HIS B 1 59 ? 8.160 30.606 16.256 1.00 11.39 101 HIS B CA 1
ATOM 2354 C C . HIS B 1 59 ? 9.070 30.954 15.091 1.00 12.54 101 HIS B C 1
ATOM 2355 O O . HIS B 1 59 ? 9.384 32.130 14.892 1.00 13.63 101 HIS B O 1
ATOM 2362 N N . THR B 1 60 ? 9.512 29.954 14.320 1.00 13.10 102 THR B N 1
ATOM 2363 C CA . THR B 1 60 ? 10.262 30.247 13.101 1.00 12.84 102 THR B CA 1
ATOM 2364 C C . THR B 1 60 ? 9.443 31.125 12.158 1.00 11.95 102 THR B C 1
ATOM 2365 O O . THR B 1 60 ? 9.947 32.119 11.619 1.00 12.98 102 THR B O 1
ATOM 2369 N N . SER B 1 61 ? 8.163 30.791 11.973 1.00 12.68 103 SER B N 1
ATOM 2370 C CA . SER B 1 61 ? 7.279 31.631 11.168 1.00 13.72 103 SER B CA 1
ATOM 2371 C C . SER B 1 61 ? 7.247 33.067 11.682 1.00 13.66 103 SER B C 1
ATOM 2372 O O . SER B 1 61 ? 7.319 34.019 10.895 1.00 14.20 103 SER B O 1
ATOM 2375 N N . THR B 1 62 ? 7.147 33.242 13.001 1.00 13.66 104 THR B N 1
ATOM 2376 C CA . THR B 1 62 ? 7.069 34.582 13.575 1.00 13.00 104 THR B CA 1
ATOM 2377 C C . THR B 1 62 ? 8.373 35.349 13.391 1.00 12.77 104 THR B C 1
ATOM 2378 O O . THR B 1 62 ? 8.365 36.511 12.968 1.00 13.33 104 THR B O 1
ATOM 2382 N N . PHE B 1 63 ? 9.507 34.727 13.725 1.00 12.48 105 PHE B N 1
ATOM 2383 C CA . PHE B 1 63 ? 10.769 35.451 13.640 1.00 13.07 105 PHE B CA 1
ATOM 2384 C C . PHE B 1 63 ? 11.232 35.685 12.206 1.00 13.95 105 PHE B C 1
ATOM 2385 O O . PHE B 1 63 ? 12.125 36.514 11.986 1.00 14.23 105 PHE B O 1
ATOM 2393 N N . LEU B 1 64 ? 10.632 35.008 11.223 1.00 13.02 106 LEU B N 1
ATOM 2394 C CA . LEU B 1 64 ? 10.872 35.373 9.833 1.00 12.22 106 LEU B CA 1
ATOM 2395 C C . LEU B 1 64 ? 10.341 36.759 9.508 1.00 16.24 106 LEU B C 1
ATOM 2396 O O . LEU B 1 64 ? 10.664 37.300 8.446 1.00 15.81 106 LEU B O 1
ATOM 2401 N N . LYS B 1 65 ? 9.554 37.351 10.405 1.00 13.89 107 LYS B N 1
ATOM 2402 C CA . LYS B 1 65 ? 9.115 38.731 10.279 1.00 14.65 107 LYS B CA 1
ATOM 2403 C C . LYS B 1 65 ? 9.909 39.675 11.171 1.00 16.17 107 LYS B C 1
ATOM 2404 O O . LYS B 1 65 ? 9.508 40.830 11.352 1.00 17.20 107 LYS B O 1
ATOM 2410 N N . ASP B 1 66 ? 11.019 39.202 11.743 1.00 13.65 108 ASP B N 1
ATOM 2411 C CA . ASP B 1 66 ? 11.930 40.018 12.539 1.00 13.11 108 ASP B CA 1
ATOM 2412 C C . ASP B 1 66 ? 13.091 40.410 11.634 1.00 15.69 108 ASP B C 1
ATOM 2413 O O . ASP B 1 66 ? 13.924 39.570 11.284 1.00 14.78 108 ASP B O 1
ATOM 2418 N N . GLU B 1 67 ? 13.156 41.696 11.275 1.00 17.19 109 GLU B N 1
ATOM 2419 C CA . GLU B 1 67 ? 14.137 42.155 10.297 1.00 20.25 109 GLU B CA 1
ATOM 2420 C C . GLU B 1 67 ? 15.577 42.019 10.777 1.00 18.82 109 GLU B C 1
ATOM 2421 O O . GLU B 1 67 ? 16.494 42.060 9.947 1.00 22.93 109 GLU B O 1
ATOM 2427 N N . GLU B 1 68 ? 15.806 41.849 12.077 1.00 17.03 110 GLU B N 1
ATOM 2428 C CA . GLU B 1 68 ? 17.173 41.701 12.557 1.00 17.41 110 GLU B CA 1
ATOM 2429 C C . GLU B 1 68 ? 17.723 40.287 12.405 1.00 17.93 110 GLU B C 1
ATOM 2430 O O . GLU B 1 68 ? 18.942 40.103 12.511 1.00 21.94 110 GLU B O 1
ATOM 2436 N N . VAL B 1 69 ? 16.873 39.288 12.161 1.00 15.65 111 VAL B N 1
ATOM 2437 C CA . VAL B 1 69 ? 17.349 37.908 12.079 1.00 14.29 111 VAL B CA 1
ATOM 2438 C C . VAL B 1 69 ? 16.855 37.181 10.834 1.00 15.31 111 VAL B C 1
ATOM 2439 O O . VAL B 1 69 ? 17.301 36.064 10.551 1.00 14.98 111 VAL B O 1
ATOM 2443 N N . ASN B 1 70 ? 15.938 37.788 10.076 1.00 14.49 112 ASN B N 1
ATOM 2444 C CA . ASN B 1 70 ? 15.224 37.003 9.071 1.00 15.73 112 ASN B CA 1
ATOM 2445 C C . ASN B 1 70 ? 16.011 36.770 7.788 1.00 15.75 112 ASN B C 1
ATOM 2446 O O . ASN B 1 70 ? 15.464 36.190 6.844 1.00 17.87 112 ASN B O 1
ATOM 2451 N N . HIS B 1 71 ? 17.267 37.201 7.723 1.00 14.80 113 HIS B N 1
ATOM 2452 C CA . HIS B 1 71 ? 18.154 36.815 6.636 1.00 14.11 113 HIS B CA 1
ATOM 2453 C C . HIS B 1 71 ? 19.302 35.944 7.121 1.00 16.35 113 HIS B C 1
ATOM 2454 O O . HIS B 1 71 ? 20.268 35.731 6.378 1.00 17.67 113 HIS B O 1
ATOM 2461 N N . ASP B 1 72 ? 19.210 35.425 8.345 1.00 13.47 114 ASP B N 1
ATOM 2462 C CA . ASP B 1 72 ? 20.280 34.638 8.949 1.00 14.00 114 ASP B CA 1
ATOM 2463 C C . ASP B 1 72 ? 19.658 33.428 9.629 1.00 14.39 114 ASP B C 1
ATOM 2464 O O . ASP B 1 72 ? 19.224 33.506 10.788 1.00 14.27 114 ASP B O 1
ATOM 2469 N N . PRO B 1 73 ? 19.601 32.285 8.934 1.00 12.27 115 PRO B N 1
ATOM 2470 C CA . PRO B 1 73 ? 19.033 31.066 9.544 1.00 12.44 115 PRO B CA 1
ATOM 2471 C C . PRO B 1 73 ? 19.558 30.739 10.941 1.00 12.59 115 PRO B C 1
ATOM 2472 O O . PRO B 1 73 ? 18.782 30.296 11.799 1.00 11.82 115 PRO B O 1
ATOM 2476 N N . GLN B 1 74 ? 20.842 30.969 11.214 1.00 13.77 116 GLN B N 1
ATOM 2477 C CA . GLN B 1 74 ? 21.357 30.666 12.545 1.00 11.87 116 GLN B CA 1
ATOM 2478 C C . GLN B 1 74 ? 20.721 31.553 13.609 1.00 12.09 116 GLN B C 1
ATOM 2479 O O . GLN B 1 74 ? 20.435 31.091 14.725 1.00 13.16 116 GLN B O 1
ATOM 2485 N N . LEU B 1 75 ? 20.503 32.832 13.293 1.00 13.01 117 LEU B N 1
ATOM 2486 C CA . LEU B 1 75 ? 19.889 33.738 14.258 1.00 12.93 117 LEU B CA 1
ATOM 2487 C C . LEU B 1 75 ? 18.391 33.500 14.376 1.00 12.40 117 LEU B C 1
ATOM 2488 O O . LEU B 1 75 ? 17.813 33.733 15.448 1.00 11.70 117 LEU B O 1
ATOM 2493 N N . LEU B 1 76 ? 17.751 33.050 13.295 1.00 14.02 118 LEU B N 1
ATOM 2494 C CA . LEU B 1 76 ? 16.372 32.582 13.377 1.00 12.02 118 LEU B CA 1
ATOM 2495 C C . LEU B 1 76 ? 16.242 31.431 14.365 1.00 14.45 118 LEU B C 1
ATOM 2496 O O . LEU B 1 76 ? 15.338 31.424 15.208 1.00 14.75 118 LEU B O 1
ATOM 2501 N N . LEU B 1 77 ? 17.128 30.433 14.262 1.00 12.55 119 LEU B N 1
ATOM 2502 C CA . LEU B 1 77 ? 17.149 29.340 15.234 1.00 13.70 119 LEU B CA 1
ATOM 2503 C C . LEU B 1 77 ? 17.303 29.867 16.655 1.00 13.93 119 LEU B C 1
ATOM 2504 O O . LEU B 1 77 ? 16.610 29.419 17.577 1.00 14.23 119 LEU B O 1
ATOM 2509 N N . MET B 1 78 ? 18.244 30.793 16.858 1.00 12.65 120 MET B N 1
ATOM 2510 C CA . MET B 1 78 ? 18.463 31.369 18.179 1.00 12.99 120 MET B CA 1
ATOM 2511 C C . MET B 1 78 ? 17.165 31.910 18.766 1.00 12.53 120 MET B C 1
ATOM 2512 O O . MET B 1 78 ? 16.799 31.589 19.902 1.00 13.45 120 MET B O 1
ATOM 2517 N N . LYS B 1 79 ? 16.449 32.729 17.996 1.00 11.98 121 LYS B N 1
ATOM 2518 C CA . LYS B 1 79 ? 15.240 33.349 18.528 1.00 12.32 121 LYS B CA 1
ATOM 2519 C C . LYS B 1 79 ? 14.115 32.338 18.690 1.00 12.49 121 LYS B C 1
ATOM 2520 O O . LYS B 1 79 ? 13.411 32.351 19.705 1.00 13.12 121 LYS B O 1
ATOM 2526 N N . ALA B 1 80 ? 13.924 31.453 17.707 1.00 12.68 122 ALA B N 1
ATOM 2527 C CA . ALA B 1 80 ? 12.837 30.479 17.805 1.00 12.83 122 ALA B CA 1
ATOM 2528 C C . ALA B 1 80 ? 13.039 29.528 18.980 1.00 11.54 122 ALA B C 1
ATOM 2529 O O . ALA B 1 80 ? 12.083 29.198 19.700 1.00 12.04 122 ALA B O 1
ATOM 2531 N N . HIS B 1 81 ? 14.279 29.086 19.194 1.00 12.04 123 HIS B N 1
ATOM 2532 C CA . HIS B 1 81 ? 14.589 28.206 20.314 1.00 12.92 123 HIS B CA 1
ATOM 2533 C C . HIS B 1 81 ? 14.292 28.897 21.642 1.00 13.65 123 HIS B C 1
ATOM 2534 O O . HIS B 1 81 ? 13.629 28.328 22.518 1.00 13.31 123 HIS B O 1
ATOM 2541 N N . ALA B 1 82 ? 14.752 30.141 21.796 1.00 12.91 124 ALA B N 1
ATOM 2542 C CA . ALA B 1 82 ? 14.560 30.844 23.061 1.00 11.64 124 ALA B CA 1
ATOM 2543 C C . ALA B 1 82 ? 13.086 31.097 23.359 1.00 12.87 124 ALA B C 1
ATOM 2544 O O . ALA B 1 82 ? 12.701 31.178 24.533 1.00 15.08 124 ALA B O 1
ATOM 2546 N N . ALA B 1 83 ? 12.248 31.207 22.330 1.00 12.32 125 ALA B N 1
ATOM 2547 C CA . ALA B 1 83 ? 10.822 31.448 22.520 1.00 13.56 125 ALA B CA 1
ATOM 2548 C C . ALA B 1 83 ? 10.034 30.177 22.816 1.00 14.23 125 ALA B C 1
ATOM 2549 O O . ALA B 1 83 ? 8.872 30.266 23.233 1.00 13.98 125 ALA B O 1
ATOM 2551 N N . THR B 1 84 ? 10.628 29.006 22.611 1.00 11.97 126 THR B N 1
ATOM 2552 C CA . THR B 1 84 ? 9.905 27.750 22.737 1.00 13.30 126 THR B CA 1
ATOM 2553 C C . THR B 1 84 ? 9.855 27.350 24.206 1.00 14.67 126 THR B C 1
ATOM 2554 O O . THR B 1 84 ? 10.899 27.171 24.846 1.00 18.17 126 THR B O 1
ATOM 2558 N N . THR B 1 85 ? 8.642 27.220 24.744 1.00 13.78 127 THR B N 1
ATOM 2559 C CA . THR B 1 85 ? 8.471 26.886 26.151 1.00 14.86 127 THR B CA 1
ATOM 2560 C C . THR B 1 85 ? 8.036 25.447 26.391 1.00 16.55 127 THR B C 1
ATOM 2561 O O . THR B 1 85 ? 8.133 24.974 27.529 1.00 18.07 127 THR B O 1
ATOM 2565 N N . SER B 1 86 ? 7.564 24.742 25.365 1.00 15.14 128 SER B N 1
ATOM 2566 C CA . SER B 1 86 ? 7.203 23.340 25.533 1.00 15.33 128 SER B CA 1
ATOM 2567 C C . SER B 1 86 ? 8.410 22.523 25.981 1.00 18.40 128 SER B C 1
ATOM 2568 O O . SER B 1 86 ? 9.546 22.765 25.558 1.00 18.44 128 SER B O 1
ATOM 2571 N N . VAL B 1 87 ? 8.153 21.533 26.835 1.00 15.67 129 VAL B N 1
ATOM 2572 C CA . VAL B 1 87 ? 9.183 20.571 27.198 1.00 16.37 129 VAL B CA 1
ATOM 2573 C C . VAL B 1 87 ? 9.436 19.629 26.028 1.00 16.54 129 VAL B C 1
ATOM 2574 O O . VAL B 1 87 ? 8.498 19.140 25.384 1.00 15.22 129 VAL B O 1
ATOM 2578 N N . GLY B 1 88 ? 10.705 19.382 25.734 1.00 13.80 130 GLY B N 1
ATOM 2579 C CA . GLY B 1 88 ? 11.062 18.443 24.687 1.00 13.68 130 GLY B CA 1
ATOM 2580 C C . GLY B 1 88 ? 12.353 18.858 24.005 1.00 12.64 130 GLY B C 1
ATOM 2581 O O . GLY B 1 88 ? 13.115 19.665 24.528 1.00 14.34 130 GLY B O 1
ATOM 2582 N N . SER B 1 89 ? 12.591 18.264 22.837 1.00 12.35 131 SER B N 1
ATOM 2583 C CA . SER B 1 89 ? 13.774 18.601 22.054 1.00 12.64 131 SER B CA 1
ATOM 2584 C C . SER B 1 89 ? 13.563 18.180 20.608 1.00 11.26 131 SER B C 1
ATOM 2585 O O . SER B 1 89 ? 12.690 17.361 20.300 1.00 11.13 131 SER B O 1
ATOM 2588 N N . ALA B 1 90 ? 14.375 18.754 19.718 1.00 11.73 132 ALA B N 1
ATOM 2589 C CA . ALA B 1 90 ? 14.254 18.437 18.301 1.00 10.89 132 ALA B CA 1
ATOM 2590 C C . ALA B 1 90 ? 15.567 18.709 17.577 1.00 10.13 132 ALA B C 1
ATOM 2591 O O . ALA B 1 90 ? 16.328 19.604 17.952 1.00 11.92 132 ALA B O 1
ATOM 2593 N N . THR B 1 91 ? 15.805 17.942 16.516 1.00 10.08 133 THR B N 1
ATOM 2594 C CA . THR B 1 91 ? 16.756 18.368 15.501 1.00 10.87 133 THR B CA 1
ATOM 2595 C C . THR B 1 91 ? 16.031 19.309 14.544 1.00 9.48 133 THR B C 1
ATOM 2596 O O . THR B 1 91 ? 14.802 19.315 14.477 1.00 10.72 133 THR B O 1
ATOM 2600 N N . VAL B 1 92 ? 16.788 20.145 13.833 1.00 11.02 134 VAL B N 1
ATOM 2601 C CA . VAL B 1 92 ? 16.152 21.191 13.036 1.00 10.55 134 VAL B CA 1
ATOM 2602 C C . VAL B 1 92 ? 17.089 21.642 11.931 1.00 10.25 134 VAL B C 1
ATOM 2603 O O . VAL B 1 92 ? 18.312 21.682 12.106 1.00 12.09 134 VAL B O 1
ATOM 2607 N N . ILE B 1 93 ? 16.505 21.994 10.789 1.00 10.89 135 ILE B N 1
ATOM 2608 C CA . ILE B 1 93 ? 17.227 22.643 9.704 1.00 10.24 135 ILE B CA 1
ATOM 2609 C C . ILE B 1 93 ? 16.351 23.767 9.166 1.00 11.31 135 ILE B C 1
ATOM 2610 O O . ILE B 1 93 ? 15.127 23.615 9.058 1.00 11.60 135 ILE B O 1
ATOM 2615 N N . ILE B 1 94 ? 16.981 24.906 8.859 1.00 11.26 136 ILE B N 1
ATOM 2616 C CA . ILE B 1 94 ? 16.338 26.047 8.211 1.00 12.29 136 ILE B CA 1
ATOM 2617 C C . ILE B 1 94 ? 17.153 26.388 6.971 1.00 13.05 136 ILE B C 1
ATOM 2618 O O . ILE B 1 94 ? 18.387 26.466 7.035 1.00 12.18 136 ILE B O 1
ATOM 2623 N N . ALA B 1 95 ? 16.471 26.599 5.848 1.00 11.63 137 ALA B N 1
ATOM 2624 C CA . ALA B 1 95 ? 17.116 26.994 4.600 1.00 11.66 137 ALA B CA 1
ATOM 2625 C C . ALA B 1 95 ? 16.333 28.127 3.957 1.00 13.13 137 ALA B C 1
ATOM 2626 O O . ALA B 1 95 ? 15.099 28.106 3.945 1.00 13.04 137 ALA B O 1
ATOM 2628 N N . MET B 1 96 ? 17.049 29.113 3.418 1.00 11.65 138 MET B N 1
ATOM 2629 C CA . MET B 1 96 ? 16.399 30.220 2.724 1.00 13.29 138 MET B CA 1
ATOM 2630 C C . MET B 1 96 ? 17.208 30.630 1.500 1.00 11.55 138 MET B C 1
ATOM 2631 O O . MET B 1 96 ? 18.438 30.703 1.548 1.00 11.65 138 MET B O 1
ATOM 2636 N N . LEU B 1 97 ? 16.511 30.892 0.401 1.00 13.13 139 LEU B N 1
ATOM 2637 C CA . LEU B 1 97 ? 17.160 31.244 -0.854 1.00 14.18 139 LEU B CA 1
ATOM 2638 C C . LEU B 1 97 ? 17.124 32.753 -1.024 1.00 16.72 139 LEU B C 1
ATOM 2639 O O . LEU B 1 97 ? 16.046 33.359 -1.001 1.00 18.53 139 LEU B O 1
ATOM 2644 N N . GLU B 1 98 ? 18.296 33.356 -1.182 1.00 18.70 140 GLU B N 1
ATOM 2645 C CA . GLU B 1 98 ? 18.361 34.759 -1.560 1.00 20.66 140 GLU B CA 1
ATOM 2646 C C . GLU B 1 98 ? 18.107 34.914 -3.060 1.00 26.05 140 GLU B C 1
ATOM 2647 O O . GLU B 1 98 ? 18.211 33.961 -3.838 1.00 23.99 140 GLU B O 1
ATOM 2653 N N . LYS B 1 99 ? 17.754 36.141 -3.460 1.00 38.68 141 LYS B N 1
ATOM 2654 C CA . LYS B 1 99 ? 17.389 36.393 -4.852 1.00 41.49 141 LYS B CA 1
ATOM 2655 C C . LYS B 1 99 ? 18.544 36.103 -5.802 1.00 33.86 141 LYS B C 1
ATOM 2656 O O . LYS B 1 99 ? 18.319 35.794 -6.982 1.00 30.13 141 LYS B O 1
ATOM 2662 N N . THR B 1 100 ? 19.778 36.198 -5.308 1.00 32.04 142 THR B N 1
ATOM 2663 C CA . THR B 1 100 ? 20.974 35.906 -6.085 1.00 31.50 142 THR B CA 1
ATOM 2664 C C . THR B 1 100 ? 21.189 34.416 -6.297 1.00 29.58 142 THR B C 1
ATOM 2665 O O . THR B 1 100 ? 22.094 34.040 -7.050 1.00 31.72 142 THR B O 1
ATOM 2669 N N . GLY B 1 101 ? 20.390 33.567 -5.661 1.00 16.78 143 GLY B N 1
ATOM 2670 C CA . GLY B 1 101 ? 20.588 32.142 -5.740 1.00 18.92 143 GLY B CA 1
ATOM 2671 C C . GLY B 1 101 ? 21.435 31.554 -4.635 1.00 13.25 143 GLY B C 1
ATOM 2672 O O . GLY B 1 101 ? 21.701 30.348 -4.667 1.00 18.26 143 GLY B O 1
ATOM 2673 N N . ILE B 1 102 ? 21.856 32.351 -3.656 1.00 14.73 144 ILE B N 1
ATOM 2674 C CA . ILE B 1 102 ? 22.609 31.813 -2.523 1.00 12.57 144 ILE B CA 1
ATOM 2675 C C . ILE B 1 102 ? 21.627 31.204 -1.534 1.00 11.78 144 ILE B C 1
ATOM 2676 O O . ILE B 1 102 ? 20.756 31.898 -0.998 1.00 14.47 144 ILE B O 1
ATOM 2681 N N . LEU B 1 103 ? 21.761 29.901 -1.299 1.00 11.33 145 LEU B N 1
ATOM 2682 C CA . LEU B 1 103 ? 20.945 29.201 -0.318 1.00 10.37 145 LEU B CA 1
ATOM 2683 C C . LEU B 1 103 ? 21.686 29.213 1.011 1.00 10.95 145 LEU B C 1
ATOM 2684 O O . LEU B 1 103 ? 22.796 28.681 1.109 1.00 11.59 145 LEU B O 1
ATOM 2689 N N . LYS B 1 104 ? 21.083 29.833 2.026 1.00 9.51 146 LYS B N 1
ATOM 2690 C CA . LYS B 1 104 ? 21.662 29.889 3.365 1.00 10.43 146 LYS B CA 1
ATOM 2691 C C . LYS B 1 104 ? 21.036 28.814 4.244 1.00 12.00 146 LYS B C 1
ATOM 2692 O O . LYS B 1 104 ? 19.813 28.654 4.259 1.00 11.97 146 LYS B O 1
ATOM 2698 N N . ILE B 1 105 ? 21.875 28.104 4.999 1.00 11.19 147 ILE B N 1
ATOM 2699 C CA . ILE B 1 105 ? 21.454 26.942 5.777 1.00 10.14 147 ILE B CA 1
ATOM 2700 C C . ILE B 1 105 ? 21.968 27.060 7.209 1.00 9.23 147 ILE B C 1
ATOM 2701 O O . ILE B 1 105 ? 23.115 27.463 7.440 1.00 11.17 147 ILE B O 1
ATOM 2706 N N . ALA B 1 106 ? 21.129 26.682 8.174 1.00 10.30 148 ALA B N 1
ATOM 2707 C CA . ALA B 1 106 ? 21.588 26.397 9.532 1.00 10.59 148 ALA B CA 1
ATOM 2708 C C . ALA B 1 106 ? 20.936 25.104 9.994 1.00 10.85 148 ALA B C 1
ATOM 2709 O O . ALA B 1 106 ? 19.724 24.928 9.847 1.00 11.25 148 ALA B O 1
ATOM 2711 N N . SER B 1 107 ? 21.738 24.211 10.572 1.00 10.62 149 SER B N 1
ATOM 2712 C CA . SER B 1 107 ? 21.269 22.879 10.927 1.00 10.63 149 SER B CA 1
ATOM 2713 C C . SER B 1 107 ? 21.800 22.502 12.301 1.00 12.88 149 SER B C 1
ATOM 2714 O O . SER B 1 107 ? 22.980 22.716 12.591 1.00 12.30 149 SER B O 1
ATOM 2717 N N . VAL B 1 108 ? 20.926 21.955 13.145 1.00 9.63 150 VAL B N 1
ATOM 2718 C CA . VAL B 1 108 ? 21.325 21.349 14.418 1.00 10.92 150 VAL B CA 1
ATOM 2719 C C . VAL B 1 108 ? 20.819 19.914 14.415 1.00 9.30 150 VAL B C 1
ATOM 2720 O O . VAL B 1 108 ? 19.602 19.679 14.458 1.00 10.89 150 VAL B O 1
ATOM 2724 N N . GLY B 1 109 ? 21.741 18.953 14.371 1.00 9.75 151 GLY B N 1
ATOM 2725 C CA . GLY B 1 109 ? 21.363 17.553 14.442 1.00 10.17 151 GLY B CA 1
ATOM 2726 C C . GLY B 1 109 ? 21.401 16.816 13.118 1.00 10.33 151 GLY B C 1
ATOM 2727 O O . GLY B 1 109 ? 22.328 17.002 12.320 1.00 11.89 151 GLY B O 1
ATOM 2728 N N . ASP B 1 110 ? 20.394 15.974 12.867 1.00 9.41 152 ASP B N 1
ATOM 2729 C CA . ASP B 1 110 ? 20.468 15.022 11.763 1.00 9.33 152 ASP B CA 1
ATOM 2730 C C . ASP B 1 110 ? 19.269 15.093 10.825 1.00 11.18 152 ASP B C 1
ATOM 2731 O O . ASP B 1 110 ? 18.941 14.108 10.155 1.00 12.67 152 ASP B O 1
ATOM 2736 N N . CYS B 1 111 ? 18.619 16.252 10.743 1.00 10.43 153 CYS B N 1
ATOM 2737 C CA . CYS B 1 111 ? 17.929 16.568 9.502 1.00 10.17 153 CYS B CA 1
ATOM 2738 C C . CYS B 1 111 ? 18.973 16.712 8.397 1.00 12.80 153 CYS B C 1
ATOM 2739 O O . CYS B 1 111 ? 20.180 16.713 8.648 1.00 14.23 153 CYS B O 1
ATOM 2742 N N . GLY B 1 112 ? 18.516 16.805 7.151 1.00 11.26 154 GLY B N 1
ATOM 2743 C CA . GLY B 1 112 ? 19.471 16.891 6.063 1.00 12.52 154 GLY B CA 1
ATOM 2744 C C . GLY B 1 112 ? 18.960 17.727 4.913 1.00 10.78 154 GLY B C 1
ATOM 2745 O O . GLY B 1 112 ? 17.780 18.067 4.834 1.00 10.47 154 GLY B O 1
ATOM 2746 N N . LEU B 1 113 ? 19.889 18.060 4.017 1.00 10.91 155 LEU B N 1
ATOM 2747 C CA . LEU B 1 113 ? 19.589 18.818 2.811 1.00 10.75 155 LEU B CA 1
ATOM 2748 C C . LEU B 1 113 ? 20.585 18.411 1.740 1.00 12.75 155 LEU B C 1
ATOM 2749 O O . LEU B 1 113 ? 21.790 18.354 1.998 1.00 12.88 155 LEU B O 1
ATOM 2754 N N . LYS B 1 114 ? 20.075 18.126 0.549 1.00 10.00 156 LYS B N 1
ATOM 2755 C CA . LYS B 1 114 ? 20.908 17.829 -0.603 1.00 10.90 156 LYS B CA 1
ATOM 2756 C C . LYS B 1 114 ? 20.498 18.714 -1.769 1.00 12.20 156 LYS B C 1
ATOM 2757 O O . LYS B 1 114 ? 19.329 19.095 -1.900 1.00 12.10 156 LYS B O 1
ATOM 2763 N N . VAL B 1 115 ? 21.469 19.045 -2.618 1.00 12.44 157 VAL B N 1
ATOM 2764 C CA . VAL B 1 115 ? 21.209 19.751 -3.869 1.00 10.23 157 VAL B CA 1
ATOM 2765 C C . VAL B 1 115 ? 21.572 18.820 -5.013 1.00 10.37 157 VAL B C 1
ATOM 2766 O O . VAL B 1 115 ? 22.687 18.285 -5.052 1.00 12.30 157 VAL B O 1
ATOM 2770 N N . ILE B 1 116 ? 20.625 18.623 -5.927 1.00 12.03 158 ILE B N 1
ATOM 2771 C CA . ILE B 1 116 ? 20.808 17.786 -7.103 1.00 12.26 158 ILE B CA 1
ATOM 2772 C C . ILE B 1 116 ? 20.875 18.709 -8.307 1.00 11.71 158 ILE B C 1
ATOM 2773 O O . ILE B 1 116 ? 19.960 19.511 -8.543 1.00 13.90 158 ILE B O 1
ATOM 2778 N N . ARG B 1 117 ? 21.991 18.629 -9.030 1.00 11.26 159 ARG B N 1
ATOM 2779 C CA . ARG B 1 117 ? 22.239 19.431 -10.217 1.00 13.05 159 ARG B CA 1
ATOM 2780 C C . ARG B 1 117 ? 22.764 18.493 -11.289 1.00 12.48 159 ARG B C 1
ATOM 2781 O O . ARG B 1 117 ? 23.676 17.704 -11.032 1.00 13.10 159 ARG B O 1
ATOM 2789 N N . LYS B 1 118 ? 22.167 18.563 -12.479 1.00 14.50 160 LYS B N 1
ATOM 2790 C CA . LYS B 1 118 ? 22.605 17.771 -13.631 1.00 17.06 160 LYS B CA 1
ATOM 2791 C C . LYS B 1 118 ? 22.764 16.287 -13.286 1.00 16.04 160 LYS B C 1
ATOM 2792 O O . LYS B 1 118 ? 23.767 15.644 -13.602 1.00 20.01 160 LYS B O 1
ATOM 2798 N N . GLY B 1 119 ? 21.761 15.754 -12.589 1.00 17.78 161 GLY B N 1
ATOM 2799 C CA . GLY B 1 119 ? 21.689 14.328 -12.342 1.00 18.24 161 GLY B CA 1
ATOM 2800 C C . GLY B 1 119 ? 22.599 13.782 -11.267 1.00 17.99 161 GLY B C 1
ATOM 2801 O O . GLY B 1 119 ? 22.828 12.569 -11.223 1.00 20.67 161 GLY B O 1
ATOM 2802 N N . GLN B 1 120 ? 23.127 14.627 -10.386 1.00 14.79 162 GLN B N 1
ATOM 2803 C CA . GLN B 1 120 ? 23.941 14.114 -9.294 1.00 15.13 162 GLN B CA 1
ATOM 2804 C C . GLN B 1 120 ? 23.796 15.017 -8.080 1.00 14.26 162 GLN B C 1
ATOM 2805 O O . GLN B 1 120 ? 23.443 16.194 -8.189 1.00 13.67 162 GLN B O 1
ATOM 2811 N N . VAL B 1 121 ? 24.052 14.435 -6.910 1.00 13.97 163 VAL B N 1
ATOM 2812 C CA . VAL B 1 121 ? 24.101 15.216 -5.679 1.00 11.70 163 VAL B CA 1
ATOM 2813 C C . VAL B 1 121 ? 25.405 16.002 -5.671 1.00 14.52 163 VAL B C 1
ATOM 2814 O O . VAL B 1 121 ? 26.498 15.421 -5.695 1.00 14.66 163 VAL B O 1
ATOM 2818 N N . MET B 1 122 ? 25.301 17.328 -5.658 1.00 11.29 164 MET B N 1
ATOM 2819 C CA . MET B 1 122 ? 26.488 18.165 -5.618 1.00 11.62 164 MET B CA 1
ATOM 2820 C C . MET B 1 122 ? 26.697 18.865 -4.288 1.00 12.09 164 MET B C 1
ATOM 2821 O O . MET B 1 122 ? 27.732 19.510 -4.111 1.00 13.43 164 MET B O 1
ATOM 2826 N N . PHE B 1 123 ? 25.753 18.757 -3.356 1.00 11.80 165 PHE B N 1
ATOM 2827 C CA . PHE B 1 123 ? 25.911 19.328 -2.027 1.00 12.25 165 PHE B CA 1
ATOM 2828 C C . PHE B 1 123 ? 25.072 18.491 -1.074 1.00 11.49 165 PHE B C 1
ATOM 2829 O O . PHE B 1 123 ? 23.952 18.103 -1.410 1.00 12.02 165 PHE B O 1
ATOM 2837 N N . SER B 1 124 ? 25.618 18.191 0.104 1.00 10.47 166 SER B N 1
ATOM 2838 C CA . SER B 1 124 ? 24.894 17.371 1.075 1.00 11.72 166 SER B CA 1
ATOM 2839 C C . SER B 1 124 ? 25.369 17.721 2.473 1.00 12.64 166 SER B C 1
ATOM 2840 O O . SER B 1 124 ? 26.562 17.601 2.773 1.00 13.15 166 SER B O 1
ATOM 2843 N N . THR B 1 125 ? 24.440 18.119 3.336 1.00 11.50 167 THR B N 1
ATOM 2844 C CA . THR B 1 125 ? 24.800 18.457 4.715 1.00 12.18 167 THR B CA 1
ATOM 2845 C C . THR B 1 125 ? 25.198 17.205 5.495 1.00 12.94 167 THR B C 1
ATOM 2846 O O . THR B 1 125 ? 24.771 16.091 5.185 1.00 15.38 167 THR B O 1
ATOM 2859 N N . PRO B 1 127 ? 25.269 15.208 9.128 1.00 12.05 169 PRO B N 1
ATOM 2860 C CA . PRO B 1 127 ? 24.590 15.138 10.427 1.00 11.39 169 PRO B CA 1
ATOM 2861 C C . PRO B 1 127 ? 25.543 15.342 11.605 1.00 15.21 169 PRO B C 1
ATOM 2862 O O . PRO B 1 127 ? 26.729 15.004 11.535 1.00 16.65 169 PRO B O 1
ATOM 2866 N N . GLN B 1 128 ? 25.017 15.898 12.692 1.00 12.80 170 GLN B N 1
ATOM 2867 C CA . GLN B 1 128 ? 25.777 16.111 13.918 1.00 12.46 170 GLN B CA 1
ATOM 2868 C C . GLN B 1 128 ? 25.235 15.195 15.001 1.00 11.08 170 GLN B C 1
ATOM 2869 O O . GLN B 1 128 ? 24.025 15.183 15.254 1.00 12.58 170 GLN B O 1
ATOM 2875 N N . GLU B 1 129 ? 26.126 14.464 15.669 1.00 12.03 171 GLU B N 1
ATOM 2876 C CA . GLU B 1 129 ? 25.671 13.611 16.760 1.00 11.55 171 GLU B CA 1
ATOM 2877 C C . GLU B 1 129 ? 26.701 13.522 17.876 1.00 13.65 171 GLU B C 1
ATOM 2878 O O . GLU B 1 129 ? 27.897 13.757 17.683 1.00 16.47 171 GLU B O 1
ATOM 2884 N N . HIS B 1 130 ? 26.199 13.180 19.061 1.00 14.35 172 HIS B N 1
ATOM 2885 C CA . HIS B 1 130 ? 27.065 12.882 20.196 1.00 14.90 172 HIS B CA 1
ATOM 2886 C C . HIS B 1 130 ? 27.628 11.474 20.105 1.00 16.28 172 HIS B C 1
ATOM 2887 O O . HIS B 1 130 ? 28.762 11.231 20.535 1.00 18.44 172 HIS B O 1
ATOM 2894 N N . TYR B 1 131 ? 26.843 10.551 19.569 1.00 15.30 173 TYR B N 1
ATOM 2895 C CA . TYR B 1 131 ? 27.238 9.185 19.240 1.00 17.12 173 TYR B CA 1
ATOM 2896 C C . TYR B 1 131 ? 26.118 8.650 18.356 1.00 16.65 173 TYR B C 1
ATOM 2897 O O . TYR B 1 131 ? 25.152 9.365 18.072 1.00 16.04 173 TYR B O 1
ATOM 2906 N N . PHE B 1 132 ? 26.239 7.395 17.920 1.00 18.58 174 PHE B N 1
ATOM 2907 C CA . PHE B 1 132 ? 25.330 6.891 16.894 1.00 16.89 174 PHE B CA 1
ATOM 2908 C C . PHE B 1 132 ? 23.875 7.029 17.326 1.00 16.12 174 PHE B C 1
ATOM 2909 O O . PHE B 1 132 ? 23.475 6.518 18.376 1.00 16.85 174 PHE B O 1
ATOM 2917 N N . ASP B 1 133 ? 23.092 7.722 16.498 1.00 16.54 175 ASP B N 1
ATOM 2918 C CA . ASP B 1 133 ? 21.656 7.922 16.711 1.00 15.24 175 ASP B CA 1
ATOM 2919 C C . ASP B 1 133 ? 21.299 8.765 17.939 1.00 14.69 175 ASP B C 1
ATOM 2920 O O . ASP B 1 133 ? 20.177 8.700 18.448 1.00 19.68 175 ASP B O 1
ATOM 2934 N N . PRO B 1 135 ? 21.515 12.575 18.289 1.00 12.19 177 PRO B N 1
ATOM 2935 C CA . PRO B 1 135 ? 21.898 13.785 17.549 1.00 10.49 177 PRO B CA 1
ATOM 2936 C C . PRO B 1 135 ? 22.077 15.023 18.423 1.00 10.51 177 PRO B C 1
ATOM 2937 O O . PRO B 1 135 ? 21.516 15.094 19.517 1.00 11.62 177 PRO B O 1
ATOM 2941 N N . TYR B 1 136 ? 22.844 15.998 17.939 1.00 10.90 178 TYR B N 1
ATOM 2942 C CA . TYR B 1 136 ? 22.720 17.347 18.477 1.00 10.06 178 TYR B CA 1
ATOM 2943 C C . TYR B 1 136 ? 21.254 17.757 18.395 1.00 10.33 178 TYR B C 1
ATOM 2944 O O . TYR B 1 136 ? 20.551 17.417 17.434 1.00 11.18 178 TYR B O 1
ATOM 2953 N N . GLN B 1 137 ? 20.777 18.469 19.410 1.00 10.88 179 GLN B N 1
ATOM 2954 C CA . GLN B 1 137 ? 19.357 18.788 19.443 1.00 10.11 179 GLN B CA 1
ATOM 2955 C C . GLN B 1 137 ? 19.147 20.028 20.291 1.00 12.08 179 GLN B C 1
ATOM 2956 O O . GLN B 1 137 ? 19.838 20.225 21.292 1.00 12.36 179 GLN B O 1
ATOM 2962 N N . LEU B 1 138 ? 18.206 20.865 19.874 1.00 1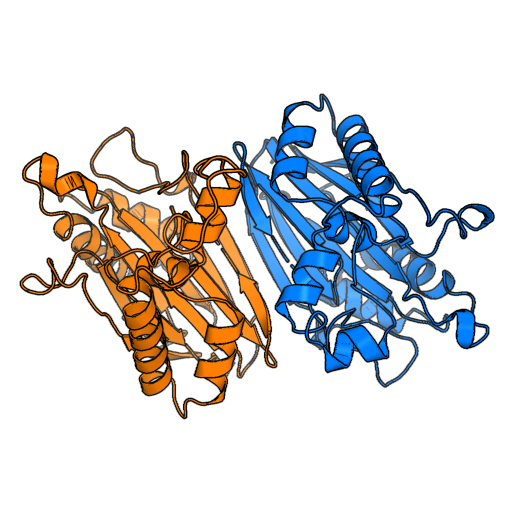0.42 180 LEU B N 1
ATOM 2963 C CA . LEU B 1 138 ? 17.765 21.995 20.676 1.00 9.74 180 LEU B CA 1
ATOM 2964 C C . LEU B 1 138 ? 16.696 21.496 21.637 1.00 12.88 180 LEU B C 1
ATOM 2965 O O . LEU B 1 138 ? 15.836 20.697 21.255 1.00 13.17 180 LEU B O 1
ATOM 2970 N N . SER B 1 139 ? 16.741 21.972 22.881 1.00 10.86 181 SER B N 1
ATOM 2971 C CA . SER B 1 139 ? 15.928 21.356 23.920 1.00 13.53 181 SER B CA 1
ATOM 2972 C C . SER B 1 139 ? 15.427 22.395 24.908 1.00 16.17 181 SER B C 1
ATOM 2973 O O . SER B 1 139 ? 15.899 23.535 24.954 1.00 14.42 181 SER B O 1
ATOM 2976 N N . SER B 1 140 ? 14.446 21.962 25.703 1.00 16.81 182 SER B N 1
ATOM 2977 C CA . SER B 1 140 ? 14.050 22.616 26.946 1.00 18.88 182 SER B CA 1
ATOM 2978 C C . SER B 1 140 ? 15.045 22.386 28.073 1.00 18.16 182 SER B C 1
ATOM 2979 O O . SER B 1 140 ? 14.929 23.039 29.113 1.00 24.90 182 SER B O 1
ATOM 2982 N N . GLU B 1 141 ? 16.007 21.482 27.906 1.00 18.46 183 GLU B N 1
ATOM 2983 C CA . GLU B 1 141 ? 16.934 21.131 28.973 1.00 20.48 183 GLU B CA 1
ATOM 2984 C C . GLU B 1 141 ? 18.315 21.715 28.698 1.00 20.87 183 GLU B C 1
ATOM 2985 O O . GLU B 1 141 ? 18.745 21.820 27.546 1.00 19.18 183 GLU B O 1
ATOM 2991 N N . ALA B 1 142 ? 19.010 22.091 29.778 1.00 17.15 184 ALA B N 1
ATOM 2992 C CA . ALA B 1 142 ? 20.330 22.703 29.656 1.00 17.42 184 ALA B CA 1
ATOM 2993 C C . ALA B 1 142 ? 21.345 21.796 28.969 1.00 16.92 184 ALA B C 1
ATOM 2994 O O . ALA B 1 142 ? 22.310 22.298 28.379 1.00 21.50 184 ALA B O 1
ATOM 2996 N N . ILE B 1 143 ? 21.152 20.475 29.022 1.00 18.03 185 ILE B N 1
ATOM 2997 C CA . ILE B 1 143 ? 22.100 19.549 28.410 1.00 18.34 185 ILE B CA 1
ATOM 2998 C C . ILE B 1 143 ? 22.055 19.568 26.886 1.00 19.31 185 ILE B C 1
ATOM 2999 O O . ILE B 1 143 ? 22.979 19.066 26.239 1.00 22.66 185 ILE B O 1
ATOM 3004 N N . GLY B 1 144 ? 21.015 20.140 26.291 1.00 16.73 186 GLY B N 1
ATOM 3005 C CA . GLY B 1 144 ? 20.934 20.209 24.846 1.00 15.03 186 GLY B CA 1
ATOM 3006 C C . GLY B 1 144 ? 21.876 21.250 24.257 1.00 15.29 186 GLY B C 1
ATOM 3007 O O . GLY B 1 144 ? 22.651 21.924 24.941 1.00 16.54 186 GLY B O 1
ATOM 3008 N N . GLN B 1 145 ? 21.790 21.379 22.935 1.00 12.89 187 GLN B N 1
ATOM 3009 C CA . GLN B 1 145 ? 22.630 22.289 22.175 1.00 11.92 187 GLN B CA 1
ATOM 3010 C C . GLN B 1 145 ? 21.933 23.640 21.999 1.00 12.97 187 GLN B C 1
ATOM 3011 O O . GLN B 1 145 ? 20.765 23.821 22.354 1.00 14.08 187 GLN B O 1
ATOM 3017 N N . THR B 1 146 ? 22.669 24.607 21.452 1.00 12.94 188 THR B N 1
ATOM 3018 C CA . THR B 1 146 ? 22.104 25.919 21.155 1.00 13.68 188 THR B CA 1
ATOM 3019 C C . THR B 1 146 ? 22.460 26.307 19.728 1.00 12.81 188 THR B C 1
ATOM 3020 O O . THR B 1 146 ? 23.155 25.576 19.016 1.00 13.05 188 THR B O 1
ATOM 3024 N N . TYR B 1 147 ? 21.982 27.483 19.315 1.00 12.10 189 TYR B N 1
ATOM 3025 C CA . TYR B 1 147 ? 22.307 27.989 17.985 1.00 11.28 189 TYR B CA 1
ATOM 3026 C C . TYR B 1 147 ? 23.809 28.078 17.748 1.00 12.13 189 TYR B C 1
ATOM 3027 O O . TYR B 1 147 ? 24.254 28.036 16.593 1.00 12.90 189 TYR B O 1
ATOM 3036 N N . LEU B 1 148 ? 24.602 28.245 18.811 1.00 12.55 190 LEU B N 1
ATOM 3037 C CA . LEU B 1 148 ? 26.052 28.314 18.658 1.00 13.24 190 LEU B CA 1
ATOM 3038 C C . LEU B 1 148 ? 26.638 27.005 18.149 1.00 12.78 190 LEU B C 1
ATOM 3039 O O . LEU B 1 148 ? 27.748 27.006 17.601 1.00 17.09 190 LEU B O 1
ATOM 3044 N N . ASP B 1 149 ? 25.916 25.900 18.308 1.00 12.16 191 ASP B N 1
ATOM 3045 C CA . ASP B 1 149 ? 26.353 24.589 17.851 1.00 11.20 191 ASP B CA 1
ATOM 3046 C C . ASP B 1 149 ? 25.899 24.266 16.438 1.00 12.24 191 ASP B C 1
ATOM 3047 O O . ASP B 1 149 ? 26.243 23.195 15.927 1.00 12.98 191 ASP B O 1
ATOM 3052 N N . ALA B 1 150 ? 25.143 25.148 15.795 1.00 10.90 192 ALA B N 1
ATOM 3053 C CA . ALA B 1 150 ? 24.626 24.846 14.468 1.00 12.20 192 ALA B CA 1
ATOM 3054 C C . ALA B 1 150 ? 25.744 24.764 13.440 1.00 11.36 192 ALA B C 1
ATOM 3055 O O . ALA B 1 150 ? 26.749 25.482 13.509 1.00 13.07 192 ALA B O 1
ATOM 3057 N N . LEU B 1 151 ? 25.555 23.867 12.482 1.00 10.75 193 LEU B N 1
ATOM 3058 C CA . LEU B 1 151 ? 26.310 23.913 11.243 1.00 12.07 193 LEU B CA 1
ATOM 3059 C C . LEU B 1 151 ? 25.702 25.003 10.375 1.00 10.60 193 LEU B C 1
ATOM 3060 O O . LEU B 1 151 ? 24.499 24.976 10.089 1.00 13.76 193 LEU B O 1
ATOM 3065 N N . VAL 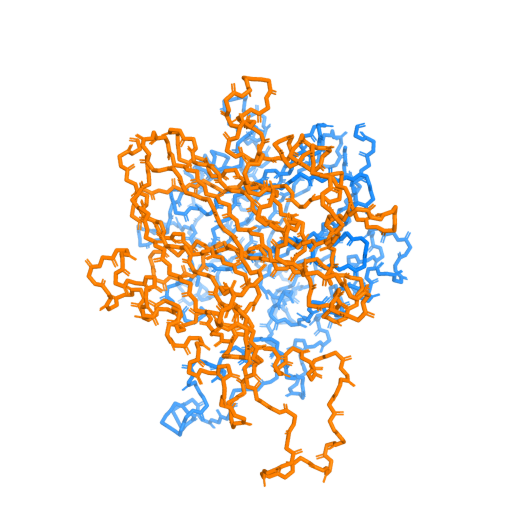B 1 152 ? 26.513 25.985 10.000 1.00 9.63 194 VAL B N 1
ATOM 3066 C CA . VAL B 1 152 ? 26.051 27.143 9.246 1.00 9.60 194 VAL B CA 1
ATOM 3067 C C . VAL B 1 152 ? 26.831 27.188 7.935 1.00 10.98 194 VAL B C 1
ATOM 3068 O O . VAL B 1 152 ? 28.069 27.203 7.943 1.00 11.46 194 VAL B O 1
ATOM 3072 N N . CYS B 1 153 ? 26.113 27.168 6.812 1.00 10.41 195 CYS B N 1
ATOM 3073 C CA . CYS B 1 153 ? 26.769 27.083 5.511 1.00 11.00 195 CYS B CA 1
ATOM 3074 C C . CYS B 1 153 ? 25.881 27.697 4.440 1.00 10.39 195 CYS B C 1
ATOM 3075 O O . CYS B 1 153 ? 24.711 28.013 4.679 1.00 10.74 195 CYS B O 1
ATOM 3078 N N . THR B 1 154 ? 26.460 27.888 3.251 1.00 10.25 196 THR B N 1
ATOM 3079 C CA . THR B 1 154 ? 25.697 28.341 2.096 1.00 10.68 196 THR B CA 1
ATOM 3080 C C . THR B 1 154 ? 26.136 27.555 0.876 1.00 10.46 196 THR B C 1
ATOM 3081 O O . THR B 1 154 ? 27.218 26.974 0.843 1.00 10.58 196 THR B O 1
ATOM 3085 N N . VAL B 1 155 ? 25.278 27.548 -0.137 1.00 10.57 197 VAL B N 1
ATOM 3086 C CA . VAL B 1 155 ? 25.624 26.964 -1.429 1.00 10.05 197 VAL B CA 1
ATOM 3087 C C . VAL B 1 155 ? 24.968 27.806 -2.514 1.00 12.00 197 VAL B C 1
ATOM 3088 O O . VAL B 1 155 ? 23.811 28.213 -2.374 1.00 11.61 197 VAL B O 1
ATOM 3092 N N . ASN B 1 156 ? 25.723 28.134 -3.557 1.00 10.68 198 ASN B N 1
ATOM 3093 C CA . ASN B 1 156 ? 25.177 28.935 -4.645 1.00 10.78 198 ASN B CA 1
ATOM 3094 C C . ASN B 1 156 ? 24.408 28.035 -5.604 1.00 10.36 198 ASN B C 1
ATOM 3095 O O . ASN B 1 156 ? 24.935 27.028 -6.085 1.00 12.63 198 ASN B O 1
ATOM 3100 N N . LEU B 1 157 ? 23.158 28.390 -5.867 1.00 12.87 199 LEU B N 1
ATOM 3101 C CA . LEU B 1 157 ? 22.288 27.591 -6.712 1.00 12.39 199 LEU B CA 1
ATOM 3102 C C . LEU B 1 157 ? 22.109 28.233 -8.080 1.00 12.74 199 LEU B C 1
ATOM 3103 O O . LEU B 1 157 ? 22.377 29.419 -8.288 1.00 15.55 199 LEU B O 1
ATOM 3108 N N . MET B 1 158 ? 21.656 27.410 -9.013 1.00 14.08 200 MET B N 1
ATOM 3109 C CA . MET B 1 158 ? 21.370 27.827 -10.374 1.00 15.36 200 MET B CA 1
ATOM 3110 C C . MET B 1 158 ? 19.956 27.389 -10.713 1.00 13.91 200 MET B C 1
ATOM 3111 O O . MET B 1 158 ? 19.412 26.463 -10.107 1.00 15.09 200 MET B O 1
ATOM 3116 N N . GLU B 1 159 ? 19.356 28.063 -11.692 1.00 17.53 201 GLU B N 1
ATOM 3117 C CA . GLU B 1 159 ? 18.017 27.684 -12.120 1.00 17.53 201 GLU B CA 1
ATOM 3118 C C . GLU B 1 159 ? 17.968 26.211 -12.509 1.00 14.72 201 GLU B C 1
ATOM 3119 O O . GLU B 1 159 ? 18.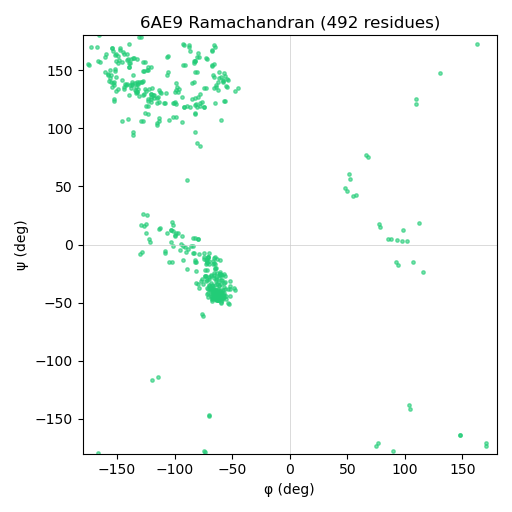879 25.687 -13.152 1.00 15.75 201 GLU B O 1
ATOM 3125 N N . GLY B 1 160 ? 16.910 25.535 -12.058 1.00 15.90 202 GLY B N 1
ATOM 3126 C CA . GLY B 1 160 ? 16.729 24.126 -12.310 1.00 17.90 202 GLY B CA 1
ATOM 3127 C C . GLY B 1 160 ? 17.280 23.214 -11.239 1.00 18.99 202 GLY B C 1
ATOM 3128 O O . GLY B 1 160 ? 16.939 22.026 -11.231 1.00 17.95 202 GLY B O 1
ATOM 3129 N N . ASP B 1 161 ? 18.126 23.722 -10.343 1.00 15.24 203 ASP B N 1
ATOM 3130 C CA . ASP B 1 161 ? 18.607 22.900 -9.244 1.00 13.28 203 ASP B CA 1
ATOM 3131 C C . ASP B 1 161 ? 17.425 22.376 -8.436 1.00 15.30 203 ASP B C 1
ATOM 3132 O O . ASP B 1 161 ? 16.392 23.041 -8.305 1.00 15.05 203 ASP B O 1
ATOM 3137 N N . MET B 1 162 ? 17.584 21.174 -7.885 1.00 12.15 204 MET B N 1
ATOM 3138 C CA . MET B 1 162 ? 16.567 20.557 -7.041 1.00 11.41 204 MET B CA 1
ATOM 3139 C C . MET B 1 162 ? 17.106 20.400 -5.627 1.00 11.71 204 MET B C 1
ATOM 3140 O O . MET B 1 162 ? 18.123 19.728 -5.422 1.00 16.11 204 MET B O 1
ATOM 3145 N N . ILE B 1 163 ? 16.421 20.998 -4.659 1.00 10.26 205 ILE B N 1
ATOM 3146 C CA . ILE B 1 163 ? 16.768 20.864 -3.245 1.00 10.74 205 ILE B CA 1
ATOM 3147 C C . ILE B 1 163 ? 15.879 19.783 -2.658 1.00 11.74 205 ILE B C 1
ATOM 3148 O O . ILE B 1 163 ? 14.660 19.800 -2.864 1.00 13.07 205 ILE B O 1
ATOM 3153 N N . VAL B 1 164 ? 16.475 18.840 -1.931 1.00 11.64 206 VAL B N 1
ATOM 3154 C CA . VAL B 1 164 ? 15.717 17.807 -1.232 1.00 10.82 206 VAL B CA 1
ATOM 3155 C C . VAL B 1 164 ? 16.133 17.858 0.228 1.00 10.63 206 VAL B C 1
ATOM 3156 O O . VAL B 1 164 ? 17.315 17.675 0.543 1.00 11.89 206 VAL B O 1
ATOM 3160 N N . SER B 1 165 ? 15.177 18.124 1.114 1.00 10.76 207 SER B N 1
ATOM 3161 C CA . SER B 1 165 ? 15.458 18.269 2.535 1.00 10.99 207 SER B CA 1
ATOM 3162 C C . SER B 1 165 ? 14.448 17.450 3.327 1.00 11.16 207 SER B C 1
ATOM 3163 O O . SER B 1 165 ? 13.378 17.096 2.829 1.00 12.50 207 SER B O 1
ATOM 3166 N N . GLY B 1 166 ? 14.793 17.124 4.565 1.00 11.59 208 GLY B N 1
ATOM 3167 C CA . GLY B 1 166 ? 13.863 16.370 5.378 1.00 10.92 208 GLY B CA 1
ATOM 3168 C C . GLY B 1 166 ? 14.505 15.899 6.664 1.00 11.25 208 GLY B C 1
ATOM 3169 O O . GLY B 1 166 ? 15.609 16.310 7.023 1.00 11.04 208 GLY B O 1
ATOM 3170 N N . SER B 1 167 ? 13.765 15.046 7.362 1.00 11.05 209 SER B N 1
ATOM 3171 C CA . SER B 1 167 ? 14.207 14.514 8.636 1.00 10.52 209 SER B CA 1
ATOM 3172 C C . SER B 1 167 ? 15.045 13.256 8.433 1.00 9.96 209 SER B C 1
ATOM 3173 O O . SER B 1 167 ? 15.148 12.708 7.333 1.00 10.84 209 SER B O 1
ATOM 3176 N N . ASP B 1 168 ? 15.653 12.790 9.532 1.00 10.50 210 ASP B N 1
ATOM 3177 C CA . ASP B 1 168 ? 16.421 11.550 9.461 1.00 10.61 210 ASP B CA 1
ATOM 3178 C C . ASP B 1 168 ? 15.566 10.356 9.050 1.00 8.94 210 ASP B C 1
ATOM 3179 O O . ASP B 1 168 ? 16.090 9.405 8.466 1.00 11.00 210 ASP B O 1
ATOM 3184 N N . GLY B 1 169 ? 14.252 10.399 9.293 1.00 10.28 211 GLY B N 1
ATOM 3185 C CA . GLY B 1 169 ? 13.393 9.322 8.823 1.00 11.05 211 GLY B CA 1
ATOM 3186 C C . GLY B 1 169 ? 13.430 9.161 7.315 1.00 11.51 211 GLY B C 1
ATOM 3187 O O . GLY B 1 169 ? 13.285 8.051 6.792 1.00 11.01 211 GLY B O 1
ATOM 3188 N N . PHE B 1 170 ? 13.643 10.261 6.597 1.00 10.17 212 PHE B N 1
ATOM 3189 C CA . PHE B 1 170 ? 13.831 10.185 5.156 1.00 10.54 212 PHE B CA 1
ATOM 3190 C C . PHE B 1 170 ? 15.219 9.651 4.816 1.00 11.07 212 PHE B C 1
ATOM 3191 O O . PHE B 1 170 ? 15.359 8.566 4.243 1.00 11.21 212 PHE B O 1
ATOM 3199 N N . PHE B 1 171 ? 16.266 10.373 5.227 1.00 11.48 213 PHE B N 1
ATOM 3200 C CA . PHE B 1 171 ? 17.613 10.065 4.753 1.00 11.52 213 PHE B CA 1
ATOM 3201 C C . PHE B 1 171 ? 18.145 8.735 5.269 1.00 12.95 213 PHE B C 1
ATOM 3202 O O . PHE B 1 171 ? 18.987 8.116 4.608 1.00 15.70 213 PHE B O 1
ATOM 3210 N N . ASP B 1 172 ? 17.667 8.263 6.422 1.00 11.27 214 ASP B N 1
ATOM 3211 C CA . ASP B 1 172 ? 18.120 6.971 6.921 1.00 12.04 214 ASP B CA 1
ATOM 3212 C C . ASP B 1 172 ? 17.589 5.810 6.092 1.00 11.43 214 ASP B C 1
ATOM 3213 O O . ASP B 1 172 ? 18.073 4.683 6.255 1.00 13.83 214 ASP B O 1
ATOM 3218 N N . ASN B 1 173 ? 16.631 6.068 5.194 1.00 11.36 215 ASN B N 1
ATOM 3219 C CA . ASN B 1 173 ? 15.885 5.020 4.508 1.00 12.15 215 ASN B CA 1
ATOM 3220 C C . ASN B 1 173 ? 15.906 5.157 2.988 1.00 12.97 215 ASN B C 1
ATOM 3221 O O . ASN B 1 173 ? 15.100 4.514 2.312 1.00 13.64 215 ASN B O 1
ATOM 3226 N N . ILE B 1 174 ? 16.806 5.961 2.427 1.00 12.74 216 ILE B N 1
ATOM 3227 C CA . ILE B 1 174 ? 16.850 6.141 0.978 1.00 12.45 216 ILE B CA 1
ATOM 3228 C C . ILE B 1 174 ? 18.267 6.515 0.569 1.00 13.31 216 ILE B C 1
ATOM 3229 O O . ILE B 1 174 ? 18.936 7.307 1.237 1.00 13.15 216 ILE B O 1
ATOM 3234 N N . PHE B 1 175 ? 18.727 5.937 -0.536 1.00 13.42 217 PHE B N 1
ATOM 3235 C CA . PHE B 1 175 ? 20.062 6.233 -1.033 1.00 13.97 217 PHE B CA 1
ATOM 3236 C C . PHE B 1 175 ? 20.028 7.398 -2.016 1.00 15.04 217 PHE B C 1
ATOM 3237 O O . PHE B 1 175 ? 19.009 7.670 -2.657 1.00 13.83 217 PHE B O 1
ATOM 3245 N N . ASP B 1 176 ? 21.171 8.087 -2.118 1.00 16.26 218 ASP B N 1
ATOM 3246 C CA . ASP B 1 176 ? 21.301 9.227 -3.027 1.00 15.69 218 ASP B CA 1
ATOM 3247 C C . ASP B 1 176 ? 20.857 8.880 -4.444 1.00 14.83 218 ASP B C 1
ATOM 3248 O O . ASP B 1 176 ? 20.149 9.661 -5.091 1.00 16.52 218 ASP B O 1
ATOM 3253 N N . GLN B 1 177 ? 21.273 7.719 -4.952 1.00 16.26 219 GLN B N 1
ATOM 3254 C CA . GLN B 1 177 ? 20.912 7.376 -6.321 1.00 16.95 219 GLN B CA 1
ATOM 3255 C C . GLN B 1 177 ? 19.411 7.171 -6.471 1.00 15.64 219 GLN B C 1
ATOM 3256 O O . GLN B 1 177 ? 18.855 7.429 -7.544 1.00 17.02 219 GLN B O 1
ATOM 3262 N N . GLU B 1 178 ? 18.734 6.741 -5.402 1.00 14.97 220 GLU B N 1
ATOM 3263 C CA . GLU B 1 178 ? 17.283 6.623 -5.464 1.00 14.51 220 GLU B CA 1
ATOM 3264 C C . GLU B 1 178 ? 16.624 7.991 -5.464 1.00 12.91 220 GLU B C 1
ATOM 3265 O O . GLU B 1 178 ? 15.600 8.197 -6.129 1.00 14.76 220 GLU B O 1
ATOM 3271 N N . ILE B 1 179 ? 17.179 8.933 -4.698 1.00 14.21 221 ILE B N 1
ATOM 3272 C CA . ILE B 1 179 ? 16.647 10.292 -4.716 1.00 14.16 221 ILE B CA 1
ATOM 3273 C C . ILE B 1 179 ? 16.735 10.861 -6.122 1.00 12.11 221 ILE B C 1
ATOM 3274 O O . ILE B 1 179 ? 15.769 11.429 -6.643 1.00 15.41 221 ILE B O 1
ATOM 3279 N N . VAL B 1 180 ? 17.895 10.685 -6.757 1.00 15.94 222 VAL B N 1
ATOM 3280 C CA . VAL B 1 180 ? 18.111 11.180 -8.114 1.00 17.26 222 VAL B CA 1
ATOM 3281 C C . VAL B 1 180 ? 17.140 10.518 -9.085 1.00 15.72 222 VAL B C 1
ATOM 3282 O O . VAL B 1 180 ? 16.514 11.185 -9.915 1.00 18.53 222 VAL B O 1
ATOM 3286 N N . SER B 1 181 ? 16.991 9.195 -8.983 1.00 17.28 223 SER B N 1
ATOM 3287 C CA . SER B 1 181 ? 16.118 8.476 -9.907 1.00 18.36 223 SER B CA 1
ATOM 3288 C C . SER B 1 181 ? 14.665 8.913 -9.758 1.00 20.40 223 SER B C 1
ATOM 3289 O O . SER B 1 181 ? 13.979 9.182 -10.750 1.00 18.09 223 SER B O 1
ATOM 3292 N N . VAL B 1 182 ? 14.170 8.987 -8.521 1.00 16.89 224 VAL B N 1
ATOM 3293 C CA . VAL B 1 182 ? 12.778 9.375 -8.314 1.00 14.88 224 VAL B CA 1
ATOM 3294 C C . VAL B 1 182 ? 12.534 10.793 -8.812 1.00 16.64 224 VAL B C 1
ATOM 3295 O O . VAL B 1 182 ? 11.510 11.073 -9.448 1.00 17.82 224 VAL B O 1
ATOM 3299 N N . ILE B 1 183 ? 13.456 11.714 -8.510 1.00 18.03 225 ILE B N 1
ATOM 3300 C CA . ILE B 1 183 ? 13.324 13.093 -8.978 1.00 21.50 225 ILE B CA 1
ATOM 3301 C C . ILE B 1 183 ? 13.240 13.129 -10.499 1.00 19.53 225 ILE B C 1
ATOM 3302 O O . ILE B 1 183 ? 12.375 13.799 -11.077 1.00 24.97 225 ILE B O 1
ATOM 3307 N N . SER B 1 184 ? 14.127 12.383 -11.165 1.00 18.62 226 SER B N 1
ATOM 3308 C CA . SER B 1 184 ? 14.183 12.408 -12.624 1.00 22.28 226 SER B CA 1
ATOM 3309 C C . SER B 1 184 ? 12.869 11.972 -13.246 1.00 28.46 226 SER B C 1
ATOM 3310 O O . SER B 1 184 ? 12.484 12.489 -14.300 1.00 24.93 226 SER B O 1
ATOM 3313 N N . GLU B 1 185 ? 12.160 11.038 -12.618 1.00 23.62 227 GLU B N 1
ATOM 3314 C CA . GLU B 1 185 ? 10.944 10.490 -13.204 1.00 25.47 227 GLU B CA 1
ATOM 3315 C C . GLU B 1 185 ? 9.669 11.107 -12.642 1.00 21.20 227 GLU B C 1
ATOM 3316 O O . GLU B 1 185 ? 8.576 10.623 -12.945 1.00 24.90 227 GLU B O 1
ATOM 3322 N N . SER B 1 186 ? 9.781 12.162 -11.828 1.00 19.73 228 SER B N 1
ATOM 3323 C CA . SER B 1 186 ? 8.605 12.849 -11.319 1.00 20.54 228 SER B CA 1
ATOM 3324 C C . SER B 1 186 ? 8.329 14.096 -12.145 1.00 24.28 228 SER B C 1
ATOM 3325 O O . SER B 1 186 ? 9.265 14.805 -12.530 1.00 26.95 228 SER B O 1
ATOM 3328 N N . PRO B 1 187 ? 7.063 14.378 -12.443 1.00 19.90 229 PRO B N 1
ATOM 3329 C CA . PRO B 1 187 ? 6.725 15.536 -13.281 1.00 24.28 229 PRO B CA 1
ATOM 3330 C C . PRO B 1 187 ? 6.587 16.859 -12.543 1.00 32.59 229 PRO B C 1
ATOM 3331 O O . PRO B 1 187 ? 6.309 17.868 -13.197 1.00 28.98 229 PRO B O 1
ATOM 3335 N N . GLY B 1 188 ? 6.751 16.892 -11.224 1.00 23.49 230 GLY B N 1
ATOM 3336 C CA . GLY B 1 188 ? 6.608 18.132 -10.479 1.00 21.64 230 GLY B CA 1
ATOM 3337 C C . GLY B 1 188 ? 7.033 17.914 -9.043 1.00 19.84 230 GLY B C 1
ATOM 3338 O O . GLY B 1 188 ? 7.237 16.779 -8.606 1.00 19.20 230 GLY B O 1
ATOM 3339 N N . VAL B 1 189 ? 7.151 19.027 -8.308 1.00 16.60 231 VAL B N 1
ATOM 3340 C CA . VAL B 1 189 ? 7.690 18.958 -6.947 1.00 15.36 231 VAL B CA 1
ATOM 3341 C C . VAL B 1 189 ? 6.715 18.271 -6.003 1.00 20.82 231 VAL B C 1
ATOM 3342 O O . VAL B 1 189 ? 7.129 17.574 -5.072 1.00 18.39 231 VAL B O 1
ATOM 3346 N N . ASP B 1 190 ? 5.410 18.468 -6.207 1.00 19.87 232 ASP B N 1
ATOM 3347 C CA . ASP B 1 190 ? 4.431 17.795 -5.357 1.00 20.71 232 ASP B CA 1
ATOM 3348 C C . ASP B 1 190 ? 4.537 16.284 -5.507 1.00 20.02 232 ASP B C 1
ATOM 3349 O O . ASP B 1 190 ? 4.587 15.545 -4.515 1.00 19.34 232 ASP B O 1
ATOM 3354 N N . GLU B 1 191 ? 4.578 15.806 -6.750 1.00 18.16 233 GLU B N 1
ATOM 3355 C CA . GLU B 1 191 ? 4.689 14.374 -6.999 1.00 18.51 233 GLU B CA 1
ATOM 3356 C C . GLU B 1 191 ? 6.032 13.832 -6.527 1.00 18.05 233 GLU B C 1
ATOM 3357 O O . GLU B 1 191 ? 6.111 12.699 -6.037 1.00 18.91 233 GLU B O 1
ATOM 3363 N N . ALA B 1 192 ? 7.099 14.624 -6.672 1.00 16.25 234 ALA B N 1
ATOM 3364 C CA . ALA B 1 192 ? 8.418 14.191 -6.224 1.00 15.37 234 ALA B CA 1
ATOM 3365 C C . ALA B 1 192 ? 8.450 14.006 -4.713 1.00 13.53 234 ALA B C 1
ATOM 3366 O O . ALA B 1 192 ? 8.957 12.998 -4.211 1.00 14.34 234 ALA B O 1
ATOM 3368 N N . ALA B 1 193 ? 7.912 14.975 -3.973 1.00 14.46 235 ALA B N 1
ATOM 3369 C CA . ALA B 1 193 ? 7.922 14.871 -2.516 1.00 14.01 235 ALA B CA 1
ATOM 3370 C C . ALA B 1 193 ? 7.151 13.641 -2.054 1.00 16.60 235 ALA B C 1
ATOM 3371 O O . ALA B 1 193 ? 7.613 12.900 -1.178 1.00 15.74 235 ALA B O 1
ATOM 3373 N N . LYS B 1 194 ? 5.990 13.386 -2.660 1.00 15.42 236 LYS B N 1
ATOM 3374 C CA . LYS B 1 194 ? 5.197 12.216 -2.286 1.00 15.51 236 LYS B CA 1
ATOM 3375 C C . LYS B 1 194 ? 5.910 10.918 -2.656 1.00 16.45 236 LYS B C 1
ATOM 3376 O O . LYS B 1 194 ? 5.967 9.980 -1.854 1.00 15.31 236 LYS B O 1
ATOM 3382 N N . ALA B 1 195 ? 6.449 10.833 -3.873 1.00 14.82 237 ALA B N 1
ATOM 3383 C CA . ALA B 1 195 ? 7.106 9.598 -4.284 1.00 13.71 237 ALA B CA 1
ATOM 3384 C C . ALA B 1 195 ? 8.352 9.324 -3.447 1.00 15.96 237 ALA B C 1
ATOM 3385 O O . ALA B 1 195 ? 8.620 8.171 -3.082 1.00 16.74 237 ALA B O 1
ATOM 3387 N N . LEU B 1 196 ? 9.118 10.372 -3.124 1.00 15.20 238 LEU B N 1
ATOM 3388 C CA . LEU B 1 196 ? 10.292 10.203 -2.272 1.00 14.73 238 LEU B CA 1
ATOM 3389 C C . LEU B 1 196 ? 9.896 9.733 -0.879 1.00 12.36 238 LEU B C 1
ATOM 3390 O O . LEU B 1 196 ? 10.488 8.792 -0.337 1.00 12.86 238 LEU B O 1
ATOM 3395 N N . ALA B 1 197 ? 8.897 10.386 -0.280 1.00 11.54 239 ALA B N 1
ATOM 3396 C CA . ALA B 1 197 ? 8.448 9.978 1.048 1.00 11.13 239 ALA B CA 1
ATOM 3397 C C . ALA B 1 197 ? 7.931 8.543 1.043 1.00 15.12 239 ALA B C 1
ATOM 3398 O O . ALA B 1 197 ? 8.207 7.776 1.973 1.00 13.78 239 ALA B O 1
ATOM 3400 N N . GLU B 1 198 ? 7.193 8.157 -0.005 1.00 14.66 240 GLU B N 1
ATOM 3401 C CA . GLU B 1 198 ? 6.623 6.812 -0.048 1.00 14.76 240 GLU B CA 1
ATOM 3402 C C . GLU B 1 198 ? 7.698 5.747 -0.223 1.00 14.65 240 GLU B C 1
ATOM 3403 O O . GLU B 1 198 ? 7.596 4.657 0.355 1.00 15.85 240 GLU B O 1
ATOM 3409 N N . LEU B 1 199 ? 8.739 6.038 -1.006 1.00 14.87 241 LEU B N 1
ATOM 3410 C CA . LEU B 1 199 ? 9.830 5.082 -1.156 1.00 13.85 241 LEU B CA 1
ATOM 3411 C C . LEU B 1 199 ? 10.588 4.904 0.153 1.00 15.86 241 LEU B C 1
ATOM 3412 O O . LEU B 1 199 ? 10.896 3.777 0.554 1.00 14.57 241 LEU B O 1
ATOM 3417 N N . ALA B 1 200 ? 10.909 6.010 0.826 1.00 13.79 242 ALA B N 1
ATOM 3418 C CA . ALA B 1 200 ? 11.533 5.911 2.142 1.00 13.85 242 ALA B CA 1
ATOM 3419 C C . ALA B 1 200 ? 10.650 5.131 3.108 1.00 13.34 242 ALA B C 1
ATOM 3420 O O . ALA B 1 200 ? 11.150 4.330 3.905 1.00 13.53 242 ALA B O 1
ATOM 3422 N N . ARG B 1 201 ? 9.331 5.341 3.045 1.00 12.03 243 ARG B N 1
ATOM 3423 C CA . ARG B 1 201 ? 8.430 4.615 3.936 1.00 12.89 243 ARG B CA 1
ATOM 3424 C C . ARG B 1 201 ? 8.456 3.125 3.643 1.00 16.39 243 ARG B C 1
ATOM 3425 O O . ARG B 1 201 ? 8.511 2.302 4.567 1.00 15.03 243 ARG B O 1
ATOM 3433 N N . LYS B 1 202 ? 8.425 2.758 2.361 1.00 14.79 244 LYS B N 1
ATOM 3434 C CA . LYS B 1 202 ? 8.514 1.351 1.990 1.00 16.17 244 LYS B CA 1
ATOM 3435 C C . LYS B 1 202 ? 9.795 0.731 2.528 1.00 16.92 244 LYS B C 1
ATOM 3436 O O . LYS B 1 202 ? 9.780 -0.373 3.085 1.00 16.40 244 LYS B O 1
ATOM 3442 N N . HIS B 1 203 ? 10.912 1.445 2.401 1.00 15.38 245 HIS B N 1
ATOM 3443 C CA . HIS B 1 203 ? 12.179 0.920 2.895 1.00 14.09 245 HIS B CA 1
ATOM 3444 C C . HIS B 1 203 ? 12.185 0.838 4.417 1.00 13.87 245 HIS B C 1
ATOM 3445 O O . HIS B 1 203 ? 12.738 -0.111 4.991 1.00 14.85 245 HIS B O 1
ATOM 3452 N N . SER B 1 204 ? 11.574 1.824 5.085 1.00 14.14 246 SER B N 1
ATOM 3453 C CA . SER B 1 204 ? 11.674 1.937 6.540 1.00 11.96 246 SER B CA 1
ATOM 3454 C C . SER B 1 204 ? 11.038 0.753 7.257 1.00 15.04 246 SER B C 1
ATOM 3455 O O . SER B 1 204 ? 11.493 0.371 8.342 1.00 16.09 246 SER B O 1
ATOM 3458 N N . VAL B 1 205 ? 9.988 0.166 6.674 1.00 14.75 247 VAL B N 1
ATOM 3459 C CA . VAL B 1 205 ? 9.290 -0.963 7.284 1.00 18.24 247 VAL B CA 1
ATOM 3460 C C . VAL B 1 205 ? 9.803 -2.304 6.786 1.00 20.86 247 VAL B C 1
ATOM 3461 O O . VAL B 1 205 ? 9.303 -3.351 7.219 1.00 22.63 247 VAL B O 1
ATOM 3465 N N . ASP B 1 206 ? 10.793 -2.304 5.897 1.00 18.40 248 ASP B N 1
ATOM 3466 C CA . ASP B 1 206 ? 11.297 -3.518 5.265 1.00 15.13 248 ASP B CA 1
ATOM 3467 C C . ASP B 1 206 ? 12.483 -4.039 6.068 1.00 16.41 248 ASP B C 1
ATOM 3468 O O . ASP B 1 206 ? 13.589 -3.497 5.976 1.00 16.36 248 ASP B O 1
ATOM 3473 N N . VAL B 1 207 ? 12.265 -5.119 6.826 1.00 17.25 249 VAL B N 1
ATOM 3474 C CA . VAL B 1 207 ? 13.329 -5.707 7.637 1.00 18.41 249 VAL B CA 1
ATOM 3475 C C . VAL B 1 207 ? 14.404 -6.392 6.809 1.00 16.70 249 VAL B C 1
ATOM 3476 O O . VAL B 1 207 ? 15.430 -6.808 7.365 1.00 19.77 249 VAL B O 1
ATOM 3480 N N . THR B 1 208 ? 14.199 -6.522 5.498 1.00 16.36 250 THR B N 1
ATOM 3481 C CA . THR B 1 208 ? 15.154 -7.149 4.596 1.00 17.70 250 THR B CA 1
ATOM 3482 C C . THR B 1 208 ? 15.974 -6.142 3.798 1.00 19.72 250 THR B C 1
ATOM 3483 O O . THR B 1 208 ? 16.839 -6.550 3.018 1.00 17.62 250 THR B O 1
ATOM 3487 N N . PHE B 1 209 ? 15.732 -4.846 3.976 1.00 16.81 251 PHE B N 1
ATOM 3488 C CA . PHE B 1 209 ? 16.390 -3.819 3.174 1.00 16.78 251 PHE B CA 1
ATOM 3489 C C . PHE B 1 209 ? 17.639 -3.315 3.886 1.00 14.26 251 PHE B C 1
ATOM 3490 O O . PHE B 1 209 ? 17.575 -2.906 5.049 1.00 15.10 251 PHE B O 1
ATOM 3498 N N . ASP B 1 210 ? 18.774 -3.339 3.188 1.00 14.59 252 ASP B N 1
ATOM 3499 C CA . ASP B 1 210 ? 20.008 -2.793 3.747 1.00 17.11 252 ASP B CA 1
ATOM 3500 C C . ASP B 1 210 ? 19.965 -1.291 3.523 1.00 16.48 252 ASP B C 1
ATOM 3501 O O . ASP B 1 210 ? 20.296 -0.799 2.444 1.00 18.82 252 ASP B O 1
ATOM 3506 N N . SER B 1 211 ? 19.538 -0.565 4.544 1.00 14.98 253 SER B N 1
ATOM 3507 C CA . SER B 1 211 ? 19.282 0.864 4.444 1.00 14.32 253 SER B CA 1
ATOM 3508 C C . SER B 1 211 ? 20.561 1.638 4.691 1.00 15.94 253 SER B C 1
ATOM 3509 O O . SER B 1 211 ? 21.556 1.092 5.175 1.00 15.33 253 SER B O 1
ATOM 3512 N N . PRO B 1 212 ? 20.577 2.938 4.377 1.00 13.60 254 PRO B N 1
ATOM 3513 C CA . PRO B 1 212 ? 21.711 3.758 4.828 1.00 14.91 254 PRO B CA 1
ATOM 3514 C C . PRO B 1 212 ? 21.939 3.634 6.320 1.00 15.83 254 PRO B C 1
ATOM 3515 O O . PRO B 1 212 ? 23.088 3.570 6.775 1.00 15.24 254 PRO B O 1
ATOM 3519 N N . TYR B 1 213 ? 20.853 3.555 7.095 1.00 13.21 255 TYR B N 1
ATOM 3520 C CA . TYR B 1 213 ? 20.960 3.426 8.543 1.00 14.43 255 TYR B CA 1
ATOM 3521 C C . TYR B 1 213 ? 21.669 2.136 8.947 1.00 15.64 255 TYR B C 1
ATOM 3522 O O . TYR B 1 213 ? 22.568 2.153 9.794 1.00 14.46 255 TYR B O 1
ATOM 3531 N N . SER B 1 214 ? 21.270 0.999 8.365 1.00 15.43 256 SER B N 1
ATOM 3532 C CA . SER B 1 214 ? 21.883 -0.259 8.786 1.00 13.97 256 SER B CA 1
ATOM 3533 C C . SER B 1 214 ? 23.330 -0.362 8.315 1.00 16.00 256 SER B C 1
ATOM 3534 O O . SER B 1 214 ? 24.190 -0.850 9.059 1.00 16.22 256 SER B O 1
ATOM 3537 N N . MET B 1 215 ? 23.623 0.114 7.098 1.00 15.91 257 MET B N 1
ATOM 3538 C CA . MET B 1 215 ? 25.011 0.187 6.643 1.00 15.50 257 MET B CA 1
ATOM 3539 C C . MET B 1 215 ? 25.842 1.056 7.575 1.00 21.95 257 MET B C 1
ATOM 3540 O O . MET B 1 215 ? 26.950 0.683 7.978 1.00 18.27 257 MET B O 1
ATOM 3545 N N . GLU B 1 216 ? 25.315 2.226 7.935 1.00 15.88 258 GLU B N 1
ATOM 3546 C CA . GLU B 1 216 ? 26.054 3.125 8.810 1.00 19.87 258 GLU B CA 1
ATOM 3547 C C . GLU B 1 216 ? 26.275 2.495 10.176 1.00 17.78 258 GLU B C 1
ATOM 3548 O O . GLU B 1 216 ? 27.354 2.633 10.765 1.00 21.16 258 GLU B O 1
ATOM 3554 N N . ALA B 1 217 ? 25.271 1.779 10.690 1.00 16.25 259 ALA B N 1
ATOM 3555 C CA . ALA B 1 217 ? 25.426 1.110 11.980 1.00 17.79 259 ALA B CA 1
ATOM 3556 C C . ALA B 1 217 ? 26.546 0.074 11.940 1.00 22.80 259 ALA B C 1
ATOM 3557 O O . ALA B 1 217 ? 27.348 -0.019 12.877 1.00 22.23 259 ALA B O 1
ATOM 3559 N N . ARG B 1 218 ? 26.613 -0.720 10.870 1.00 20.60 260 ARG B N 1
ATOM 3560 C CA . ARG B 1 218 ? 27.701 -1.688 10.749 1.00 22.30 260 ARG B CA 1
ATOM 3561 C C . ARG B 1 218 ? 29.050 -0.996 10.665 1.00 25.21 260 ARG B C 1
ATOM 3562 O O . ARG B 1 218 ? 30.052 -1.522 11.164 1.00 26.66 260 ARG B O 1
ATOM 3570 N N . SER B 1 219 ? 29.099 0.179 10.044 1.00 27.63 261 SER B N 1
ATOM 3571 C CA . SER B 1 219 ? 30.355 0.905 9.995 1.00 28.28 261 SER B CA 1
ATOM 3572 C C . SER B 1 219 ? 30.815 1.376 11.373 1.00 30.79 261 SER B C 1
ATOM 3573 O O . SER B 1 219 ? 32.021 1.577 11.558 1.00 42.29 261 SER B O 1
ATOM 3576 N N . ARG B 1 220 ? 29.909 1.552 12.338 1.00 28.19 262 ARG B N 1
ATOM 3577 C CA . ARG B 1 220 ? 30.270 2.047 13.662 1.00 40.35 262 ARG B CA 1
ATOM 3578 C C . ARG B 1 220 ? 30.658 0.945 14.636 1.00 46.11 262 ARG B C 1
ATOM 3579 O O . ARG B 1 220 ? 31.046 1.249 15.768 1.00 56.92 262 ARG B O 1
ATOM 3587 N N . GLY B 1 221 ? 30.563 -0.316 14.234 1.00 41.92 263 GLY B N 1
ATOM 3588 C CA . GLY B 1 221 ? 30.847 -1.421 15.121 1.00 43.65 263 GLY B CA 1
ATOM 3589 C C . GLY B 1 221 ? 29.641 -2.067 15.763 1.00 40.16 263 GLY B C 1
ATOM 3590 O O . GLY B 1 221 ? 29.813 -2.849 16.704 1.00 40.24 263 GLY B O 1
ATOM 3591 N N . PHE B 1 222 ? 28.428 -1.767 15.293 1.00 24.59 264 PHE B N 1
ATOM 3592 C CA . PHE B 1 222 ? 27.225 -2.433 15.780 1.00 23.98 264 PHE B CA 1
ATOM 3593 C C . PHE B 1 222 ? 26.992 -3.785 15.112 1.00 27.93 264 PHE B C 1
ATOM 3594 O O . PHE B 1 222 ? 25.968 -4.428 15.365 1.00 39.53 264 PHE B O 1
ATOM 3602 N N . ASP B 1 223 ? 27.927 -4.231 14.286 1.00 28.85 265 ASP B N 1
ATOM 3603 C CA . ASP B 1 223 ? 27.724 -5.405 13.459 1.00 27.06 265 ASP B CA 1
ATOM 3604 C C . ASP B 1 223 ? 27.767 -6.685 14.291 1.00 27.91 265 ASP B C 1
ATOM 3605 O O . ASP B 1 223 ? 28.287 -6.721 15.409 1.00 31.53 265 ASP B O 1
ATOM 3610 N N . VAL B 1 224 ? 27.206 -7.748 13.719 1.00 25.35 266 VAL B N 1
ATOM 3611 C CA . VAL B 1 224 ? 27.311 -9.092 14.282 1.00 29.30 266 VAL B CA 1
ATOM 3612 C C . VAL B 1 224 ? 28.686 -9.626 13.897 1.00 22.19 266 VAL B C 1
ATOM 3613 O O . VAL B 1 224 ? 29.336 -9.058 13.006 1.00 23.43 266 VAL B O 1
ATOM 3617 N N . PRO B 1 225 ? 29.180 -10.694 14.527 1.00 32.05 267 PRO B N 1
ATOM 3618 C CA . PRO B 1 225 ? 30.464 -11.260 14.098 1.00 32.03 267 PRO B CA 1
ATOM 3619 C C . PRO B 1 225 ? 30.408 -11.742 12.655 1.00 28.33 267 PRO B C 1
ATOM 3620 O O . PRO B 1 225 ? 29.370 -12.191 12.165 1.00 23.53 267 PRO B O 1
ATOM 3624 N N . SER B 1 226 ? 31.554 -11.644 11.975 1.00 28.05 268 SER B N 1
ATOM 3625 C CA . SER B 1 226 ? 31.623 -11.998 10.560 1.00 31.55 268 SER B CA 1
ATOM 3626 C C . SER B 1 226 ? 31.210 -13.443 10.303 1.00 30.56 268 SER B C 1
ATOM 3627 O O . SER B 1 226 ? 30.678 -13.750 9.229 1.00 24.21 268 SER B O 1
ATOM 3630 N N . TRP B 1 227 ? 31.438 -14.342 11.265 1.00 26.69 269 TRP B N 1
ATOM 3631 C CA . TRP B 1 227 ? 31.050 -15.738 11.093 1.00 21.18 269 TRP B CA 1
ATOM 3632 C C . TRP B 1 227 ? 29.563 -15.980 11.318 1.00 28.02 269 TRP B C 1
ATOM 3633 O O . TRP B 1 227 ? 29.088 -17.090 11.050 1.00 25.86 269 TRP B O 1
ATOM 3644 N N . LYS B 1 228 ? 28.821 -14.981 11.795 1.00 25.22 270 LYS B N 1
ATOM 3645 C CA . LYS B 1 228 ? 27.384 -15.088 12.006 1.00 27.27 270 LYS B CA 1
ATOM 3646 C C . LYS B 1 228 ? 26.578 -14.389 10.921 1.00 23.92 270 LYS B C 1
ATOM 3647 O O . LYS B 1 228 ? 25.364 -14.207 11.077 1.00 26.73 270 LYS B O 1
ATOM 3653 N N . LYS B 1 229 ? 27.214 -13.999 9.823 1.00 21.41 271 LYS B N 1
ATOM 3654 C CA . LYS B 1 229 ? 26.543 -13.199 8.800 1.00 20.76 271 LYS B CA 1
ATOM 3655 C C . LYS B 1 229 ? 25.861 -14.076 7.748 1.00 27.05 271 LYS B C 1
ATOM 3656 O O . LYS B 1 229 ? 26.078 -13.946 6.542 1.00 27.58 271 LYS B O 1
ATOM 3662 N N . PHE B 1 230 ? 25.001 -14.966 8.228 1.00 16.19 272 PHE B N 1
ATOM 3663 C CA . PHE B 1 230 ? 24.207 -15.776 7.320 1.00 15.08 272 PHE B CA 1
ATOM 3664 C C . PHE B 1 230 ? 22.985 -14.994 6.854 1.00 16.17 272 PHE B C 1
ATOM 3665 O O . PHE B 1 230 ? 22.542 -14.037 7.499 1.00 16.70 272 PHE B O 1
ATOM 3673 N N . ILE B 1 231 ? 22.442 -15.406 5.711 1.00 14.11 273 ILE B N 1
ATOM 3674 C CA . ILE B 1 231 ? 21.214 -14.802 5.213 1.00 14.98 273 ILE B CA 1
ATOM 3675 C C . ILE B 1 231 ? 20.089 -15.127 6.185 1.00 16.12 273 ILE B C 1
ATOM 3676 O O . ILE B 1 231 ? 19.798 -16.300 6.455 1.00 15.37 273 ILE B O 1
ATOM 3681 N N . GLY B 1 232 ? 19.456 -14.083 6.718 1.00 15.87 274 GLY B N 1
ATOM 3682 C CA . GLY B 1 232 ? 18.525 -14.187 7.821 1.00 14.48 274 GLY B CA 1
ATOM 3683 C C . GLY B 1 232 ? 19.077 -13.667 9.128 1.00 17.00 274 GLY B C 1
ATOM 3684 O O . GLY B 1 232 ? 18.300 -13.431 10.069 1.00 16.82 274 GLY B O 1
ATOM 3685 N N . GLY B 1 233 ? 20.391 -13.470 9.215 1.00 12.98 275 GLY B N 1
ATOM 3686 C CA . GLY B 1 233 ? 21.001 -13.046 10.460 1.00 15.61 275 GLY B CA 1
ATOM 3687 C C . GLY B 1 233 ? 21.843 -11.790 10.388 1.00 17.86 275 GLY B C 1
ATOM 3688 O O . GLY B 1 233 ? 22.525 -11.447 11.357 1.00 20.18 275 GLY B O 1
ATOM 3689 N N . LYS B 1 234 ? 21.791 -11.080 9.269 1.00 16.72 276 LYS B N 1
ATOM 3690 C CA . LYS B 1 234 ? 22.626 -9.901 9.110 1.00 15.98 276 LYS B CA 1
ATOM 3691 C C . LYS B 1 234 ? 21.987 -8.679 9.768 1.00 16.08 276 LYS B C 1
ATOM 3692 O O . LYS B 1 234 ? 20.769 -8.600 9.957 1.00 18.06 276 LYS B O 1
ATOM 3698 N N . LEU B 1 235 ? 22.839 -7.715 10.116 1.00 16.21 277 LEU B N 1
ATOM 3699 C CA . LEU B 1 235 ? 22.390 -6.441 10.680 1.00 17.23 277 LEU B CA 1
ATOM 3700 C C . LEU B 1 235 ? 21.941 -5.562 9.520 1.00 19.02 277 LEU B C 1
ATOM 3701 O O . LEU B 1 235 ? 22.715 -4.793 8.944 1.00 24.11 277 LEU B O 1
ATOM 3706 N N . ILE B 1 236 ? 20.672 -5.714 9.148 1.00 15.41 278 ILE B N 1
ATOM 3707 C CA . ILE B 1 236 ? 20.064 -4.982 8.044 1.00 16.03 278 ILE B CA 1
ATOM 3708 C C . ILE B 1 236 ? 18.659 -4.571 8.462 1.00 16.78 278 ILE B C 1
ATOM 3709 O O . ILE B 1 236 ? 18.152 -4.982 9.505 1.00 18.48 278 ILE B O 1
ATOM 3714 N N . GLY B 1 237 ? 18.028 -3.754 7.627 1.00 16.41 279 GLY B N 1
ATOM 3715 C CA . GLY B 1 237 ? 16.664 -3.317 7.876 1.00 16.87 279 GLY B CA 1
ATOM 3716 C C . GLY B 1 237 ? 16.489 -1.815 7.753 1.00 14.44 279 GLY B C 1
ATOM 3717 O O . GLY B 1 237 ? 17.396 -1.032 8.043 1.00 16.13 279 GLY B O 1
ATOM 3718 N N . GLY B 1 238 ? 15.304 -1.409 7.307 1.00 14.76 280 GLY B N 1
ATOM 3719 C CA . GLY B 1 238 ? 14.928 -0.012 7.384 1.00 14.20 280 GLY B CA 1
ATOM 3720 C C . GLY B 1 238 ? 14.749 0.432 8.824 1.00 14.87 280 GLY B C 1
ATOM 3721 O O . GLY B 1 238 ? 14.671 -0.369 9.758 1.00 14.74 280 GLY B O 1
ATOM 3722 N N . LYS B 1 239 ? 14.682 1.748 9.005 1.00 13.01 281 LYS B N 1
ATOM 3723 C CA . LYS B 1 239 ? 14.534 2.362 10.320 1.00 13.64 281 LYS B CA 1
ATOM 3724 C C . LYS B 1 239 ? 13.174 3.049 10.388 1.00 13.89 281 LYS B C 1
ATOM 3725 O O . LYS B 1 239 ? 12.987 4.121 9.804 1.00 13.31 281 LYS B O 1
ATOM 3731 N N . MET B 1 240 ? 12.231 2.452 11.118 1.00 13.09 282 MET B N 1
ATOM 3732 C CA . MET B 1 240 ? 10.901 3.042 11.202 1.00 12.59 282 MET B CA 1
ATOM 3733 C C . MET B 1 240 ? 10.975 4.399 11.888 1.00 11.91 282 MET B C 1
ATOM 3734 O O . MET B 1 240 ? 11.668 4.568 12.894 1.00 13.68 282 MET B O 1
ATOM 3739 N N . ASN B 1 241 ? 10.271 5.379 11.329 1.00 11.87 283 ASN B N 1
ATOM 374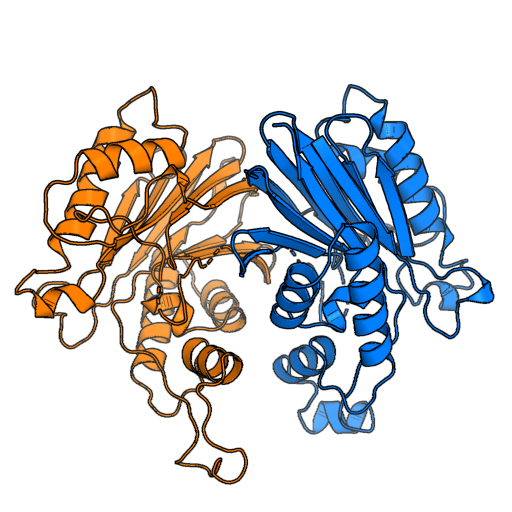0 C CA . ASN B 1 241 ? 10.463 6.745 11.789 1.00 11.63 283 ASN B CA 1
ATOM 3741 C C . ASN B 1 241 ? 9.452 7.623 11.071 1.00 11.65 283 ASN B C 1
ATOM 3742 O O . ASN B 1 241 ? 8.983 7.284 9.980 1.00 13.81 283 ASN B O 1
ATOM 3747 N N . ASP B 1 242 ? 9.120 8.756 11.693 1.00 12.35 284 ASP B N 1
ATOM 3748 C CA . ASP B 1 242 ? 8.427 9.818 10.976 1.00 10.96 284 ASP B CA 1
ATOM 3749 C C . ASP B 1 242 ? 9.276 10.244 9.782 1.00 11.00 284 ASP B C 1
ATOM 3750 O O . ASP B 1 242 ? 10.505 10.323 9.872 1.00 11.27 284 ASP B O 1
ATOM 3755 N N . ILE B 1 243 ? 8.625 10.503 8.652 1.00 11.34 285 ILE B N 1
ATOM 3756 C CA . ILE B 1 243 ? 9.309 10.878 7.414 1.00 9.78 285 ILE B CA 1
ATOM 3757 C C . ILE B 1 243 ? 8.773 12.224 6.950 1.00 12.80 285 ILE B C 1
ATOM 3758 O O . ILE B 1 243 ? 7.564 12.376 6.736 1.00 13.55 285 ILE B O 1
ATOM 3763 N N . THR B 1 244 ? 9.666 13.194 6.772 1.00 10.50 286 THR B N 1
ATOM 3764 C CA . THR B 1 244 ? 9.313 14.494 6.213 1.00 10.60 286 THR B CA 1
ATOM 3765 C C . THR B 1 244 ? 10.212 14.748 5.020 1.00 11.39 286 THR B C 1
ATOM 3766 O O . THR B 1 244 ? 11.427 14.563 5.121 1.00 11.46 286 THR B O 1
ATOM 3770 N N . VAL B 1 245 ? 9.615 15.160 3.897 1.00 11.89 287 VAL B N 1
ATOM 3771 C CA . VAL B 1 245 ? 10.339 15.444 2.658 1.00 13.30 287 VAL B CA 1
ATOM 3772 C C . VAL B 1 245 ? 9.907 16.802 2.128 1.00 12.24 287 VAL B C 1
ATOM 3773 O O . VAL B 1 245 ? 8.710 17.054 1.945 1.00 12.73 287 VAL B O 1
ATOM 3777 N N . ILE B 1 246 ? 10.879 17.662 1.846 1.00 11.20 288 ILE B N 1
ATOM 3778 C CA . ILE B 1 246 ? 10.649 18.919 1.146 1.00 12.36 288 ILE B CA 1
ATOM 3779 C C . ILE B 1 246 ? 11.440 18.874 -0.155 1.00 11.59 288 ILE B C 1
ATOM 3780 O O . ILE B 1 246 ? 12.632 18.552 -0.148 1.00 12.84 288 ILE B O 1
ATOM 3785 N N . VAL B 1 247 ? 10.772 19.165 -1.272 1.00 11.91 289 VAL B N 1
ATOM 3786 C CA . VAL B 1 247 ? 11.408 19.221 -2.586 1.00 12.27 289 VAL B CA 1
ATOM 3787 C C . VAL B 1 247 ? 11.211 20.628 -3.131 1.00 12.20 289 VAL B C 1
ATOM 3788 O O . VAL B 1 247 ? 10.077 21.112 -3.205 1.00 15.22 289 VAL B O 1
ATOM 3792 N N . ALA B 1 248 ? 12.304 21.290 -3.500 1.00 13.52 290 ALA B N 1
ATOM 3793 C CA . ALA B 1 248 ? 12.234 22.677 -3.948 1.00 16.08 290 ALA B CA 1
ATOM 3794 C C . ALA B 1 248 ? 13.040 22.865 -5.224 1.00 16.52 290 ALA B C 1
ATOM 3795 O O . ALA B 1 248 ? 14.233 22.550 -5.260 1.00 18.97 290 ALA B O 1
ATOM 3797 N N A GLN B 1 249 ? 12.393 23.420 -6.246 0.51 13.65 291 GLN B N 1
ATOM 3798 N N B GLN B 1 249 ? 12.390 23.367 -6.271 0.49 13.55 291 GLN B N 1
ATOM 3799 C CA A GLN B 1 249 ? 13.006 23.679 -7.542 0.51 14.34 291 GLN B CA 1
ATOM 3800 C CA B GLN B 1 249 ? 13.061 23.654 -7.531 0.49 14.30 291 GLN B CA 1
ATOM 3801 C C A GLN B 1 249 ? 13.358 25.160 -7.644 0.51 12.52 291 GLN B C 1
ATOM 3802 C C B GLN B 1 249 ? 13.376 25.142 -7.619 0.49 12.63 291 GLN B C 1
ATOM 3803 O O A GLN B 1 249 ? 12.515 26.021 -7.374 0.51 15.00 291 GLN B O 1
ATOM 3804 O O B GLN B 1 249 ? 12.522 25.984 -7.325 0.49 14.92 291 GLN B O 1
ATOM 3815 N N . VAL B 1 250 ? 14.603 25.454 -8.013 1.00 14.80 292 VAL B N 1
ATOM 3816 C CA . VAL B 1 250 ? 15.059 26.839 -8.110 1.00 12.91 292 VAL B CA 1
ATOM 3817 C C . VAL B 1 250 ? 14.531 27.451 -9.402 1.00 15.93 292 VAL B C 1
ATOM 3818 O O . VAL B 1 250 ? 14.687 26.871 -10.484 1.00 18.27 292 VAL B O 1
ATOM 3822 N N . LYS B 1 251 ? 13.915 28.630 -9.290 1.00 17.19 293 LYS B N 1
ATOM 3823 C CA . LYS B 1 251 ? 13.330 29.318 -10.433 1.00 26.24 293 LYS B CA 1
ATOM 3824 C C . LYS B 1 251 ? 13.607 30.813 -10.346 1.00 26.36 293 LYS B C 1
ATOM 3825 O O . LYS B 1 251 ? 13.786 31.368 -9.257 1.00 29.83 293 LYS B O 1
ATOM 3831 N N . ALA B 1 252 ? 13.648 31.454 -11.515 1.00 27.71 294 ALA B N 1
ATOM 3832 C CA . ALA B 1 252 ? 13.601 32.913 -11.654 1.00 32.95 294 ALA B CA 1
ATOM 3833 C C . ALA B 1 252 ? 14.629 33.625 -10.772 1.00 27.04 294 ALA B C 1
ATOM 3834 O O . ALA B 1 252 ? 14.293 34.439 -9.908 1.00 36.15 294 ALA B O 1
ATOM 3836 N N . LEU B 1 253 ? 15.898 33.319 -11.010 1.00 26.55 295 LEU B N 1
ATOM 3837 C CA . LEU B 1 253 ? 16.971 33.979 -10.270 1.00 28.97 295 LEU B CA 1
ATOM 3838 C C . LEU B 1 253 ? 17.301 35.340 -10.877 1.00 36.01 295 LEU B C 1
ATOM 3839 O O . LEU B 1 253 ? 17.016 35.593 -12.049 1.00 34.14 295 LEU B O 1
#

Radius of gyration: 22.87 Å; Cα contacts (8 Å, |Δi|>4): 1267; chains: 2; bounding box: 64×59×57 Å